Protein AF-0000000080285460 (afdb_homodimer)

InterPro domains:
  IPR001845 HTH ArsR-type DNA-binding domain [SM00418] (14-90)
  IPR011991 ArsR-like helix-turn-helix domain [cd00090] (17-81)
  IPR036388 Winged helix-like DNA-binding domain superfamily [G3DSA:1.10.10.10] (9-132)
  IPR036390 Winged helix DNA-binding domain superfamily [SSF46785] (9-85)
  IPR051081 HTH-type Metal-responsive Transcriptional Regulators [PTHR33154] (9-97)

Secondary structure (DSSP, 8-state):
-----PPEEE--HHHHHHHTSHHHHHHHHHHHHH-SB-HHHHHHHHTS-HHHHHHHHHHHHHTTSEEE---SSSSSPPEEE--S-EEE---GGGHHHHHHHHHHHHHHHHHHHHHHHHHGGGS-HHHHHH-EEEEEEEEE-HHHHHHHHHHHHHHHGGGBTTT-S---TT-EEEEEEEEEEE-B-TTSSB--/---PPPPEEE--HHHHHHHTSHHHHHHHHHHHHH-SB-HHHHHHHHTS-HHHHHHHHHHHHHTTSEEE---SSSSSPPEEE--S-EEE---GGGHHHHHHHHHHHHHHHHHHHHHHHHHGGGS-HHHHHH-EEEEEEEEE-HHHHHHHHHHHHHHHGGGBTTT-S---TT-EEEEEEEEEEE-B-TTSSB--

Organism: Amycolatopsis orientalis (NCBI:txid31958)

pLDDT: mean 88.79, std 9.24, range [33.75, 97.44]

Structure (mmCIF, N/CA/C/O backbone):
data_AF-0000000080285460-model_v1
#
loop_
_entity.id
_entity.type
_entity.pdbx_description
1 polymer 'Transcriptional regulator'
#
loop_
_atom_site.group_PDB
_atom_site.id
_atom_site.type_symbol
_atom_site.label_atom_id
_atom_site.label_alt_id
_atom_site.label_comp_id
_atom_site.label_asym_id
_atom_site.label_entity_id
_atom_site.label_seq_id
_atom_site.pdbx_PDB_ins_code
_atom_site.Cartn_x
_atom_site.Cartn_y
_atom_site.Cartn_z
_atom_site.occupancy
_atom_site.B_iso_or_equiv
_atom_site.auth_seq_id
_atom_site.auth_comp_id
_atom_site.auth_asym_id
_atom_site.auth_atom_id
_atom_site.pdbx_PDB_model_num
ATOM 1 N N . MET A 1 1 ? 11.75 -24.188 14.648 1 33.78 1 MET A N 1
ATOM 2 C CA . MET A 1 1 ? 10.641 -23.578 13.93 1 33.78 1 MET A CA 1
ATOM 3 C C . MET A 1 1 ? 10.953 -23.453 12.445 1 33.78 1 MET A C 1
ATOM 5 O O . MET A 1 1 ? 12.008 -22.953 12.062 1 33.78 1 MET A O 1
ATOM 9 N N . ALA A 1 2 ? 10.688 -24.359 11.633 1 45.25 2 ALA A N 1
ATOM 10 C CA . ALA A 1 2 ? 11.203 -24.516 10.273 1 45.25 2 ALA A CA 1
ATOM 11 C C . ALA A 1 2 ? 11.172 -23.203 9.516 1 45.25 2 ALA A C 1
ATOM 13 O O . ALA A 1 2 ? 10.164 -22.484 9.539 1 45.25 2 ALA A O 1
ATOM 14 N N . GLY A 1 3 ? 12.203 -22.359 9.359 1 58.66 3 GLY A N 1
ATOM 15 C CA . GLY A 1 3 ? 12.469 -21.047 8.797 1 58.66 3 GLY A CA 1
ATOM 16 C C . GLY A 1 3 ? 11.758 -20.812 7.48 1 58.66 3 GLY A C 1
ATOM 17 O O . GLY A 1 3 ? 11.391 -21.75 6.785 1 58.66 3 GLY A O 1
ATOM 18 N N . LEU A 1 4 ? 10.898 -19.734 7.367 1 67.06 4 LEU A N 1
ATOM 19 C CA . LEU A 1 4 ? 10.219 -19.453 6.113 1 67.06 4 LEU A CA 1
ATOM 20 C C . LEU A 1 4 ? 11.195 -19.469 4.941 1 67.06 4 LEU A C 1
ATOM 22 O O . LEU A 1 4 ? 12.352 -19.094 5.09 1 67.06 4 LEU A O 1
ATOM 26 N N . PRO A 1 5 ? 10.844 -20.25 3.891 1 72.75 5 PRO A N 1
ATOM 27 C CA . PRO A 1 5 ? 11.734 -20.25 2.732 1 72.75 5 PRO A CA 1
ATOM 28 C C . PRO A 1 5 ? 12.164 -18.844 2.32 1 72.75 5 PRO A C 1
ATOM 30 O O . PRO A 1 5 ? 11.391 -17.891 2.447 1 72.75 5 PRO A O 1
ATOM 33 N N . PRO A 1 6 ? 13.422 -18.734 2.045 1 73.25 6 PRO A N 1
ATOM 34 C CA . PRO A 1 6 ? 13.914 -17.406 1.633 1 73.25 6 PRO A CA 1
ATOM 35 C C . PRO A 1 6 ? 13.289 -16.938 0.323 1 73.25 6 PRO A C 1
ATOM 37 O O . PRO A 1 6 ? 12.828 -17.75 -0.478 1 73.25 6 PRO A O 1
ATOM 40 N N . ARG A 1 7 ? 13.211 -15.734 0.167 1 78.44 7 ARG A N 1
ATOM 41 C CA . ARG A 1 7 ? 12.797 -15.133 -1.095 1 78.44 7 ARG A CA 1
ATOM 42 C C . ARG A 1 7 ? 13.844 -15.344 -2.178 1 78.44 7 ARG A C 1
A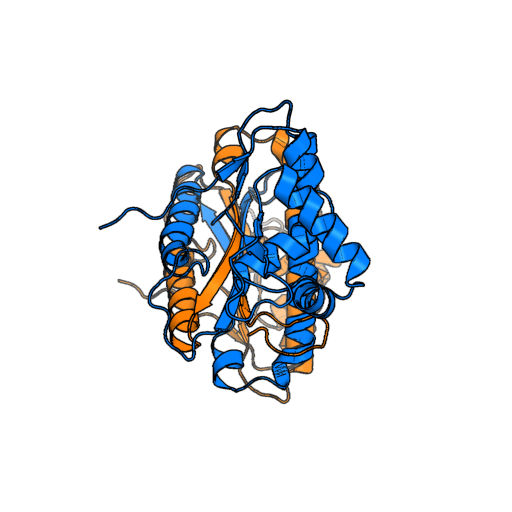TOM 44 O O . ARG A 1 7 ? 15.039 -15.438 -1.882 1 78.44 7 ARG A O 1
ATOM 51 N N . LYS A 1 8 ? 13.359 -15.453 -3.301 1 78.75 8 LYS A N 1
ATOM 52 C CA . LYS A 1 8 ? 14.297 -15.547 -4.414 1 78.75 8 LYS A CA 1
ATOM 53 C C . LYS A 1 8 ? 14.945 -14.195 -4.707 1 78.75 8 LYS A C 1
ATOM 55 O O . LYS A 1 8 ? 14.242 -13.211 -4.957 1 78.75 8 LYS A O 1
ATOM 60 N N . ARG A 1 9 ? 16.203 -14.188 -4.688 1 81.94 9 ARG A N 1
ATOM 61 C CA . ARG A 1 9 ? 16.953 -12.977 -5.023 1 81.94 9 ARG A CA 1
ATOM 62 C C . ARG A 1 9 ? 17.156 -12.859 -6.527 1 81.94 9 ARG A C 1
ATOM 64 O O . ARG A 1 9 ? 17.719 -13.773 -7.148 1 81.94 9 ARG A O 1
ATOM 71 N N . ILE A 1 10 ? 16.75 -11.828 -7.094 1 84.88 10 ILE A N 1
ATOM 72 C CA . ILE A 1 10 ? 16.859 -11.594 -8.531 1 84.88 10 ILE A CA 1
ATOM 73 C C . ILE A 1 10 ? 18.016 -10.625 -8.805 1 84.88 10 ILE A C 1
ATOM 75 O O . ILE A 1 10 ? 17.969 -9.469 -8.383 1 84.88 10 ILE A O 1
ATOM 79 N N . GLU A 1 11 ? 18.984 -11.141 -9.508 1 85.69 11 GLU A N 1
ATOM 80 C CA . GLU A 1 11 ? 20.156 -10.336 -9.805 1 85.69 11 GLU A CA 1
ATOM 81 C C . GLU A 1 11 ? 20.469 -10.336 -11.297 1 85.69 11 GLU A C 1
ATOM 83 O O . GLU A 1 11 ? 21.516 -9.852 -11.719 1 85.69 11 GLU A O 1
ATOM 88 N N . ASP A 1 12 ? 19.625 -10.852 -12.023 1 87.94 12 ASP A N 1
ATOM 89 C CA . ASP A 1 12 ? 19.828 -10.961 -13.461 1 87.94 12 ASP A CA 1
ATOM 90 C C . ASP A 1 12 ? 18.875 -10.031 -14.219 1 87.94 12 ASP A C 1
ATOM 92 O O . ASP A 1 12 ? 17.656 -10.102 -14.039 1 87.94 12 ASP A O 1
ATOM 96 N N . ALA A 1 13 ? 19.453 -9.289 -15.078 1 89 13 ALA A N 1
ATOM 97 C CA . ALA A 1 13 ? 18.688 -8.32 -15.852 1 89 13 ALA A CA 1
ATOM 98 C C . ALA A 1 13 ? 17.656 -9.008 -16.734 1 89 13 ALA A C 1
ATOM 100 O O . ALA A 1 13 ? 16.547 -8.492 -16.938 1 89 13 ALA A O 1
ATOM 101 N N . GLU A 1 14 ? 18.047 -10.109 -17.219 1 89.31 14 GLU A N 1
ATOM 102 C CA . GLU A 1 14 ? 17.125 -10.836 -18.109 1 89.31 14 GLU A CA 1
ATOM 103 C C . GLU A 1 14 ? 15.875 -11.273 -17.359 1 89.31 14 GLU A C 1
ATOM 105 O O . GLU A 1 14 ? 14.766 -11.156 -17.875 1 89.31 14 GLU A O 1
ATOM 110 N N . LEU A 1 15 ? 16.094 -11.781 -16.219 1 90.31 15 LEU A N 1
ATOM 111 C CA . LEU A 1 15 ? 14.953 -12.18 -15.391 1 90.31 15 LEU A CA 1
ATOM 112 C C . LEU A 1 15 ? 14.102 -10.977 -15.023 1 90.31 15 LEU A C 1
ATOM 114 O O . LEU A 1 15 ? 12.867 -11.055 -15.039 1 90.31 15 LEU A O 1
ATOM 118 N N . MET A 1 16 ? 14.719 -9.883 -14.711 1 91.25 16 MET A N 1
ATOM 119 C CA . MET A 1 16 ? 13.984 -8.656 -14.398 1 91.25 16 MET A CA 1
ATOM 120 C C . MET A 1 16 ? 13.164 -8.195 -15.594 1 91.25 16 MET A C 1
ATOM 122 O O . MET A 1 16 ? 12.023 -7.746 -15.438 1 91.25 16 MET A O 1
ATOM 126 N N . ARG A 1 17 ? 13.734 -8.352 -16.719 1 89.56 17 ARG A N 1
ATOM 127 C CA . ARG A 1 17 ? 13.008 -7.984 -17.938 1 89.56 17 ARG A CA 1
ATOM 128 C C . ARG A 1 17 ? 11.797 -8.891 -18.141 1 89.56 17 ARG A C 1
ATOM 130 O O . ARG A 1 17 ? 10.727 -8.414 -18.531 1 89.56 17 ARG A O 1
ATOM 137 N N . ALA A 1 18 ? 12.008 -10.125 -17.891 1 90.25 18 ALA A N 1
ATOM 138 C CA . ALA A 1 18 ? 10.891 -11.062 -18 1 90.25 18 ALA A CA 1
ATOM 139 C C . ALA A 1 18 ? 9.766 -10.695 -17.047 1 90.25 18 ALA A C 1
ATOM 141 O O . ALA A 1 18 ? 8.586 -10.742 -17.422 1 90.25 18 ALA A O 1
ATOM 142 N N . LEU A 1 19 ? 10.141 -10.227 -15.891 1 91.56 19 LEU A N 1
ATOM 143 C CA . LEU A 1 19 ? 9.164 -9.891 -14.852 1 91.56 19 LEU A CA 1
ATOM 144 C C . LEU A 1 19 ? 8.547 -8.523 -15.109 1 91.56 19 LEU A C 1
ATOM 146 O O . LEU A 1 19 ? 7.504 -8.195 -14.539 1 91.56 19 LEU A O 1
ATOM 150 N N . ALA A 1 20 ? 9.195 -7.715 -15.938 1 93.38 20 ALA A N 1
ATOM 151 C CA . ALA A 1 20 ? 8.688 -6.387 -16.266 1 93.38 20 ALA A CA 1
ATOM 152 C C . ALA A 1 20 ? 7.562 -6.469 -17.297 1 93.38 20 ALA A C 1
ATOM 154 O O . ALA A 1 20 ? 6.914 -5.465 -17.594 1 93.38 20 ALA A O 1
ATOM 155 N N . HIS A 1 21 ? 7.359 -7.656 -17.766 1 93.56 21 HIS A N 1
ATOM 156 C CA . HIS A 1 21 ? 6.207 -7.848 -18.641 1 93.56 21 HIS A CA 1
ATOM 157 C C . HIS A 1 21 ? 4.918 -7.953 -17.828 1 93.56 21 HIS A C 1
ATOM 159 O O . HIS A 1 21 ? 4.754 -8.875 -17.031 1 93.56 21 HIS A O 1
ATOM 165 N N . PRO A 1 22 ? 3.973 -7.125 -18.094 1 94.06 22 PRO A N 1
ATOM 166 C CA . PRO A 1 22 ? 2.791 -7.035 -17.234 1 94.06 22 PRO A CA 1
ATOM 167 C C . PRO A 1 22 ? 2.037 -8.359 -17.125 1 94.06 22 PRO A C 1
ATOM 169 O O . PRO A 1 22 ? 1.656 -8.773 -16.031 1 94.06 22 PRO A O 1
ATOM 172 N N . LEU A 1 23 ? 1.854 -8.992 -18.188 1 93.62 23 LEU A N 1
ATOM 173 C CA . LEU A 1 23 ? 1.081 -10.227 -18.172 1 93.62 23 LEU A CA 1
ATOM 174 C C . LEU A 1 23 ? 1.833 -11.328 -17.422 1 93.62 23 LEU A C 1
ATOM 176 O O . LEU A 1 23 ? 1.232 -12.094 -16.672 1 93.62 23 LEU A O 1
ATOM 180 N N . ARG A 1 24 ? 3.1 -11.438 -17.609 1 93.38 24 ARG A N 1
ATOM 181 C CA . ARG A 1 24 ? 3.9 -12.445 -16.922 1 93.38 24 ARG A CA 1
ATOM 182 C C . ARG A 1 24 ? 3.91 -12.211 -15.422 1 93.38 24 ARG A C 1
ATOM 184 O O . ARG A 1 24 ? 3.795 -13.156 -14.641 1 93.38 24 ARG A O 1
ATOM 191 N N . SER A 1 25 ? 4.039 -10.984 -15.094 1 91.69 25 SER A N 1
ATOM 192 C CA . SER A 1 25 ? 4 -10.633 -13.672 1 91.69 25 SER A CA 1
ATOM 193 C C . SER A 1 25 ? 2.645 -10.969 -13.062 1 91.69 25 SER A C 1
ATOM 195 O O . SER A 1 25 ? 2.574 -11.5 -11.953 1 91.69 25 SER A O 1
ATOM 197 N N . ALA A 1 26 ? 1.649 -10.641 -13.797 1 91.88 26 ALA A N 1
ATOM 198 C CA . ALA A 1 26 ? 0.297 -10.93 -13.328 1 91.88 26 ALA A CA 1
ATOM 199 C C . ALA A 1 26 ? 0.079 -12.43 -13.164 1 91.88 26 ALA A C 1
ATOM 201 O O . ALA A 1 26 ? -0.548 -12.875 -12.203 1 91.88 26 ALA A O 1
ATOM 202 N N . LEU A 1 27 ? 0.556 -13.148 -14.102 1 93.25 27 LEU A N 1
ATOM 203 C CA . LEU A 1 27 ? 0.423 -14.602 -14.062 1 93.25 27 LEU A CA 1
ATOM 204 C C . LEU A 1 27 ? 1.149 -15.18 -12.852 1 93.25 27 LEU A C 1
ATOM 206 O O . LEU A 1 27 ? 0.598 -16.016 -12.133 1 93.25 27 LEU A O 1
ATOM 210 N N . LEU A 1 28 ? 2.357 -14.766 -12.68 1 91.19 28 LEU A N 1
ATOM 211 C CA . LEU A 1 28 ? 3.137 -15.234 -11.539 1 91.19 28 LEU A CA 1
ATOM 212 C C . LEU A 1 28 ? 2.445 -14.883 -10.227 1 91.19 28 LEU A C 1
ATOM 214 O O . LEU A 1 28 ? 2.311 -15.734 -9.344 1 91.19 28 LEU A O 1
ATOM 218 N N . ASP A 1 29 ? 2.02 -13.688 -10.141 1 89.75 29 ASP A N 1
ATOM 219 C CA . ASP A 1 29 ? 1.292 -13.227 -8.961 1 89.75 29 ASP A CA 1
ATOM 220 C C . ASP A 1 29 ? 0.056 -14.086 -8.703 1 89.75 29 ASP A C 1
ATOM 222 O O . ASP A 1 29 ? -0.205 -14.484 -7.57 1 89.75 29 ASP A O 1
ATOM 226 N N . HIS A 1 30 ? -0.704 -14.344 -9.711 1 91 30 HIS A N 1
ATOM 227 C CA . HIS A 1 30 ? -1.919 -15.148 -9.602 1 91 30 HIS A CA 1
ATOM 228 C C . HIS A 1 30 ? -1.609 -16.547 -9.109 1 91 30 HIS A C 1
ATOM 230 O O . HIS A 1 30 ? -2.24 -17.031 -8.164 1 91 30 HIS A O 1
ATOM 236 N N . LEU A 1 31 ? -0.668 -17.188 -9.695 1 91.25 31 LEU A N 1
ATOM 237 C CA . LEU A 1 31 ? -0.316 -18.547 -9.32 1 91.25 31 LEU A CA 1
ATOM 238 C C . LEU A 1 31 ? 0.192 -18.594 -7.879 1 91.25 31 LEU A C 1
ATOM 240 O O . LEU A 1 31 ? -0.061 -19.562 -7.16 1 91.25 31 LEU A O 1
ATOM 244 N N . MET A 1 32 ? 0.881 -17.625 -7.48 1 88 32 MET A N 1
ATOM 245 C CA . MET A 1 32 ? 1.343 -17.547 -6.098 1 88 32 MET A CA 1
ATOM 246 C C . MET A 1 32 ? 0.165 -17.406 -5.137 1 88 32 MET A C 1
ATOM 248 O O . MET A 1 32 ? 0.218 -17.891 -4.008 1 88 32 MET A O 1
ATOM 252 N N . ALA A 1 33 ? -0.829 -16.828 -5.594 1 87.94 33 ALA A N 1
ATOM 253 C CA . ALA A 1 33 ? -1.979 -16.516 -4.75 1 87.94 33 ALA A CA 1
ATOM 254 C C . ALA A 1 33 ? -2.916 -17.719 -4.641 1 87.94 33 ALA A C 1
ATOM 256 O O . ALA A 1 33 ? -3.414 -18.031 -3.557 1 87.94 33 ALA A O 1
ATOM 257 N N . VAL A 1 34 ? -3.105 -18.406 -5.766 1 89.56 34 VAL A N 1
ATOM 258 C CA . VAL A 1 34 ? -4.207 -19.359 -5.797 1 89.56 34 VAL A CA 1
ATOM 259 C C . VAL A 1 34 ? -3.654 -20.781 -5.828 1 89.56 34 VAL A C 1
ATOM 261 O O . VAL A 1 34 ? -4.387 -21.75 -5.594 1 89.56 34 VAL A O 1
ATOM 264 N N . GLY A 1 35 ? -2.387 -20.906 -6.113 1 88.44 35 GLY A N 1
ATOM 265 C CA . GLY A 1 35 ? -1.804 -22.234 -6.25 1 88.44 35 GLY A CA 1
ATOM 266 C C . GLY A 1 35 ? -1.875 -22.781 -7.664 1 88.44 35 GLY A C 1
ATOM 267 O O . GLY A 1 35 ? -2.055 -22.016 -8.617 1 88.44 35 GLY A O 1
ATOM 268 N N . PRO A 1 36 ? -1.687 -24.047 -7.789 1 90.19 36 PRO A N 1
ATOM 269 C CA . PRO A 1 36 ? -1.6 -24.656 -9.125 1 90.19 36 PRO A CA 1
ATOM 270 C C . PRO A 1 36 ? -2.877 -24.469 -9.938 1 90.19 36 PRO A C 1
ATOM 272 O O . PRO A 1 36 ? -3.979 -24.672 -9.422 1 90.19 36 PRO A O 1
ATOM 275 N N . ARG A 1 37 ? -2.693 -24.062 -11.148 1 92.06 37 ARG A N 1
ATOM 276 C CA . ARG A 1 37 ? -3.797 -23.859 -12.078 1 92.06 37 ARG A CA 1
ATOM 277 C C . ARG A 1 37 ? -3.383 -24.203 -13.508 1 92.06 37 ARG A C 1
ATOM 279 O O . ARG A 1 37 ? -2.203 -24.109 -13.852 1 92.06 37 ARG A O 1
ATOM 286 N N . THR A 1 38 ? -4.422 -24.578 -14.25 1 93.5 38 THR A N 1
ATOM 287 C CA . THR A 1 38 ? -4.16 -24.812 -15.664 1 93.5 38 THR A CA 1
ATOM 288 C C . THR A 1 38 ? -4.02 -23.484 -16.406 1 93.5 38 THR A C 1
ATOM 290 O O . THR A 1 38 ? -4.383 -22.438 -15.883 1 93.5 38 THR A O 1
ATOM 293 N N . ALA A 1 39 ? -3.465 -23.562 -17.625 1 93.69 39 ALA A N 1
ATOM 294 C CA . ALA A 1 39 ? -3.352 -22.375 -18.469 1 93.69 39 ALA A CA 1
ATOM 295 C C . ALA A 1 39 ? -4.719 -21.75 -18.719 1 93.69 39 ALA A C 1
ATOM 297 O O . ALA A 1 39 ? -4.855 -20.531 -18.703 1 93.69 39 ALA A O 1
ATOM 298 N N . SER A 1 40 ? -5.68 -22.547 -18.906 1 93.25 40 SER A N 1
ATOM 299 C CA . SER A 1 40 ? -7.031 -22.062 -19.172 1 93.25 40 SER A CA 1
ATOM 300 C C . SER A 1 40 ? -7.598 -21.328 -17.953 1 93.25 40 SER A C 1
ATOM 302 O O . SER A 1 40 ? -8.219 -20.281 -18.078 1 93.25 40 SER A O 1
ATOM 304 N N . ASP A 1 41 ? -7.359 -21.875 -16.828 1 92.69 41 ASP A N 1
ATOM 305 C CA . ASP A 1 41 ? -7.785 -21.234 -15.594 1 92.69 41 ASP A CA 1
ATOM 306 C C . ASP A 1 41 ? -7.117 -19.875 -15.43 1 92.69 41 ASP A C 1
ATOM 308 O O . ASP A 1 41 ? -7.773 -18.891 -15.078 1 92.69 41 ASP A O 1
ATOM 312 N N . CYS A 1 42 ? -5.859 -19.844 -15.648 1 94.25 42 CYS A N 1
ATOM 313 C CA . CYS A 1 42 ? -5.102 -18.609 -15.523 1 94.25 42 CYS A CA 1
ATOM 314 C C . CYS A 1 42 ? -5.598 -17.562 -16.516 1 94.25 42 CYS A C 1
ATOM 316 O O . CYS A 1 42 ? -5.703 -16.391 -16.188 1 94.25 42 CYS A O 1
ATOM 318 N N . ALA A 1 43 ? -5.898 -18.016 -17.719 1 94.19 43 ALA A N 1
ATOM 319 C CA . ALA A 1 43 ? -6.383 -17.125 -18.766 1 94.19 43 ALA A CA 1
ATOM 320 C C . ALA A 1 43 ? -7.664 -16.406 -18.328 1 94.19 43 ALA A C 1
ATOM 322 O O . ALA A 1 43 ? -7.801 -15.203 -18.516 1 94.19 43 ALA A O 1
ATOM 323 N N . THR A 1 44 ? -8.539 -17.141 -17.75 1 91.19 44 THR A N 1
ATOM 324 C CA . THR A 1 44 ? -9.805 -16.594 -17.25 1 91.19 44 THR A CA 1
ATOM 325 C C . THR A 1 44 ? -9.555 -15.578 -16.141 1 91.19 44 THR A C 1
ATOM 327 O O . THR A 1 44 ? -10.156 -14.5 -16.125 1 91.19 44 THR A O 1
ATOM 330 N N . ALA A 1 45 ? -8.688 -15.914 -15.305 1 90 45 ALA A N 1
ATOM 331 C CA . ALA A 1 45 ? -8.43 -15.094 -14.125 1 90 45 ALA A CA 1
ATOM 332 C C . ALA A 1 45 ? -7.77 -13.773 -14.508 1 90 45 ALA A C 1
ATOM 334 O O . ALA A 1 45 ? -8.047 -12.734 -13.898 1 90 45 ALA A O 1
ATOM 335 N N . VAL A 1 46 ? -6.875 -13.742 -15.516 1 90.25 46 VAL A N 1
ATOM 336 C CA . VAL A 1 46 ? -6.094 -12.547 -15.82 1 90.25 46 VAL A CA 1
ATOM 337 C C . VAL A 1 46 ? -6.684 -11.844 -17.031 1 90.25 46 VAL A C 1
ATOM 339 O O . VAL A 1 46 ? -6.277 -10.727 -17.375 1 90.25 46 VAL A O 1
ATOM 342 N N . GLY A 1 47 ? -7.656 -12.43 -17.688 1 89.38 47 GLY A N 1
ATOM 343 C CA . GLY A 1 47 ? -8.328 -11.812 -18.812 1 89.38 47 GLY A CA 1
ATOM 344 C C . GLY A 1 47 ? -7.523 -11.883 -20.094 1 89.38 47 GLY A C 1
ATOM 345 O O . GLY A 1 47 ? -7.254 -10.852 -20.719 1 89.38 47 GLY A O 1
ATOM 346 N N . SER A 1 48 ? -7.109 -13 -20.484 1 92.94 48 SER A N 1
ATOM 347 C CA . SER A 1 48 ? -6.348 -13.242 -21.703 1 92.94 48 SER A CA 1
ATOM 348 C C . SER A 1 48 ? -6.73 -14.578 -22.344 1 92.94 48 SER A C 1
ATOM 350 O O . SER A 1 48 ? -7.629 -15.266 -21.859 1 92.94 48 SER A O 1
ATOM 352 N N . SER A 1 49 ? -6.172 -14.938 -23.469 1 93.81 49 SER A N 1
ATOM 353 C CA . SER A 1 49 ? -6.438 -16.219 -24.125 1 93.81 49 SER A CA 1
ATOM 354 C C . SER A 1 49 ? -5.539 -17.312 -23.578 1 93.81 49 SER A C 1
ATOM 356 O O . SER A 1 49 ? -4.414 -17.047 -23.156 1 93.81 49 SER A O 1
ATOM 358 N N . ALA A 1 50 ? -6.035 -18.594 -23.609 1 92.88 50 ALA A N 1
ATOM 359 C CA . ALA A 1 50 ? -5.285 -19.734 -23.109 1 92.88 50 ALA A CA 1
ATOM 360 C C . ALA A 1 50 ? -3.982 -19.922 -23.891 1 92.88 50 ALA A C 1
ATOM 362 O O . ALA A 1 50 ? -2.959 -20.297 -23.312 1 92.88 50 ALA A O 1
ATOM 363 N N . SER A 1 51 ? -4.035 -19.719 -25.141 1 93.69 51 SER A N 1
ATOM 364 C CA . SER A 1 51 ? -2.838 -19.859 -25.953 1 93.69 51 SER A CA 1
ATOM 365 C C . SER A 1 51 ? -1.756 -18.859 -25.531 1 93.69 51 SER A C 1
ATOM 367 O O . SER A 1 51 ? -0.594 -19.25 -25.375 1 93.69 51 SER A O 1
ATOM 369 N N . ASN A 1 52 ? -2.145 -17.609 -25.438 1 95.31 52 ASN A N 1
ATOM 370 C CA . ASN A 1 52 ? -1.222 -16.578 -24.984 1 95.31 52 ASN A CA 1
ATOM 371 C C . ASN A 1 52 ? -0.655 -16.875 -23.609 1 95.31 52 ASN A C 1
ATOM 373 O O . ASN A 1 52 ? 0.546 -16.734 -23.375 1 95.31 52 ASN A O 1
ATOM 377 N N . ILE A 1 53 ? -1.441 -17.328 -22.734 1 95.69 53 ILE A N 1
ATOM 378 C CA . ILE A 1 53 ? -1.053 -17.641 -21.359 1 95.69 53 ILE A CA 1
ATOM 379 C C . ILE A 1 53 ? -0.102 -18.844 -21.359 1 95.69 53 ILE A C 1
ATOM 381 O O . ILE A 1 53 ? 0.898 -18.844 -20.641 1 95.69 53 ILE A O 1
ATOM 385 N N . SER A 1 54 ? -0.446 -19.828 -22.156 1 94.94 54 SER A N 1
ATOM 386 C CA . SER A 1 54 ? 0.426 -21 -22.25 1 94.94 54 SER A CA 1
ATOM 387 C C . SER A 1 54 ? 1.833 -20.594 -22.688 1 94.94 54 SER A C 1
ATOM 389 O O . SER A 1 54 ? 2.82 -21.078 -22.125 1 94.94 54 SER A O 1
ATOM 391 N N . TRP A 1 55 ? 1.88 -19.75 -23.625 1 95.56 55 TRP A N 1
ATOM 392 C CA . TRP A 1 55 ? 3.176 -19.281 -24.094 1 95.56 55 TRP A CA 1
ATOM 393 C C . TRP A 1 55 ? 3.936 -18.562 -22.984 1 95.56 55 TRP A C 1
ATOM 395 O O . TRP A 1 55 ? 5.113 -18.844 -22.75 1 95.56 55 TRP A O 1
ATOM 405 N N . HIS A 1 56 ? 3.307 -17.672 -22.297 1 95.81 56 HIS A N 1
ATOM 406 C CA . HIS A 1 56 ? 3.957 -16.922 -21.234 1 95.81 56 HIS A CA 1
ATOM 407 C C . HIS A 1 56 ? 4.355 -17.828 -20.078 1 95.81 56 HIS A C 1
ATOM 409 O O . HIS A 1 56 ? 5.391 -17.609 -19.438 1 95.81 56 HIS A O 1
ATOM 415 N N . LEU A 1 57 ? 3.541 -18.812 -19.781 1 95.94 57 LEU A N 1
ATOM 416 C CA . LEU A 1 57 ? 3.887 -19.75 -18.734 1 95.94 57 LEU A CA 1
ATOM 417 C C . LEU A 1 57 ? 5.152 -20.531 -19.094 1 95.94 57 LEU A C 1
ATOM 419 O O . LEU A 1 57 ? 6 -20.766 -18.219 1 95.94 57 LEU A O 1
ATOM 423 N N . ARG A 1 58 ? 5.277 -20.906 -20.328 1 95.25 58 ARG A N 1
ATOM 424 C CA . ARG A 1 58 ? 6.5 -21.562 -20.766 1 95.25 58 ARG A CA 1
ATOM 425 C C . ARG A 1 58 ? 7.707 -20.641 -20.625 1 95.25 58 ARG A C 1
ATOM 427 O O . ARG A 1 58 ? 8.781 -21.094 -20.219 1 95.25 58 ARG A O 1
ATOM 434 N N . GLN A 1 59 ? 7.551 -19.406 -21 1 94.81 59 GLN A N 1
ATOM 435 C CA . GLN A 1 59 ? 8.625 -18.422 -20.828 1 94.81 59 GLN A CA 1
ATOM 436 C C . GLN A 1 59 ? 9.039 -18.312 -19.359 1 94.81 59 GLN A C 1
ATOM 438 O O . GLN A 1 59 ? 10.227 -18.312 -19.031 1 94.81 59 GLN A O 1
ATOM 443 N N . LEU A 1 60 ? 8.07 -18.172 -18.453 1 93.62 60 LEU A N 1
ATOM 444 C CA . LEU A 1 60 ? 8.336 -18.078 -17.031 1 93.62 60 LEU A CA 1
ATOM 445 C C . LEU A 1 60 ? 9.039 -19.328 -16.531 1 93.62 60 LEU A C 1
ATOM 447 O O . LEU A 1 60 ? 9.93 -19.25 -15.672 1 93.62 60 LEU A O 1
ATOM 451 N N . ALA A 1 61 ? 8.641 -20.469 -17.078 1 93.75 61 ALA A N 1
ATOM 452 C CA . ALA A 1 61 ? 9.234 -21.734 -16.688 1 93.75 61 ALA A CA 1
ATOM 453 C C . ALA A 1 61 ? 10.703 -21.797 -17.078 1 93.75 61 ALA A C 1
ATOM 455 O O . ALA A 1 61 ? 11.523 -22.375 -16.359 1 93.75 61 ALA A O 1
ATOM 456 N N . GLN A 1 62 ? 11 -21.219 -18.203 1 93.31 62 GLN A N 1
ATOM 457 C CA . GLN A 1 62 ? 12.383 -21.172 -18.672 1 93.31 62 GLN A CA 1
ATOM 458 C C . GLN A 1 62 ? 13.281 -20.453 -17.656 1 93.31 62 GLN A C 1
ATOM 460 O O . GLN A 1 62 ? 14.469 -20.766 -17.547 1 93.31 62 GLN A O 1
ATOM 465 N N . HIS A 1 63 ? 12.695 -19.594 -16.906 1 89.44 63 HIS A N 1
ATOM 466 C CA . HIS A 1 63 ? 13.445 -18.828 -15.906 1 89.44 63 HIS A CA 1
ATOM 467 C C . HIS A 1 63 ? 13.273 -19.438 -14.516 1 89.44 63 HIS A C 1
ATOM 469 O O . HIS A 1 63 ? 13.711 -18.859 -13.523 1 89.44 63 HIS A O 1
ATOM 475 N N . GLY A 1 64 ? 12.539 -20.547 -14.414 1 88.81 64 GLY A N 1
ATOM 476 C CA . GLY A 1 64 ? 12.383 -21.266 -13.156 1 88.81 64 GLY A CA 1
ATOM 477 C C . GLY A 1 64 ? 11.375 -20.625 -12.227 1 88.81 64 GLY A C 1
ATOM 478 O O . GLY A 1 64 ? 11.398 -20.875 -11.016 1 88.81 64 GLY A O 1
ATOM 479 N N . LEU A 1 65 ? 10.5 -19.797 -12.688 1 90 65 LEU A N 1
ATOM 480 C CA . LEU A 1 65 ? 9.547 -19.062 -11.852 1 90 65 LEU A CA 1
ATOM 481 C C . LEU A 1 65 ? 8.273 -19.875 -11.656 1 90 65 LEU A C 1
ATOM 483 O O . LEU A 1 65 ? 7.574 -19.703 -10.648 1 90 65 LEU A O 1
ATOM 487 N N . VAL A 1 66 ? 7.973 -20.734 -12.617 1 93.19 66 VAL A N 1
ATOM 488 C CA . VAL A 1 66 ? 6.836 -21.641 -12.516 1 93.19 66 VAL A CA 1
ATOM 489 C C . VAL A 1 66 ? 7.238 -23.016 -13.031 1 93.19 66 VAL A C 1
ATOM 491 O O . VAL A 1 66 ? 8.273 -23.172 -13.68 1 93.19 66 VAL A O 1
ATOM 494 N N . GLU A 1 67 ? 6.461 -23.984 -12.68 1 93.38 67 GLU A N 1
ATOM 495 C CA . GLU A 1 67 ? 6.68 -25.344 -13.164 1 93.38 67 GLU A CA 1
ATOM 496 C C . GLU A 1 67 ? 5.363 -26.094 -13.281 1 93.38 67 GLU A C 1
ATOM 498 O O . GLU A 1 67 ? 4.371 -25.734 -12.648 1 93.38 67 GLU A O 1
ATOM 503 N N . ARG A 1 68 ? 5.422 -27.125 -14.094 1 92.44 68 ARG A N 1
ATOM 504 C CA . ARG A 1 68 ? 4.262 -28 -14.227 1 92.44 68 ARG A CA 1
ATOM 505 C C . ARG A 1 68 ? 4.152 -28.953 -13.039 1 92.44 68 ARG A C 1
ATOM 507 O O . ARG A 1 68 ? 5.168 -29.438 -12.531 1 92.44 68 ARG A O 1
ATOM 514 N N . VAL A 1 69 ? 2.943 -29.094 -12.602 1 88.25 69 VAL A N 1
ATOM 515 C CA . VAL A 1 69 ? 2.715 -30.078 -11.539 1 88.25 69 VAL A CA 1
ATOM 516 C C . VAL A 1 69 ? 1.994 -31.297 -12.102 1 88.25 69 VAL A C 1
ATOM 518 O O . VAL A 1 69 ? 1.347 -31.219 -13.148 1 88.25 69 VAL A O 1
ATOM 521 N N . GLU A 1 70 ? 2.293 -32.531 -11.555 1 79.38 70 GLU A N 1
ATOM 522 C CA . GLU A 1 70 ? 1.666 -33.75 -12 1 79.38 70 GLU A CA 1
ATOM 523 C C . GLU A 1 70 ? 0.148 -33.688 -11.859 1 79.38 70 GLU A C 1
ATOM 525 O O . GLU A 1 70 ? -0.367 -33.156 -10.891 1 79.38 70 GLU A O 1
ATOM 530 N N . ALA A 1 71 ? -0.465 -33.812 -13.062 1 69.12 71 ALA A N 1
ATOM 531 C CA . ALA A 1 71 ? -1.925 -33.812 -13.07 1 69.12 71 ALA A CA 1
ATOM 532 C C . ALA A 1 71 ? -2.494 -35.031 -12.352 1 69.12 71 ALA A C 1
ATOM 534 O O . ALA A 1 71 ? -1.88 -36.094 -12.359 1 69.12 71 ALA A O 1
ATOM 535 N N . GLU A 1 72 ? -3.385 -34.906 -11.461 1 60.72 72 GLU A N 1
ATOM 536 C CA . GLU A 1 72 ? -4.07 -36.094 -10.938 1 60.72 72 GLU A CA 1
ATOM 537 C C . GLU A 1 72 ? -4.734 -36.875 -12.062 1 60.72 72 GLU A C 1
ATOM 539 O O . GLU A 1 72 ? -4.766 -38.125 -12.023 1 60.72 72 GLU A O 1
ATOM 544 N N . ASP A 1 73 ? -5.5 -36.25 -12.961 1 56.28 73 ASP A N 1
ATOM 545 C CA . ASP A 1 73 ? -6.363 -37.062 -13.836 1 56.28 73 ASP A CA 1
ATOM 546 C C . ASP A 1 73 ? -5.883 -37 -15.281 1 56.28 73 ASP A C 1
ATOM 548 O O . ASP A 1 73 ? -6.625 -37.344 -16.203 1 56.28 73 ASP A O 1
ATOM 552 N N . GLY A 1 74 ? -4.648 -37.062 -15.641 1 59 74 GLY A N 1
ATOM 553 C CA . GLY A 1 74 ? -4.172 -37.219 -17 1 59 74 GLY A CA 1
ATOM 554 C C . GLY A 1 74 ? -4.43 -36 -17.875 1 59 74 GLY A C 1
ATOM 555 O O . GLY A 1 74 ? -3.982 -35.938 -19.031 1 59 74 GLY A O 1
ATOM 556 N N . ARG A 1 75 ? -5.305 -35.125 -17.609 1 63.09 75 ARG A N 1
ATOM 557 C CA . ARG A 1 75 ? -5.652 -34 -18.453 1 63.09 75 ARG A CA 1
ATOM 558 C C . ARG A 1 75 ? -4.602 -32.875 -18.344 1 63.09 75 ARG A C 1
ATOM 560 O O . ARG A 1 75 ? -3.479 -33.125 -17.906 1 63.09 75 ARG A O 1
ATOM 567 N N . GLU A 1 76 ? -4.906 -31.641 -18.656 1 74.12 76 GLU A N 1
ATOM 568 C CA . GLU A 1 76 ? -4.016 -30.484 -18.672 1 74.12 76 GLU A CA 1
ATOM 569 C C . GLU A 1 76 ? -3.301 -30.312 -17.344 1 74.12 76 GLU A C 1
ATOM 571 O O . GLU A 1 76 ? -3.945 -30.25 -16.281 1 74.12 76 GLU A O 1
ATOM 576 N N . ARG A 1 77 ? -1.988 -30.344 -17.438 1 86.62 77 ARG A N 1
ATOM 577 C CA . ARG A 1 77 ? -1.175 -30.266 -16.234 1 86.62 77 ARG A CA 1
ATOM 578 C C . ARG A 1 77 ? -1.141 -28.844 -15.688 1 86.62 77 ARG A C 1
ATOM 580 O O . ARG A 1 77 ? -0.89 -27.891 -16.438 1 86.62 77 ARG A O 1
ATOM 587 N N . PRO A 1 78 ? -1.48 -28.703 -14.5 1 93.81 78 PRO A N 1
ATOM 588 C CA . PRO A 1 78 ? -1.457 -27.359 -13.906 1 93.81 78 PRO A CA 1
ATOM 589 C C . PRO A 1 78 ? -0.041 -26.812 -13.742 1 93.81 78 PRO A C 1
ATOM 591 O O . PRO A 1 78 ? 0.931 -27.562 -13.836 1 93.81 78 PRO A O 1
ATOM 594 N N . TRP A 1 79 ? 0.003 -25.562 -13.688 1 94 79 TRP A N 1
ATOM 595 C CA . TRP A 1 79 ? 1.228 -24.844 -13.383 1 94 79 TRP A CA 1
ATOM 596 C C . TRP A 1 79 ? 1.228 -24.359 -11.93 1 94 79 TRP A C 1
ATOM 598 O O . TRP A 1 79 ? 0.174 -24.047 -11.375 1 94 79 TRP A O 1
ATOM 608 N N . ARG A 1 80 ? 2.398 -24.328 -11.312 1 91.62 80 ARG A N 1
ATOM 609 C CA . ARG A 1 80 ? 2.537 -23.75 -9.977 1 91.62 80 ARG A CA 1
ATOM 610 C C . ARG A 1 80 ? 3.732 -22.812 -9.906 1 91.62 80 ARG A C 1
ATOM 612 O O . ARG A 1 80 ? 4.734 -23.016 -10.602 1 91.62 80 ARG A O 1
ATOM 619 N N . ALA A 1 81 ? 3.582 -21.781 -9.086 1 90.06 81 ALA A N 1
ATOM 620 C CA . ALA A 1 81 ? 4.711 -20.906 -8.82 1 90.06 81 ALA A CA 1
ATOM 621 C C . ALA A 1 81 ? 5.793 -21.609 -8.016 1 90.06 81 ALA A C 1
ATOM 623 O O . ALA A 1 81 ? 5.484 -22.391 -7.105 1 90.06 81 ALA A O 1
ATOM 624 N N . CYS A 1 82 ? 7.004 -21.297 -8.312 1 83.62 82 CYS A N 1
ATOM 625 C CA . CYS A 1 82 ? 8.125 -21.938 -7.633 1 83.62 82 CYS A CA 1
ATOM 626 C C . CYS A 1 82 ? 8.672 -21.047 -6.52 1 83.62 82 CYS A C 1
ATOM 628 O O . CYS A 1 82 ? 9.547 -21.453 -5.762 1 83.62 82 CYS A O 1
ATOM 630 N N . GLN A 1 83 ? 8.219 -19.844 -6.48 1 74.75 83 GLN A N 1
ATOM 631 C CA . GLN A 1 83 ? 8.789 -18.891 -5.543 1 74.75 83 GLN A CA 1
ATOM 632 C C . GLN A 1 83 ? 7.727 -18.375 -4.57 1 74.75 83 GLN A C 1
ATOM 634 O O . GLN A 1 83 ? 6.535 -18.391 -4.883 1 74.75 83 GLN A O 1
ATOM 639 N N . VAL A 1 84 ? 8.258 -18.016 -3.412 1 68.94 84 VAL A N 1
ATOM 640 C CA . VAL A 1 84 ? 7.387 -17.516 -2.359 1 68.94 84 VAL A CA 1
ATOM 641 C C . VAL A 1 84 ? 7.43 -15.992 -2.346 1 68.94 84 VAL A C 1
ATOM 643 O O . VAL A 1 84 ? 6.586 -15.344 -1.718 1 68.94 84 VAL A O 1
ATOM 646 N N . GLY A 1 85 ? 8.367 -15.445 -2.947 1 76.75 85 GLY A N 1
ATOM 647 C CA . GLY A 1 85 ? 8.578 -14.008 -3.004 1 76.75 85 GLY A CA 1
ATOM 648 C C . GLY A 1 85 ? 9.844 -13.617 -3.742 1 76.75 85 GLY A C 1
ATOM 649 O O . GLY A 1 85 ? 10.719 -14.445 -3.969 1 76.75 85 GLY A O 1
ATOM 650 N N . LEU A 1 86 ? 9.812 -12.398 -4.246 1 78.31 86 LEU A N 1
ATOM 651 C CA . LEU A 1 86 ? 10.945 -11.883 -5 1 78.31 86 LEU A CA 1
ATOM 652 C C . LEU A 1 86 ? 11.641 -10.758 -4.238 1 78.31 86 LEU A C 1
ATOM 654 O O . LEU A 1 86 ? 10.992 -9.984 -3.539 1 78.31 86 LEU A O 1
ATOM 658 N N . GLU A 1 87 ? 12.906 -10.789 -4.242 1 80.94 87 GLU A N 1
ATOM 659 C CA . GLU A 1 87 ? 13.75 -9.711 -3.744 1 80.94 87 GLU A CA 1
ATOM 660 C C . GLU A 1 87 ? 14.789 -9.289 -4.781 1 80.94 87 GLU A C 1
ATOM 662 O O . GLU A 1 87 ? 15.359 -10.141 -5.473 1 80.94 87 GLU A O 1
ATOM 667 N N . PHE A 1 88 ? 14.938 -8.016 -4.875 1 80.31 88 PHE A N 1
ATOM 668 C CA . PHE A 1 88 ? 15.875 -7.527 -5.875 1 80.31 88 PHE A CA 1
ATOM 669 C C . PHE A 1 88 ? 17.203 -7.137 -5.227 1 80.31 88 PHE A C 1
ATOM 671 O O . PHE A 1 88 ? 17.219 -6.602 -4.117 1 80.31 88 PHE A O 1
ATOM 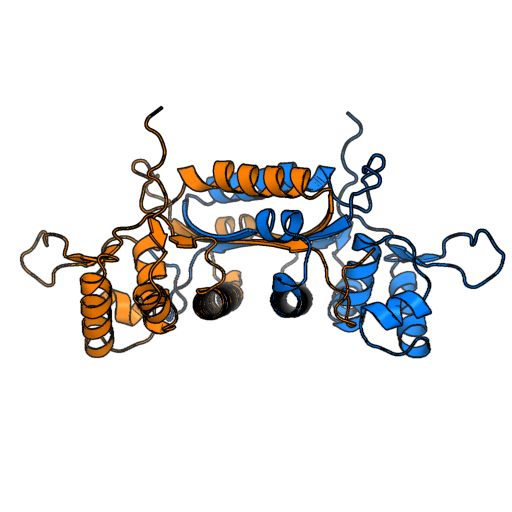678 N N . GLY A 1 89 ? 18.266 -7.453 -5.891 1 74.56 89 GLY A N 1
ATOM 679 C CA . GLY A 1 89 ? 19.578 -7.102 -5.41 1 74.56 89 GLY A CA 1
ATOM 680 C C . GLY A 1 89 ? 19.859 -5.613 -5.461 1 74.56 89 GLY A C 1
ATOM 681 O O . GLY A 1 89 ? 19.016 -4.828 -5.875 1 74.56 89 GLY A O 1
ATOM 682 N N . ASP A 1 90 ? 21.031 -5.176 -4.961 1 75.25 90 ASP A N 1
ATOM 683 C CA . ASP A 1 90 ? 21.375 -3.766 -4.785 1 75.25 90 ASP A CA 1
ATOM 684 C C . ASP A 1 90 ? 22.344 -3.295 -5.863 1 75.25 90 ASP A C 1
ATOM 686 O O . ASP A 1 90 ? 22.938 -2.221 -5.746 1 75.25 90 ASP A O 1
ATOM 690 N N . ASP A 1 91 ? 22.516 -4.074 -6.914 1 80.88 91 ASP A N 1
ATOM 691 C CA . ASP A 1 91 ? 23.406 -3.674 -8 1 80.88 91 ASP A CA 1
ATOM 692 C C . ASP A 1 91 ? 22.859 -2.441 -8.727 1 80.88 91 ASP A C 1
ATOM 694 O O . ASP A 1 91 ? 21.828 -2.51 -9.391 1 80.88 91 ASP A O 1
ATOM 698 N N . PRO A 1 92 ? 23.609 -1.346 -8.633 1 78.75 92 PRO A N 1
ATOM 699 C CA . PRO A 1 92 ? 23.125 -0.11 -9.258 1 78.75 92 PRO A CA 1
ATOM 700 C C . PRO A 1 92 ? 22.953 -0.247 -10.766 1 78.75 92 PRO A C 1
ATOM 702 O O . PRO A 1 92 ? 22.125 0.45 -11.359 1 78.75 92 PRO A O 1
ATOM 705 N N . SER A 1 93 ? 23.75 -1.138 -11.352 1 84.88 93 SER A N 1
ATOM 706 C CA . SER A 1 93 ? 23.672 -1.294 -12.805 1 84.88 93 SER A CA 1
ATOM 707 C C . SER A 1 93 ? 22.344 -1.908 -13.227 1 84.88 93 SER A C 1
ATOM 709 O O . SER A 1 93 ? 21.984 -1.871 -14.406 1 84.88 93 SER A O 1
ATOM 711 N N . LEU A 1 94 ? 21.672 -2.404 -12.258 1 87.94 94 LEU A N 1
ATOM 712 C CA . LEU A 1 94 ? 20.406 -3.061 -12.555 1 87.94 94 LEU A CA 1
ATOM 713 C C . LEU A 1 94 ? 19.234 -2.184 -12.141 1 87.94 94 LEU A C 1
ATOM 715 O O . LEU A 1 94 ? 18.078 -2.627 -12.172 1 87.94 94 LEU A O 1
ATOM 719 N N . ARG A 1 95 ? 19.5 -1.004 -11.883 1 82.62 95 ARG A N 1
ATOM 720 C CA . ARG A 1 95 ? 18.484 -0.123 -11.336 1 82.62 95 ARG A CA 1
ATOM 721 C C . ARG A 1 95 ? 17.344 0.084 -12.336 1 82.62 95 ARG A C 1
ATOM 723 O O . ARG A 1 95 ? 16.172 0.078 -11.969 1 82.62 95 ARG A O 1
ATOM 730 N N . GLY A 1 96 ? 17.781 0.333 -13.602 1 83.88 96 GLY A N 1
ATOM 731 C CA . GLY A 1 96 ? 16.75 0.506 -14.625 1 83.88 96 GLY A CA 1
ATOM 732 C C . GLY A 1 96 ? 15.812 -0.678 -14.734 1 83.88 96 GLY A C 1
ATOM 733 O O . GLY A 1 96 ? 14.594 -0.503 -14.797 1 83.88 96 GLY A O 1
ATOM 734 N N . ALA A 1 97 ? 16.359 -1.815 -14.711 1 88.75 97 ALA A N 1
ATOM 735 C CA . ALA A 1 97 ? 15.57 -3.039 -14.797 1 88.75 97 ALA A CA 1
ATOM 736 C C . ALA A 1 97 ? 14.703 -3.213 -13.555 1 88.75 97 ALA A C 1
ATOM 738 O O . ALA A 1 97 ? 13.555 -3.645 -13.648 1 88.75 97 ALA A O 1
ATOM 739 N N . GLN A 1 98 ? 15.211 -2.885 -12.438 1 87.81 98 GLN A N 1
ATOM 740 C CA . GLN A 1 98 ? 14.469 -2.973 -11.18 1 87.81 98 GLN A CA 1
ATOM 741 C C . GLN A 1 98 ? 13.258 -2.051 -11.195 1 87.81 98 GLN A C 1
ATOM 743 O O . GLN A 1 98 ? 12.164 -2.443 -10.766 1 87.81 98 GLN A O 1
ATOM 748 N N . LEU A 1 99 ? 13.469 -0.86 -11.719 1 85.69 99 LEU A N 1
ATOM 749 C CA . LEU A 1 99 ? 12.375 0.11 -11.781 1 85.69 99 LEU A CA 1
ATOM 750 C C . LEU A 1 99 ? 11.281 -0.364 -12.727 1 85.69 99 LEU A C 1
ATOM 752 O O . LEU A 1 99 ? 10.094 -0.098 -12.492 1 85.69 99 LEU A O 1
ATOM 756 N N . ALA A 1 100 ? 11.734 -1.026 -13.742 1 90 100 ALA A N 1
ATOM 757 C CA . ALA A 1 100 ? 10.742 -1.555 -14.68 1 90 100 ALA A CA 1
ATOM 758 C C . ALA A 1 100 ? 9.867 -2.615 -14.008 1 90 100 ALA A C 1
ATOM 760 O O . ALA A 1 100 ? 8.656 -2.633 -14.203 1 90 100 ALA A O 1
ATOM 761 N N . VAL A 1 101 ? 10.461 -3.461 -13.211 1 90.81 101 VAL A N 1
ATOM 762 C CA . VAL A 1 101 ? 9.703 -4.477 -12.484 1 90.81 101 VAL A CA 1
ATOM 763 C C . VAL A 1 101 ? 8.773 -3.807 -11.477 1 90.81 101 VAL A C 1
ATOM 765 O O . VAL A 1 101 ? 7.598 -4.172 -11.375 1 90.81 101 VAL A O 1
ATOM 768 N N . LEU A 1 102 ? 9.273 -2.873 -10.805 1 90.06 102 LEU A N 1
ATOM 769 C CA . LEU A 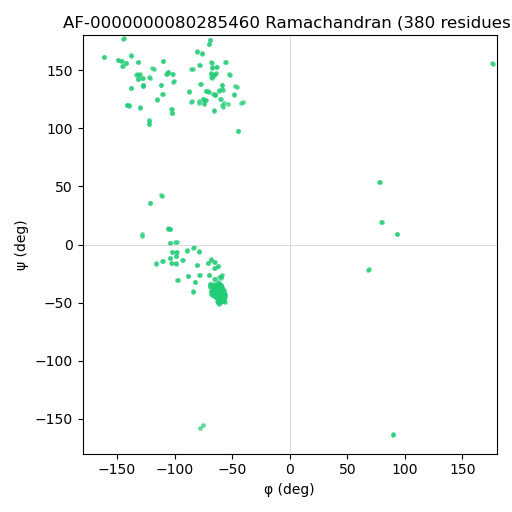1 102 ? 8.484 -2.141 -9.82 1 90.06 102 LEU A CA 1
ATOM 770 C C . LEU A 1 102 ? 7.273 -1.482 -10.469 1 90.06 102 LEU A C 1
ATOM 772 O O . LEU A 1 102 ? 6.176 -1.503 -9.914 1 90.06 102 LEU A O 1
ATOM 776 N N . GLY A 1 103 ? 7.527 -0.88 -11.625 1 90.62 103 GLY A N 1
ATOM 777 C CA . GLY A 1 103 ? 6.434 -0.277 -12.359 1 90.62 103 GLY A CA 1
ATOM 778 C C . GLY A 1 103 ? 5.312 -1.252 -12.672 1 90.62 103 GLY A C 1
ATOM 779 O O . GLY A 1 103 ? 4.133 -0.926 -12.5 1 90.62 103 GLY A O 1
ATOM 780 N N . THR A 1 104 ? 5.688 -2.422 -13.07 1 92 104 THR A N 1
ATOM 781 C CA . THR A 1 104 ? 4.703 -3.455 -13.383 1 92 104 THR A CA 1
ATOM 782 C C . THR A 1 104 ? 3.98 -3.916 -12.117 1 92 104 THR A C 1
ATOM 784 O O . THR A 1 104 ? 2.77 -4.145 -12.141 1 92 104 THR A O 1
ATOM 787 N N . THR A 1 105 ? 4.723 -4.031 -11.094 1 90.38 105 THR A N 1
ATOM 788 C CA . THR A 1 105 ? 4.156 -4.449 -9.82 1 90.38 105 THR A CA 1
ATOM 789 C C . THR A 1 105 ? 3.129 -3.432 -9.328 1 90.38 105 THR A C 1
ATOM 791 O O . THR A 1 105 ? 2.033 -3.805 -8.906 1 90.38 105 THR A O 1
ATOM 794 N N . LEU A 1 106 ? 3.443 -2.195 -9.398 1 92.31 106 LEU A N 1
ATOM 795 C CA . LEU A 1 106 ? 2.551 -1.131 -8.953 1 92.31 106 LEU A CA 1
ATOM 796 C C . LEU A 1 106 ? 1.311 -1.057 -9.836 1 92.31 106 LEU A C 1
ATOM 798 O O . LEU A 1 106 ? 0.206 -0.82 -9.344 1 92.31 106 LEU A O 1
ATOM 802 N N . ALA A 1 107 ? 1.491 -1.272 -11.117 1 92.56 107 ALA A N 1
ATOM 803 C CA . ALA A 1 107 ? 0.356 -1.288 -12.031 1 92.56 107 ALA A CA 1
ATOM 804 C C . ALA A 1 107 ? -0.59 -2.443 -11.719 1 92.56 107 ALA A C 1
ATOM 806 O O . ALA A 1 107 ? -1.812 -2.277 -11.734 1 92.56 107 ALA A O 1
ATOM 807 N N . ARG A 1 108 ? -0.013 -3.568 -11.453 1 91.94 108 ARG A N 1
ATOM 808 C CA . ARG A 1 108 ? -0.82 -4.73 -11.102 1 91.94 108 ARG A CA 1
ATOM 809 C C . ARG A 1 108 ? -1.602 -4.492 -9.812 1 91.94 108 ARG A C 1
ATOM 811 O O . ARG A 1 108 ? -2.785 -4.828 -9.727 1 91.94 108 ARG A O 1
ATOM 818 N N . GLU A 1 109 ? -0.969 -3.932 -8.867 1 93.25 109 GLU A N 1
ATOM 819 C CA . GLU A 1 109 ? -1.643 -3.625 -7.605 1 93.25 109 GLU A CA 1
ATOM 820 C C . GLU A 1 109 ? -2.811 -2.67 -7.824 1 93.25 109 GLU A C 1
ATOM 822 O O . GLU A 1 109 ? -3.854 -2.799 -7.176 1 93.25 109 GLU A O 1
ATOM 827 N N . ARG A 1 110 ? -2.596 -1.686 -8.633 1 93.31 110 ARG A N 1
ATOM 828 C CA . ARG A 1 110 ? -3.684 -0.77 -8.961 1 93.31 110 ARG A CA 1
ATOM 829 C C . ARG A 1 110 ? -4.867 -1.52 -9.57 1 93.31 110 ARG A C 1
ATOM 831 O O . ARG A 1 110 ? -6.016 -1.287 -9.188 1 93.31 110 ARG A O 1
ATOM 838 N N . GLU A 1 111 ? -4.59 -2.387 -10.469 1 93.44 111 GLU A N 1
ATOM 839 C CA . GLU A 1 111 ? -5.637 -3.176 -11.109 1 93.44 111 GLU A CA 1
ATOM 840 C C . GLU A 1 111 ? -6.391 -4.023 -10.086 1 93.44 111 GLU A C 1
ATOM 842 O O . GLU A 1 111 ? -7.621 -4.051 -10.086 1 93.44 111 GLU A O 1
ATOM 847 N N . LEU A 1 112 ? -5.66 -4.707 -9.234 1 94.62 112 LEU A N 1
ATOM 848 C CA . LEU A 1 112 ? -6.277 -5.551 -8.211 1 94.62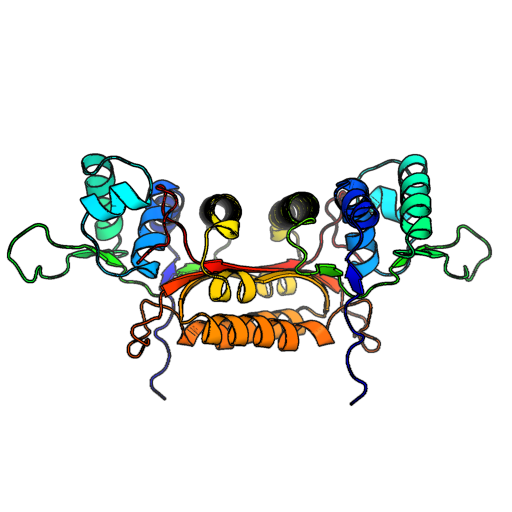 112 LEU A CA 1
ATOM 849 C C . LEU A 1 112 ? -7.152 -4.727 -7.277 1 94.62 112 LEU A C 1
ATOM 851 O O . LEU A 1 112 ? -8.242 -5.156 -6.898 1 94.62 112 LEU A O 1
ATOM 855 N N . THR A 1 113 ? -6.672 -3.545 -6.949 1 95.31 113 THR A N 1
ATOM 856 C CA . THR A 1 113 ? -7.43 -2.662 -6.07 1 95.31 113 THR A CA 1
ATOM 857 C C . THR A 1 113 ? -8.734 -2.23 -6.73 1 95.31 113 THR A C 1
ATOM 859 O O . THR A 1 113 ? -9.797 -2.248 -6.098 1 95.31 113 THR A O 1
ATOM 862 N N . GLU A 1 114 ? -8.688 -1.863 -7.98 1 93.38 114 GLU A N 1
ATOM 863 C CA . GLU A 1 114 ? -9.875 -1.444 -8.719 1 93.38 114 GLU A CA 1
ATOM 864 C C . GLU A 1 114 ? -10.906 -2.572 -8.797 1 93.38 114 GLU A C 1
ATOM 866 O O . GLU A 1 114 ? -12.102 -2.346 -8.602 1 93.38 114 GLU A O 1
ATOM 871 N N . ARG A 1 115 ? -10.453 -3.758 -9.055 1 93.25 115 ARG A N 1
ATOM 872 C CA . ARG A 1 115 ? -11.352 -4.902 -9.109 1 93.25 115 ARG A CA 1
ATOM 873 C C . ARG A 1 115 ? -12.039 -5.125 -7.77 1 93.25 115 ARG A C 1
ATOM 875 O O . ARG A 1 115 ? -13.25 -5.383 -7.723 1 93.25 115 ARG A O 1
ATOM 882 N N . TYR A 1 116 ? -11.273 -5.016 -6.75 1 94.88 116 TYR A N 1
ATOM 883 C CA . TYR A 1 116 ? -11.852 -5.184 -5.422 1 94.88 116 TYR A CA 1
ATOM 884 C C . TYR A 1 116 ? -12.906 -4.117 -5.148 1 94.88 116 TYR A C 1
ATOM 886 O O . TYR A 1 116 ? -14.008 -4.43 -4.703 1 94.88 116 TYR A O 1
ATOM 894 N N . LEU A 1 117 ? -12.578 -2.873 -5.391 1 91.25 117 LEU A N 1
ATOM 895 C CA . LEU A 1 117 ? -13.5 -1.778 -5.109 1 91.25 117 LEU A CA 1
ATOM 896 C C . LEU A 1 117 ? -14.797 -1.945 -5.895 1 91.25 117 LEU A C 1
ATOM 898 O O . LEU A 1 117 ? -15.875 -1.639 -5.387 1 91.25 117 LEU A O 1
ATOM 902 N N . ASP A 1 118 ? -14.703 -2.467 -7.082 1 91.19 118 ASP A N 1
ATOM 903 C CA . ASP A 1 118 ? -15.867 -2.682 -7.934 1 91.19 118 ASP A CA 1
ATOM 904 C C . ASP A 1 118 ? -16.75 -3.799 -7.387 1 91.19 118 ASP A C 1
ATOM 906 O O . ASP A 1 118 ? -17.969 -3.799 -7.598 1 91.19 118 ASP A O 1
ATOM 910 N N . ALA A 1 119 ? -16.125 -4.707 -6.641 1 92.56 119 ALA A N 1
ATOM 911 C CA . ALA A 1 119 ? -16.828 -5.906 -6.195 1 92.56 119 ALA A CA 1
ATOM 912 C C . ALA A 1 119 ? -17.203 -5.801 -4.719 1 92.56 119 ALA A C 1
ATOM 914 O O . ALA A 1 119 ? -18 -6.605 -4.215 1 92.56 119 ALA A O 1
ATOM 915 N N . ALA A 1 120 ? -16.719 -4.887 -3.988 1 87.06 120 ALA A N 1
ATOM 916 C CA . ALA A 1 120 ? -16.719 -4.836 -2.529 1 87.06 120 ALA A CA 1
ATOM 917 C C . ALA A 1 120 ? -18.125 -4.93 -1.965 1 87.06 120 ALA A C 1
ATOM 919 O O . ALA A 1 120 ? -18.359 -5.633 -0.979 1 87.06 120 ALA A O 1
ATOM 920 N N . ASP A 1 121 ? -19.047 -4.258 -2.58 1 83.81 121 ASP A N 1
ATOM 921 C CA . ASP A 1 121 ? -20.406 -4.184 -2.047 1 83.81 121 ASP A CA 1
ATOM 922 C C . ASP A 1 121 ? -21.125 -5.527 -2.184 1 83.81 121 ASP A C 1
ATOM 924 O O . ASP A 1 121 ? -22.141 -5.758 -1.532 1 83.81 121 ASP A O 1
ATOM 928 N N . ARG A 1 122 ? -20.609 -6.41 -3.008 1 89.5 122 ARG A N 1
ATOM 929 C CA . ARG A 1 122 ? -21.266 -7.688 -3.26 1 89.5 122 ARG A CA 1
ATOM 930 C C . ARG A 1 122 ? -20.641 -8.797 -2.422 1 89.5 122 ARG A C 1
ATOM 932 O O . ARG A 1 122 ? -21.141 -9.922 -2.398 1 89.5 122 ARG A O 1
ATOM 939 N N . LEU A 1 123 ? -19.609 -8.492 -1.755 1 91.38 123 LEU A N 1
ATOM 940 C CA . LEU A 1 123 ? -18.906 -9.5 -0.965 1 91.38 123 LEU A CA 1
ATOM 941 C C . LEU A 1 123 ? -19.641 -9.766 0.347 1 91.38 123 LEU A C 1
ATOM 943 O O . LEU A 1 123 ? -20.422 -8.93 0.808 1 91.38 123 LEU A O 1
ATOM 947 N N . GLU A 1 124 ? -19.422 -11 0.866 1 92.81 124 GLU A N 1
ATOM 948 C CA . GLU A 1 124 ? -19.891 -11.297 2.217 1 92.81 124 GLU A CA 1
ATOM 949 C C . GLU A 1 124 ? -19.406 -10.25 3.211 1 92.81 124 GLU A C 1
ATOM 951 O O . GLU A 1 124 ? -18.297 -9.727 3.08 1 92.81 124 GLU A O 1
ATOM 956 N N . GLN A 1 125 ? -20.219 -9.961 4.219 1 88.75 125 GLN A N 1
ATOM 957 C CA . GLN A 1 125 ? -19.969 -8.883 5.172 1 88.75 125 GLN A CA 1
ATOM 958 C C . GLN A 1 125 ? -18.625 -9.086 5.887 1 88.75 125 GLN A C 1
ATOM 960 O O . GLN A 1 125 ? -17.906 -8.125 6.156 1 88.75 125 GLN A O 1
ATOM 965 N N . GLU A 1 126 ? -18.312 -10.289 6.184 1 92.06 126 GLU A N 1
ATOM 966 C CA . GLU A 1 126 ? -17.078 -10.555 6.914 1 92.06 126 GLU A CA 1
ATOM 967 C C . GLU A 1 126 ? -15.859 -10.102 6.121 1 92.06 126 GLU A C 1
ATOM 969 O O . GLU A 1 126 ? -14.875 -9.633 6.695 1 92.06 126 GLU A O 1
ATOM 974 N N . TRP A 1 127 ? -15.906 -10.195 4.836 1 92.75 127 TRP A N 1
ATOM 975 C CA . TRP A 1 127 ? -14.773 -9.805 3.998 1 92.75 127 TRP A CA 1
ATOM 976 C C . TRP A 1 127 ? -14.758 -8.297 3.771 1 92.75 127 TRP A C 1
ATOM 978 O O . TRP A 1 127 ? -13.695 -7.699 3.623 1 92.75 127 TRP A O 1
ATOM 988 N N . GLN A 1 128 ? -15.914 -7.688 3.721 1 87.88 128 GLN A N 1
ATOM 989 C CA . GLN A 1 128 ? -15.961 -6.23 3.67 1 87.88 128 GLN A CA 1
ATOM 990 C C . GLN A 1 128 ? -15.336 -5.617 4.922 1 87.88 128 GLN A C 1
ATOM 992 O O . GLN A 1 128 ? -14.562 -4.668 4.828 1 87.88 128 GLN A O 1
ATOM 997 N N . ASP A 1 129 ? -15.562 -6.254 6.023 1 86.38 129 ASP A N 1
ATOM 998 C CA . ASP A 1 129 ? -15.148 -5.719 7.316 1 86.38 129 ASP A CA 1
ATOM 999 C C . ASP A 1 129 ? -13.656 -5.957 7.555 1 86.38 129 ASP A C 1
ATOM 1001 O O . ASP A 1 129 ? -13.008 -5.188 8.266 1 86.38 129 ASP A O 1
ATOM 1005 N N . SER A 1 130 ? -13.141 -6.941 6.961 1 90.56 130 SER A N 1
ATOM 1006 C CA . SER A 1 130 ? -11.773 -7.348 7.289 1 90.56 130 SER A CA 1
ATOM 1007 C C . SER A 1 130 ? -10.766 -6.688 6.359 1 90.56 130 SER A C 1
ATOM 1009 O O . SER A 1 130 ? -9.562 -6.695 6.637 1 90.56 130 SER A O 1
ATOM 1011 N N . SER A 1 131 ? -11.227 -6.086 5.262 1 90.5 131 SER A N 1
ATOM 1012 C CA . SER A 1 131 ? -10.305 -5.414 4.352 1 90.5 131 SER A CA 1
ATOM 1013 C C . SER A 1 131 ? -9.695 -4.18 5 1 90.5 131 SER A C 1
ATOM 1015 O O . SER A 1 131 ? -10.242 -3.643 5.969 1 90.5 131 SER A O 1
ATOM 1017 N N . GLY A 1 132 ? -8.57 -3.834 4.605 1 90 132 GLY A N 1
ATOM 1018 C CA . GLY A 1 132 ? -7.902 -2.639 5.09 1 90 132 GLY A CA 1
ATOM 1019 C C . GLY A 1 132 ? -7.172 -1.878 4 1 90 132 GLY A C 1
ATOM 1020 O O . GLY A 1 132 ? -6.344 -2.447 3.289 1 90 132 GLY A O 1
ATOM 1021 N N . ILE A 1 133 ? -7.547 -0.709 3.805 1 91.38 133 ILE A N 1
ATOM 1022 C CA . ILE A 1 133 ? -6.805 0.241 2.984 1 91.38 133 ILE A CA 1
ATOM 1023 C C . ILE A 1 133 ? -6.453 1.474 3.814 1 91.38 133 ILE A C 1
ATOM 1025 O O . ILE A 1 133 ? -7.309 2.326 4.066 1 91.38 133 ILE A O 1
ATOM 1029 N N . ASN A 1 134 ? -5.207 1.575 4.242 1 91.19 134 ASN A N 1
ATOM 1030 C CA . ASN A 1 134 ? -4.793 2.588 5.211 1 91.19 134 ASN A CA 1
ATOM 1031 C C . ASN A 1 134 ? -3.549 3.336 4.738 1 91.19 134 ASN A C 1
ATOM 1033 O O . ASN A 1 134 ? -2.709 2.771 4.035 1 91.19 134 ASN A O 1
ATOM 1037 N N . THR A 1 135 ? -3.496 4.512 5.078 1 91.38 135 THR A N 1
ATOM 1038 C CA . THR A 1 135 ? -2.312 5.34 4.875 1 91.38 135 THR A CA 1
ATOM 1039 C C . THR A 1 135 ? -1.9 6.023 6.176 1 91.38 135 THR A C 1
ATOM 1041 O O . THR A 1 135 ? -2.754 6.438 6.961 1 91.38 135 THR A O 1
ATOM 1044 N N . TYR A 1 136 ? -0.583 6.156 6.398 1 92 136 TYR A N 1
ATOM 1045 C CA . TYR A 1 136 ? -0.016 6.777 7.59 1 92 136 TYR A CA 1
ATOM 1046 C C . TYR A 1 136 ? 1.054 7.797 7.215 1 92 136 TYR A C 1
ATOM 1048 O O . TYR A 1 136 ? 1.821 7.582 6.273 1 92 136 TYR A O 1
ATOM 1056 N N . SER A 1 137 ? 1.049 8.875 7.988 1 92.75 137 SER A N 1
ATOM 1057 C CA . SER A 1 137 ? 2.162 9.82 8.008 1 92.75 137 SER A CA 1
ATOM 1058 C C . SER A 1 137 ? 3.035 9.625 9.242 1 92.75 137 SER A C 1
ATOM 1060 O O . SER A 1 137 ? 2.619 9.945 10.359 1 92.75 137 SER A O 1
ATOM 1062 N N . LEU A 1 138 ? 4.25 9.18 8.945 1 94.25 138 LEU A N 1
ATOM 1063 C CA . LEU A 1 138 ? 5.117 8.805 10.062 1 94.25 138 LEU A CA 1
ATOM 1064 C C . LEU A 1 138 ? 6.266 9.797 10.211 1 94.25 138 LEU A C 1
ATOM 1066 O O . LEU A 1 138 ? 6.539 10.578 9.297 1 94.25 138 LEU A O 1
ATOM 1070 N N . ARG A 1 139 ? 6.801 9.828 11.359 1 94.62 139 ARG A N 1
ATOM 1071 C CA . ARG A 1 139 ? 8.086 10.453 11.648 1 94.62 139 ARG A CA 1
ATOM 1072 C C . ARG A 1 139 ? 9.062 9.453 12.25 1 94.62 139 ARG A C 1
ATOM 1074 O O . ARG A 1 139 ? 8.953 9.086 13.422 1 94.62 139 ARG A O 1
ATOM 1081 N N . VAL A 1 140 ? 10.039 9.07 11.406 1 96.5 140 VAL A N 1
ATOM 1082 C CA . VAL A 1 140 ? 10.898 7.973 11.836 1 96.5 140 VAL A CA 1
ATOM 1083 C C . VAL A 1 140 ? 12.312 8.18 11.289 1 96.5 140 VAL A C 1
ATOM 1085 O O . VAL A 1 140 ? 12.508 8.953 10.344 1 96.5 140 VAL A O 1
ATOM 1088 N N . THR A 1 141 ? 13.266 7.543 11.961 1 97.06 141 THR A N 1
ATOM 1089 C CA . THR A 1 141 ? 14.617 7.418 11.414 1 97.06 141 THR A CA 1
ATOM 1090 C C . THR A 1 141 ? 14.68 6.285 10.391 1 97.06 141 THR A C 1
ATOM 1092 O O . THR A 1 141 ? 13.758 5.477 10.289 1 97.06 141 THR A O 1
ATOM 1095 N N . ALA A 1 142 ? 15.773 6.266 9.617 1 96.62 142 ALA A N 1
ATOM 1096 C CA . ALA A 1 142 ? 15.961 5.176 8.664 1 96.62 142 ALA A CA 1
ATOM 1097 C C . ALA A 1 142 ? 15.977 3.824 9.375 1 96.62 142 ALA A C 1
ATOM 1099 O O . ALA A 1 142 ? 15.414 2.846 8.875 1 96.62 142 ALA A O 1
ATOM 1100 N N . ALA A 1 143 ? 16.609 3.777 10.484 1 96.94 143 ALA A N 1
ATOM 1101 C CA . ALA A 1 143 ? 16.688 2.539 11.258 1 96.94 143 ALA A CA 1
ATOM 1102 C C . ALA A 1 143 ? 15.312 2.092 11.727 1 96.94 143 ALA A C 1
ATOM 1104 O O . ALA A 1 143 ? 14.992 0.9 11.695 1 96.94 143 ALA A O 1
ATOM 1105 N N . GLU A 1 144 ? 14.539 3.027 12.203 1 97.38 144 GLU A N 1
ATOM 1106 C CA . GLU A 1 144 ? 13.172 2.719 12.625 1 97.38 144 GLU A CA 1
ATOM 1107 C C . GLU A 1 144 ? 12.328 2.232 11.445 1 97.38 144 GLU A C 1
ATOM 1109 O O . GLU A 1 144 ? 11.508 1.328 11.602 1 97.38 144 GLU A O 1
ATOM 1114 N N . LEU A 1 145 ? 12.492 2.887 10.305 1 97.44 145 LEU A N 1
ATOM 1115 C CA . LEU A 1 145 ? 11.773 2.457 9.109 1 97.44 145 LEU A CA 1
ATOM 1116 C C . LEU A 1 145 ? 12.141 1.02 8.75 1 97.44 145 LEU A C 1
ATOM 1118 O O . LEU A 1 145 ? 11.258 0.215 8.43 1 97.44 145 LEU A O 1
ATOM 1122 N N . ASP A 1 146 ? 13.406 0.73 8.812 1 96.38 146 ASP A N 1
ATOM 1123 C CA . ASP A 1 146 ? 13.867 -0.633 8.562 1 96.38 146 ASP A CA 1
ATOM 1124 C C . ASP A 1 146 ? 13.18 -1.624 9.5 1 96.38 146 ASP A C 1
ATOM 1126 O O . ASP A 1 146 ? 12.703 -2.676 9.062 1 96.38 146 ASP A O 1
ATOM 1130 N N . LYS A 1 147 ? 13.125 -1.275 10.711 1 97 147 LYS A N 1
ATOM 1131 C CA . LYS A 1 147 ? 12.484 -2.119 11.719 1 97 147 LYS A CA 1
ATOM 1132 C C . LYS A 1 147 ? 11 -2.312 11.406 1 97 147 LYS A C 1
ATOM 1134 O O . LYS A 1 147 ? 10.469 -3.41 11.578 1 97 147 LYS A O 1
ATOM 1139 N N . LEU A 1 148 ? 10.336 -1.269 11.031 1 97.38 148 LEU A N 1
ATOM 1140 C CA . LEU A 1 148 ? 8.922 -1.353 10.688 1 97.38 148 LEU A CA 1
ATOM 1141 C C . LEU A 1 148 ? 8.703 -2.262 9.484 1 97.38 148 LEU A C 1
ATOM 1143 O O . LEU A 1 148 ? 7.809 -3.111 9.492 1 97.38 148 LEU A O 1
ATOM 1147 N N . VAL A 1 149 ? 9.516 -2.096 8.43 1 95.75 149 VAL A N 1
ATOM 1148 C CA . VAL A 1 149 ? 9.406 -2.896 7.211 1 95.75 149 VAL A CA 1
ATOM 1149 C C . VAL A 1 149 ? 9.633 -4.371 7.543 1 95.75 149 VAL A C 1
ATOM 1151 O O . VAL A 1 149 ? 8.844 -5.23 7.141 1 95.75 149 VAL A O 1
ATOM 1154 N N . GLU A 1 150 ? 10.648 -4.645 8.352 1 94.75 150 GLU A N 1
ATOM 1155 C CA . GLU A 1 150 ? 10.945 -6.012 8.766 1 94.75 150 GLU A CA 1
ATOM 1156 C C . GLU A 1 150 ? 9.828 -6.578 9.641 1 94.75 150 GLU A C 1
ATOM 1158 O O . GLU A 1 150 ? 9.484 -7.758 9.531 1 94.75 150 GLU A O 1
ATOM 1163 N N . GLY A 1 151 ? 9.336 -5.75 10.508 1 96.5 151 GLY A N 1
ATOM 1164 C CA . GLY A 1 151 ? 8.258 -6.176 11.383 1 96.5 151 GLY A CA 1
ATOM 1165 C C . GLY A 1 151 ? 6.988 -6.531 10.633 1 96.5 151 GLY A C 1
ATOM 1166 O O . GLY A 1 151 ? 6.344 -7.539 10.938 1 96.5 151 GLY A O 1
ATOM 1167 N N . ILE A 1 152 ? 6.621 -5.715 9.68 1 96.5 152 ILE A N 1
ATOM 1168 C CA . ILE A 1 152 ? 5.441 -5.996 8.867 1 96.5 152 ILE A CA 1
ATOM 1169 C C . ILE A 1 152 ? 5.656 -7.277 8.07 1 96.5 152 ILE A C 1
ATOM 1171 O O . ILE A 1 152 ? 4.773 -8.141 8.016 1 96.5 152 ILE A O 1
ATOM 1175 N N . ASP A 1 153 ? 6.816 -7.418 7.473 1 93.19 153 ASP A N 1
ATOM 1176 C CA . ASP A 1 153 ? 7.152 -8.625 6.73 1 93.19 153 ASP A CA 1
ATOM 1177 C C . ASP A 1 153 ? 7.031 -9.867 7.613 1 93.19 153 ASP A C 1
ATOM 1179 O O . ASP A 1 153 ? 6.434 -10.867 7.211 1 93.19 153 ASP A O 1
ATOM 1183 N N . ALA A 1 154 ? 7.551 -9.805 8.812 1 93.75 154 ALA A N 1
ATOM 1184 C CA . ALA A 1 154 ? 7.531 -10.938 9.734 1 93.75 154 ALA A CA 1
ATOM 1185 C C . ALA A 1 154 ? 6.105 -11.305 10.117 1 93.75 154 ALA A C 1
ATOM 1187 O O . ALA A 1 154 ? 5.793 -12.484 10.32 1 93.75 154 ALA A O 1
ATOM 1188 N N . LEU A 1 155 ? 5.254 -10.352 10.219 1 95.5 155 LEU A N 1
ATOM 1189 C CA . LEU A 1 155 ? 3.855 -10.562 10.57 1 95.5 155 LEU A CA 1
ATOM 1190 C C . LEU A 1 155 ? 3.113 -11.273 9.445 1 95.5 155 LEU A C 1
ATOM 1192 O O . LEU A 1 155 ? 2.219 -12.086 9.695 1 95.5 155 LEU A O 1
ATOM 1196 N N . VAL A 1 156 ? 3.455 -11.016 8.203 1 94.5 156 VAL A N 1
ATOM 1197 C CA . VAL A 1 156 ? 2.648 -11.375 7.043 1 94.5 156 VAL A CA 1
ATOM 1198 C C . VAL A 1 156 ? 3.156 -12.688 6.445 1 94.5 156 VAL A C 1
ATOM 1200 O O . VAL A 1 156 ? 2.369 -13.508 5.965 1 94.5 156 VAL A O 1
ATOM 1203 N N . ARG A 1 157 ? 4.43 -13.008 6.527 1 91.31 157 ARG A N 1
ATOM 1204 C CA . ARG A 1 157 ? 5.109 -14.078 5.801 1 91.31 157 ARG A CA 1
ATOM 1205 C C . ARG A 1 157 ? 4.523 -15.445 6.156 1 91.31 157 ARG A C 1
ATOM 1207 O O . ARG A 1 157 ? 4.387 -16.312 5.289 1 91.31 157 ARG A O 1
ATOM 1214 N N . PRO A 1 158 ? 4.094 -15.633 7.387 1 91.19 158 PRO A N 1
ATOM 1215 C CA . PRO A 1 158 ? 3.545 -16.953 7.715 1 91.19 158 PRO A CA 1
ATOM 1216 C C . PRO A 1 158 ? 2.258 -17.266 6.953 1 91.19 158 PRO A C 1
ATOM 1218 O O . PRO A 1 158 ? 1.835 -18.422 6.898 1 91.19 158 PRO A O 1
ATOM 1221 N N . TYR A 1 159 ? 1.667 -16.297 6.383 1 93.5 159 TYR A N 1
ATOM 1222 C CA . TYR A 1 159 ? 0.37 -16.484 5.738 1 93.5 159 TYR A CA 1
ATOM 1223 C C . TYR A 1 159 ? 0.513 -16.531 4.223 1 93.5 159 TYR A C 1
ATOM 1225 O O . TYR A 1 159 ? -0.484 -16.609 3.502 1 93.5 159 TYR A O 1
ATOM 1233 N N . VAL A 1 160 ? 1.724 -16.422 3.76 1 91.12 160 VAL A N 1
ATOM 1234 C CA . VAL A 1 160 ? 1.962 -16.484 2.32 1 91.12 160 VAL A CA 1
ATOM 1235 C C . VAL A 1 160 ? 1.478 -17.828 1.776 1 91.12 160 VAL A C 1
ATOM 1237 O O . VAL A 1 160 ? 1.882 -18.891 2.264 1 91.12 160 VAL A O 1
ATOM 1240 N N . GLY A 1 161 ? 0.653 -17.781 0.822 1 86.62 161 GLY A N 1
ATOM 1241 C CA . GLY A 1 161 ? -0.054 -18.953 0.308 1 86.62 161 GLY A CA 1
ATOM 1242 C C . GLY A 1 161 ? 0.874 -20.047 -0.16 1 86.62 161 GLY A C 1
ATOM 1243 O O . GLY A 1 161 ? 0.624 -21.234 0.098 1 86.62 161 GLY A O 1
ATOM 1244 N N . ALA A 1 162 ? 1.893 -19.703 -0.811 1 79.5 162 ALA A N 1
ATOM 1245 C CA . ALA A 1 162 ? 2.809 -20.672 -1.416 1 79.5 162 ALA A CA 1
ATOM 1246 C C . ALA A 1 162 ? 3.521 -21.5 -0.349 1 79.5 162 ALA A C 1
ATOM 1248 O O . ALA A 1 162 ? 4.016 -22.594 -0.63 1 79.5 162 ALA A O 1
ATOM 1249 N N . ILE A 1 163 ? 3.537 -20.984 0.832 1 79.19 163 ILE A N 1
ATOM 1250 C CA . ILE A 1 163 ? 4.32 -21.688 1.842 1 79.19 163 ILE A CA 1
ATOM 1251 C C . ILE A 1 163 ? 3.396 -22.203 2.941 1 79.19 163 ILE A C 1
ATOM 1253 O O . ILE A 1 163 ? 3.785 -23.062 3.732 1 79.19 163 ILE A O 1
ATOM 1257 N N . ARG A 1 164 ? 2.236 -21.641 2.936 1 83.81 164 ARG A N 1
ATOM 1258 C CA . ARG A 1 164 ? 1.318 -22 4.016 1 83.81 164 ARG A CA 1
ATOM 1259 C C . ARG A 1 164 ? 0.741 -23.406 3.805 1 83.81 164 ARG A C 1
ATOM 1261 O O . ARG A 1 164 ? 0.157 -23.688 2.758 1 83.81 164 ARG A O 1
ATOM 1268 N N . LYS A 1 165 ? 0.934 -24.328 4.719 1 79 165 LYS A N 1
ATOM 1269 C CA . LYS A 1 165 ? 0.499 -25.719 4.59 1 79 165 LYS A CA 1
ATOM 1270 C C . LYS A 1 165 ? -0.765 -25.969 5.406 1 79 165 LYS A C 1
ATOM 1272 O O . LYS A 1 165 ? -1.503 -26.922 5.133 1 79 165 LYS A O 1
ATOM 1277 N N . ASP A 1 166 ? -1.098 -25.141 6.289 1 87.12 166 ASP A N 1
ATOM 1278 C CA . ASP A 1 166 ? -2.178 -25.422 7.234 1 87.12 166 ASP A CA 1
ATOM 1279 C C . ASP A 1 166 ? -3.279 -24.359 7.129 1 87.12 166 ASP A C 1
ATOM 1281 O O . ASP A 1 166 ? -3.869 -23.969 8.141 1 87.12 166 ASP A O 1
ATOM 1285 N N . ALA A 1 167 ? -3.479 -23.938 5.938 1 89.25 167 ALA A N 1
ATOM 1286 C CA . ALA A 1 167 ? -4.543 -22.953 5.801 1 89.25 167 ALA A CA 1
ATOM 1287 C C . ALA A 1 167 ? -5.914 -23.578 6.016 1 89.25 167 ALA A C 1
ATOM 1289 O O . ALA A 1 167 ? -6.203 -24.656 5.477 1 89.25 167 ALA A O 1
ATOM 1290 N N . PRO A 1 168 ? -6.754 -22.984 6.836 1 93.56 168 PRO A N 1
ATOM 1291 C CA . PRO A 1 168 ? -8.117 -23.484 7.004 1 93.56 168 PRO A CA 1
ATOM 1292 C C . PRO A 1 168 ? -8.875 -23.578 5.68 1 93.56 168 PRO A C 1
ATOM 1294 O O . PRO A 1 168 ? -8.539 -22.891 4.719 1 93.56 168 PRO A O 1
ATOM 1297 N N . GLU A 1 169 ? -9.859 -24.391 5.645 1 90.69 169 GLU A N 1
ATOM 1298 C CA . GLU A 1 169 ? -10.625 -24.656 4.43 1 90.69 169 GLU A CA 1
ATOM 1299 C C . GLU A 1 169 ? -11.297 -23.375 3.918 1 90.69 169 GLU A C 1
ATOM 1301 O O . GLU A 1 169 ? -11.43 -23.188 2.709 1 90.69 169 GLU A O 1
ATOM 1306 N N . GLU A 1 170 ? -11.711 -22.5 4.809 1 93.19 170 GLU A N 1
ATOM 1307 C CA . GLU A 1 170 ? -12.453 -21.297 4.438 1 93.19 170 GLU A CA 1
ATOM 1308 C C . GLU A 1 170 ? -11.508 -20.172 4.012 1 93.19 170 GLU A C 1
ATOM 1310 O O . GLU A 1 170 ? -11.953 -19.094 3.621 1 93.19 170 GLU A O 1
ATOM 1315 N N . ALA A 1 171 ? -10.195 -20.453 4.082 1 95.62 171 ALA A N 1
ATOM 1316 C CA . ALA A 1 171 ? -9.227 -19.438 3.68 1 95.62 171 ALA A CA 1
ATOM 1317 C C . ALA A 1 171 ? -9.344 -19.125 2.191 1 95.62 171 ALA A C 1
ATOM 1319 O O . ALA A 1 171 ? -9.68 -20.016 1.392 1 95.62 171 ALA A O 1
ATOM 1320 N N . ARG A 1 172 ? -9.086 -17.906 1.865 1 95.62 172 ARG A N 1
ATOM 1321 C CA . ARG A 1 172 ? -9.164 -17.422 0.49 1 95.62 172 ARG A CA 1
ATOM 1322 C C . ARG A 1 172 ? -7.926 -16.625 0.115 1 95.62 172 ARG A C 1
ATOM 1324 O O . ARG A 1 172 ? -7.215 -16.125 0.99 1 95.62 172 ARG A O 1
ATOM 1331 N N . PRO A 1 173 ? -7.633 -16.531 -1.172 1 95.5 173 PRO A N 1
ATOM 1332 C CA . PRO A 1 173 ? -6.52 -15.68 -1.616 1 95.5 173 PRO A CA 1
ATOM 1333 C C . PRO A 1 173 ? -6.754 -14.203 -1.342 1 95.5 173 PRO A C 1
ATOM 1335 O O . PRO A 1 173 ? -7.809 -13.664 -1.693 1 95.5 173 PRO A O 1
ATOM 1338 N N . VAL A 1 174 ? -5.832 -13.594 -0.737 1 96.5 174 VAL A N 1
ATOM 1339 C CA . VAL A 1 174 ? -5.871 -12.18 -0.379 1 96.5 174 VAL A CA 1
ATOM 1340 C C . VAL A 1 174 ? -4.609 -11.484 -0.885 1 96.5 174 VAL A C 1
ATOM 1342 O O . VAL A 1 174 ? -3.51 -12.031 -0.795 1 96.5 174 VAL A O 1
ATOM 1345 N N . HIS A 1 175 ? -4.801 -10.328 -1.444 1 96.25 175 HIS A N 1
ATOM 1346 C CA . HIS A 1 175 ? -3.678 -9.461 -1.782 1 96.25 175 HIS A CA 1
ATOM 1347 C C . HIS A 1 175 ? -3.301 -8.57 -0.607 1 96.25 175 HIS A C 1
ATOM 1349 O O . HIS A 1 175 ? -4.172 -7.977 0.032 1 96.25 175 HIS A O 1
ATOM 1355 N N . LEU A 1 176 ? -2.066 -8.508 -0.29 1 96.44 176 LEU A N 1
ATOM 1356 C CA . LEU A 1 176 ? -1.551 -7.512 0.647 1 96.44 176 LEU A CA 1
ATOM 1357 C C . LEU A 1 176 ? -0.336 -6.797 0.066 1 96.44 176 LEU A C 1
ATOM 1359 O O . LEU A 1 176 ? 0.653 -7.438 -0.296 1 96.44 176 LEU A O 1
ATOM 1363 N N . GLY A 1 177 ? -0.437 -5.543 -0.13 1 95 177 GLY A N 1
ATOM 1364 C CA . GLY A 1 177 ? 0.675 -4.695 -0.528 1 95 177 GLY A CA 1
ATOM 1365 C C . GLY A 1 177 ? 0.953 -3.574 0.456 1 95 177 GLY A C 1
ATOM 1366 O O . GLY A 1 177 ? 0.031 -3.049 1.081 1 95 177 GLY A O 1
ATOM 1367 N N . PHE A 1 178 ? 2.211 -3.256 0.642 1 94.69 178 PHE A N 1
ATOM 1368 C CA . PHE A 1 178 ? 2.518 -2.051 1.403 1 94.69 178 PHE A CA 1
ATOM 1369 C C . PHE A 1 178 ? 3.721 -1.326 0.81 1 94.69 178 PHE A C 1
ATOM 1371 O O . PHE A 1 178 ? 4.527 -1.931 0.098 1 94.69 178 PHE A O 1
ATOM 1378 N N . ARG A 1 179 ? 3.807 -0.116 1.042 1 95.81 179 ARG A N 1
ATOM 1379 C CA . ARG A 1 179 ? 4.895 0.767 0.633 1 95.81 179 ARG A CA 1
ATOM 1380 C C . ARG A 1 179 ? 5.27 1.729 1.755 1 95.81 179 ARG A C 1
ATOM 1382 O O . ARG A 1 179 ? 4.398 2.234 2.465 1 95.81 179 ARG A O 1
ATOM 1389 N N . ALA A 1 180 ? 6.496 1.854 1.955 1 97 180 ALA A N 1
ATOM 1390 C CA . ALA A 1 180 ? 7.059 2.729 2.98 1 97 180 ALA A CA 1
ATOM 1391 C C . ALA A 1 180 ? 8.328 3.414 2.48 1 97 180 ALA A C 1
ATOM 1393 O O . ALA A 1 180 ? 9.305 2.748 2.131 1 97 180 ALA A O 1
ATOM 1394 N N . PHE A 1 181 ? 8.32 4.727 2.439 1 96.44 181 PHE A N 1
ATOM 1395 C CA . PHE A 1 181 ? 9.453 5.449 1.883 1 96.44 181 PHE A CA 1
ATOM 1396 C C . PHE A 1 181 ? 9.453 6.902 2.348 1 96.44 181 PHE A C 1
ATOM 1398 O O . PHE A 1 181 ? 8.43 7.41 2.809 1 96.44 181 PHE A O 1
ATOM 1405 N N . LEU A 1 182 ? 10.578 7.492 2.221 1 95.94 182 LEU A N 1
ATOM 1406 C CA . LEU A 1 182 ? 10.734 8.906 2.533 1 95.94 182 LEU A CA 1
ATOM 1407 C C . LEU A 1 182 ? 9.789 9.758 1.689 1 95.94 182 LEU A C 1
ATOM 1409 O O . LEU A 1 182 ? 9.641 9.523 0.487 1 95.94 182 LEU A O 1
ATOM 1413 N N . ARG A 1 183 ? 9.094 10.695 2.324 1 95.06 183 ARG A N 1
ATOM 1414 C CA . ARG A 1 183 ? 8.227 11.609 1.592 1 95.06 183 ARG A CA 1
ATOM 1415 C C . ARG A 1 183 ? 9.047 12.641 0.813 1 95.06 183 ARG A C 1
ATOM 1417 O O . ARG A 1 183 ? 9.969 13.242 1.358 1 95.06 183 ARG A O 1
ATOM 1424 N N . ILE A 1 184 ? 8.703 12.828 -0.47 1 94.25 184 ILE A N 1
ATOM 1425 C CA . ILE A 1 184 ? 9.367 13.781 -1.353 1 94.25 184 ILE A CA 1
ATOM 1426 C C . ILE A 1 184 ? 8.391 14.875 -1.764 1 94.25 184 ILE A C 1
ATOM 1428 O O . ILE A 1 184 ? 7.289 14.586 -2.244 1 94.25 184 ILE A O 1
ATOM 1432 N N . ASP A 1 185 ? 8.742 16.109 -1.523 1 91.75 185 ASP A N 1
ATOM 1433 C CA . ASP A 1 185 ? 7.887 17.25 -1.877 1 91.75 185 ASP A CA 1
ATOM 1434 C C . ASP A 1 185 ? 7.824 17.438 -3.391 1 91.75 185 ASP A C 1
ATOM 1436 O O . ASP A 1 185 ? 8.516 16.734 -4.137 1 91.75 185 ASP A O 1
ATOM 1440 N N . ALA A 1 186 ? 6.934 18.359 -3.816 1 88.94 186 ALA A N 1
ATOM 1441 C CA . ALA A 1 186 ? 6.703 18.594 -5.238 1 88.94 186 ALA A CA 1
ATOM 1442 C C . ALA A 1 186 ? 7.973 19.094 -5.922 1 88.94 186 ALA A C 1
ATOM 1444 O O . ALA A 1 186 ? 8.148 18.922 -7.133 1 88.94 186 ALA A O 1
ATOM 1445 N N . GLU A 1 187 ? 8.914 19.594 -5.164 1 89.12 187 GLU A N 1
ATOM 1446 C CA . GLU A 1 187 ? 10.156 20.125 -5.715 1 89.12 187 GLU A CA 1
ATOM 1447 C C . GLU A 1 187 ? 11.219 19.031 -5.84 1 89.12 187 GLU A C 1
ATOM 1449 O O . GLU A 1 187 ? 12.312 19.266 -6.355 1 89.12 187 GLU A O 1
ATOM 1454 N N . GLY A 1 188 ? 10.898 17.875 -5.352 1 89.88 188 GLY A N 1
ATOM 1455 C CA . GLY A 1 188 ? 11.797 16.734 -5.512 1 89.88 188 GLY A CA 1
ATOM 1456 C C . GLY A 1 188 ? 12.742 16.562 -4.34 1 89.88 188 GLY A C 1
ATOM 1457 O O . GLY A 1 188 ? 13.688 15.766 -4.41 1 89.88 188 GLY A O 1
ATOM 1458 N N . LYS A 1 189 ? 12.492 17.312 -3.303 1 90.88 189 LYS A N 1
ATOM 1459 C CA . LYS A 1 189 ? 13.328 17.219 -2.109 1 90.88 189 LYS A CA 1
ATOM 1460 C C . LYS A 1 189 ? 12.602 16.484 -0.985 1 90.88 189 LYS A C 1
ATOM 1462 O O . LYS A 1 189 ? 11.375 16.562 -0.887 1 90.88 189 LYS A O 1
ATOM 1467 N N . PRO A 1 190 ? 13.414 15.789 -0.167 1 92.44 190 PRO A N 1
ATOM 1468 C CA . PRO A 1 190 ? 12.773 15.148 0.982 1 92.44 190 PRO A CA 1
ATOM 1469 C C . PRO A 1 190 ? 12.055 16.141 1.886 1 92.44 190 PRO A C 1
ATOM 1471 O O . PRO A 1 190 ? 12.547 17.25 2.117 1 92.44 190 PRO A O 1
ATOM 1474 N N . SER A 1 191 ? 10.93 15.758 2.291 1 88.62 191 SER A N 1
ATOM 1475 C CA . SER A 1 191 ? 10.172 16.594 3.221 1 88.62 191 SER A CA 1
ATOM 1476 C C . SER A 1 191 ? 10.883 16.688 4.57 1 88.62 191 SER A C 1
ATOM 1478 O O . SER A 1 191 ? 11.609 15.781 4.965 1 88.62 191 SER A O 1
ATOM 1480 N N . ARG A 1 192 ? 10.766 17.875 5.199 1 84.44 192 ARG A N 1
ATOM 1481 C CA . ARG A 1 192 ? 11.398 18.078 6.5 1 84.44 192 ARG A CA 1
ATOM 1482 C C . ARG A 1 192 ? 10.367 18.453 7.559 1 84.44 192 ARG A C 1
ATOM 1484 O O . ARG A 1 192 ? 9.375 19.125 7.25 1 84.44 192 ARG A O 1
ATOM 1491 N N . MET B 1 1 ? -0.087 2.973 29.984 1 33.75 1 MET B N 1
ATOM 1492 C CA . MET B 1 1 ? 0.521 3.291 28.688 1 33.75 1 MET B CA 1
ATOM 1493 C C . MET B 1 1 ? -0.367 4.238 27.891 1 33.75 1 MET B C 1
ATOM 1495 O O . MET B 1 1 ? -1.56 3.98 27.719 1 33.75 1 MET B O 1
ATOM 1499 N N . ALA B 1 2 ? -0.285 5.484 27.984 1 45.47 2 ALA B N 1
ATOM 1500 C CA . ALA B 1 2 ? -1.242 6.496 27.547 1 45.47 2 ALA B CA 1
ATOM 1501 C C . ALA B 1 2 ? -1.758 6.188 26.141 1 45.47 2 ALA B C 1
ATOM 1503 O O . ALA B 1 2 ? -0.976 5.883 25.234 1 45.47 2 ALA B O 1
ATOM 1504 N N . GLY B 1 3 ? -2.914 5.57 25.844 1 58.72 3 GLY B N 1
ATOM 1505 C CA . GLY B 1 3 ? -3.619 5.051 24.688 1 58.72 3 GLY B CA 1
ATOM 1506 C C . GLY B 1 3 ? -3.541 5.969 23.484 1 58.72 3 GLY B C 1
ATOM 1507 O O . GLY B 1 3 ? -3.311 7.172 23.625 1 58.72 3 GLY B O 1
ATOM 1508 N N . LEU B 1 4 ? -2.994 5.492 22.297 1 67 4 LEU B N 1
ATOM 1509 C CA . LEU B 1 4 ? -2.916 6.332 21.109 1 67 4 LEU B CA 1
ATOM 1510 C C . LEU B 1 4 ? -4.254 7.016 20.844 1 67 4 LEU B C 1
ATOM 1512 O O . LEU B 1 4 ? -5.312 6.441 21.109 1 67 4 LEU B O 1
ATOM 1516 N N . PRO B 1 5 ? -4.207 8.352 20.641 1 72.5 5 PRO B N 1
ATOM 1517 C CA . PRO B 1 5 ? -5.469 9.023 20.328 1 72.5 5 PRO B CA 1
ATOM 1518 C C . PRO B 1 5 ? -6.27 8.297 19.25 1 72.5 5 PRO B C 1
ATOM 1520 O O . PRO B 1 5 ? -5.688 7.703 18.344 1 72.5 5 PRO B O 1
ATOM 1523 N N . PRO B 1 6 ? -7.535 8.203 19.5 1 72.88 6 PRO B N 1
ATOM 1524 C CA . PRO B 1 6 ? -8.375 7.52 18.516 1 72.88 6 PRO B CA 1
ATOM 1525 C C . PRO B 1 6 ? -8.414 8.242 17.172 1 72.88 6 PRO B C 1
ATOM 1527 O O . PRO B 1 6 ? -8.172 9.453 17.109 1 72.88 6 PRO B O 1
ATOM 1530 N N . ARG B 1 7 ? -8.617 7.566 16.188 1 78.25 7 ARG B N 1
ATOM 1531 C CA . ARG B 1 7 ? -8.844 8.133 14.859 1 78.25 7 ARG B CA 1
ATOM 1532 C C . ARG B 1 7 ? -10.18 8.859 14.797 1 78.25 7 ARG B C 1
ATOM 1534 O O . ARG B 1 7 ? -11.117 8.5 15.508 1 78.25 7 ARG B O 1
ATOM 1541 N N . LYS B 1 8 ? -10.148 9.828 14.039 1 78.56 8 LYS B N 1
ATOM 1542 C CA . LYS B 1 8 ? -11.422 10.516 13.828 1 78.56 8 LYS B CA 1
ATOM 1543 C C . LYS B 1 8 ? -12.352 9.688 12.945 1 78.56 8 LYS B C 1
ATOM 1545 O O . LYS B 1 8 ? -11.992 9.32 11.828 1 78.56 8 LYS B O 1
ATOM 1550 N N . ARG B 1 9 ? -13.484 9.445 13.445 1 81.81 9 ARG B N 1
ATOM 1551 C CA . ARG B 1 9 ? -14.5 8.734 12.68 1 81.81 9 ARG B CA 1
ATOM 1552 C C . ARG B 1 9 ? -15.305 9.695 11.805 1 81.81 9 ARG B C 1
ATOM 1554 O O . ARG B 1 9 ? -15.891 10.656 12.305 1 81.81 9 ARG B O 1
ATOM 1561 N N . ILE B 1 10 ? -15.32 9.461 10.578 1 84.69 10 ILE B N 1
ATOM 1562 C CA . ILE B 1 10 ? -16.031 10.305 9.625 1 84.69 10 ILE B CA 1
ATOM 1563 C C . ILE B 1 10 ? -17.344 9.648 9.227 1 84.69 10 ILE B C 1
ATOM 1565 O O . ILE B 1 10 ? -17.359 8.57 8.625 1 84.69 10 ILE B O 1
ATOM 1569 N N . GLU B 1 11 ? -18.406 10.344 9.578 1 85.56 11 GLU B N 1
ATOM 1570 C CA . GLU B 1 11 ? -19.734 9.797 9.305 1 85.56 11 GLU B CA 1
ATOM 1571 C C . GLU B 1 11 ? -20.594 10.812 8.562 1 85.56 11 GLU B C 1
ATOM 1573 O O . GLU B 1 11 ? -21.797 10.594 8.367 1 85.56 11 GLU B O 1
ATOM 1578 N N . ASP B 1 12 ? -20.031 11.828 8.188 1 87.94 12 ASP B N 1
ATOM 1579 C CA . ASP B 1 12 ? -20.766 12.898 7.508 1 87.94 12 ASP B CA 1
ATOM 1580 C C . ASP B 1 12 ? -20.375 12.984 6.035 1 87.94 12 ASP B C 1
ATOM 1582 O O . ASP B 1 12 ? -19.188 13.125 5.711 1 87.94 12 ASP B O 1
ATOM 1586 N N . ALA B 1 13 ? -21.375 13 5.23 1 89.06 13 ALA B N 1
ATOM 1587 C CA . ALA B 1 13 ? -21.156 13.039 3.785 1 89.06 13 ALA B CA 1
ATOM 1588 C C . ALA B 1 13 ? -20.453 14.32 3.365 1 89.06 13 ALA B C 1
ATOM 1590 O O . ALA B 1 13 ? -19.625 14.312 2.441 1 89.06 13 ALA B O 1
ATOM 1591 N N . GLU B 1 14 ? -20.781 15.344 4.031 1 89.19 14 GLU B N 1
ATOM 1592 C CA . GLU B 1 14 ? -20.172 16.625 3.688 1 89.19 14 GLU B CA 1
ATOM 1593 C C . GLU B 1 14 ? -18.672 16.609 3.936 1 89.19 14 GLU B C 1
ATOM 1595 O O . GLU B 1 14 ? -17.891 17.109 3.111 1 89.19 14 GLU B O 1
ATOM 1600 N N . LEU B 1 15 ? -18.328 16.094 5.043 1 90.19 15 LEU B N 1
ATOM 1601 C CA . LEU B 1 15 ? -16.906 15.961 5.359 1 90.19 15 LEU B CA 1
ATOM 1602 C C . LEU B 1 15 ? -16.219 15.039 4.367 1 90.19 15 LEU B C 1
ATOM 1604 O O . LEU B 1 15 ? -15.094 15.328 3.928 1 90.19 15 LEU B O 1
ATOM 1608 N N . MET B 1 16 ? -16.844 13.984 4.004 1 91.25 16 MET B N 1
ATOM 1609 C CA . MET B 1 16 ? -16.281 13.062 3.02 1 91.25 16 MET B CA 1
ATOM 1610 C C . MET B 1 16 ? -16.094 13.758 1.674 1 91.25 16 MET B C 1
ATOM 1612 O O . MET B 1 16 ? -15.086 13.539 0.995 1 91.25 16 MET B O 1
ATOM 1616 N N . ARG B 1 17 ? -17.031 14.57 1.367 1 89.5 17 ARG B N 1
ATOM 1617 C CA . ARG B 1 17 ? -16.906 15.32 0.124 1 89.5 17 ARG B CA 1
ATOM 1618 C C . ARG B 1 17 ? -15.734 16.297 0.175 1 89.5 17 ARG B C 1
ATOM 1620 O O . ARG B 1 17 ? -15 16.438 -0.806 1 89.5 17 ARG B O 1
ATOM 1627 N N . ALA B 1 18 ? -15.602 16.906 1.276 1 90.25 18 ALA B N 1
ATOM 1628 C CA . ALA B 1 18 ? -14.469 17.812 1.447 1 90.25 18 ALA B CA 1
ATOM 1629 C C . ALA B 1 18 ? -13.141 17.078 1.286 1 90.25 18 ALA B C 1
ATOM 1631 O O . ALA B 1 18 ? -12.219 17.594 0.649 1 90.25 18 ALA B O 1
ATOM 1632 N N . LEU B 1 19 ? -13.109 15.867 1.764 1 91.56 19 LEU B N 1
ATOM 1633 C CA . LEU B 1 19 ? -11.891 15.078 1.738 1 91.56 19 LEU B CA 1
ATOM 1634 C C . LEU B 1 19 ? -11.68 14.445 0.367 1 91.56 19 LEU B C 1
ATOM 1636 O O . LEU B 1 19 ? -10.578 14 0.044 1 91.56 19 LEU B O 1
ATOM 1640 N N . ALA B 1 20 ? -12.734 14.391 -0.429 1 93.38 20 ALA B N 1
ATOM 1641 C CA . ALA B 1 20 ? -12.648 13.82 -1.772 1 93.38 20 ALA B CA 1
ATOM 1642 C C . ALA B 1 20 ? -12.023 14.82 -2.748 1 93.38 20 ALA B C 1
ATOM 1644 O O . ALA B 1 20 ? -11.75 14.477 -3.898 1 93.38 20 ALA B O 1
ATOM 1645 N N . HIS B 1 21 ? -11.812 15.984 -2.248 1 93.56 21 HIS B N 1
ATOM 1646 C CA . HIS B 1 21 ? -11.078 16.953 -3.064 1 93.56 21 HIS B CA 1
ATOM 1647 C C . HIS B 1 21 ? -9.578 16.672 -3.029 1 93.56 21 HIS B C 1
ATOM 1649 O O . HIS B 1 21 ? -8.953 16.75 -1.969 1 93.56 21 HIS B O 1
ATOM 1655 N N . PRO B 1 22 ? -8.977 16.453 -4.148 1 94.06 22 PRO B N 1
ATOM 1656 C CA . PRO B 1 22 ? -7.59 15.992 -4.176 1 94.06 22 PRO B CA 1
ATOM 1657 C C . PRO B 1 22 ? -6.629 16.938 -3.465 1 94.06 22 PRO B C 1
ATOM 1659 O O . PRO B 1 22 ? -5.781 16.5 -2.684 1 94.06 22 PRO B O 1
ATOM 1662 N N . LEU B 1 23 ? -6.758 18.172 -3.693 1 93.62 23 LEU B N 1
ATOM 1663 C CA . LEU B 1 23 ? -5.832 19.141 -3.1 1 93.62 23 LEU B CA 1
ATOM 1664 C C . LEU B 1 23 ? -6.023 19.203 -1.588 1 93.62 23 LEU B C 1
ATOM 1666 O O . LEU B 1 23 ? -5.047 19.297 -0.839 1 93.62 23 LEU B O 1
ATOM 1670 N N . ARG B 1 24 ? -7.223 19.188 -1.119 1 93.44 24 ARG B N 1
ATOM 1671 C CA . ARG B 1 24 ? -7.492 19.234 0.314 1 93.44 24 ARG B CA 1
ATOM 1672 C C . ARG B 1 24 ? -6.953 17.984 1.018 1 93.44 24 ARG B C 1
ATOM 1674 O O . ARG B 1 24 ? -6.371 18.094 2.1 1 93.44 24 ARG B O 1
ATOM 1681 N N . SER B 1 25 ? -7.164 16.906 0.377 1 91.69 25 SER B N 1
ATOM 1682 C CA . SER B 1 25 ? -6.633 15.664 0.928 1 91.69 25 SER B CA 1
ATOM 1683 C C . SER B 1 25 ? -5.109 15.688 0.99 1 91.69 25 SER B C 1
ATOM 1685 O O . SER B 1 25 ? -4.516 15.273 1.986 1 91.69 25 SER B O 1
ATOM 1687 N N . ALA B 1 26 ? -4.559 16.172 -0.056 1 91.94 26 ALA B N 1
ATOM 1688 C CA . ALA B 1 26 ? -3.102 16.266 -0.109 1 91.94 26 ALA B CA 1
ATOM 1689 C C . ALA B 1 26 ? -2.574 17.203 0.973 1 91.94 26 ALA B C 1
ATOM 1691 O O . ALA B 1 26 ? -1.55 16.938 1.6 1 91.94 26 ALA B O 1
ATOM 1692 N N . LEU B 1 27 ? -3.244 18.281 1.146 1 93.31 27 LEU B N 1
ATOM 1693 C CA . LEU B 1 27 ? -2.85 19.25 2.156 1 93.31 27 LEU B CA 1
ATOM 1694 C C . LEU B 1 27 ? -2.928 18.641 3.555 1 93.31 27 LEU B C 1
ATOM 1696 O O . LEU B 1 27 ? -2.002 18.797 4.355 1 93.31 27 LEU B O 1
ATOM 1700 N N . LEU B 1 28 ? -4.027 18.031 3.818 1 91.19 28 LEU B N 1
ATOM 1701 C CA . LEU B 1 28 ? -4.199 17.391 5.117 1 91.19 28 LEU B CA 1
ATOM 1702 C C . LEU B 1 28 ? -3.121 16.328 5.352 1 91.19 28 LEU B C 1
ATOM 1704 O O . LEU B 1 28 ? -2.504 16.297 6.418 1 91.19 28 LEU B O 1
ATOM 1708 N N . ASP B 1 29 ? -2.906 15.539 4.379 1 89.81 29 ASP B N 1
ATOM 1709 C CA . ASP B 1 29 ? -1.869 14.516 4.441 1 89.81 29 ASP B CA 1
ATOM 1710 C C . ASP B 1 29 ? -0.501 15.133 4.719 1 89.81 29 ASP B C 1
ATOM 1712 O O . ASP B 1 29 ? 0.25 14.633 5.562 1 89.81 29 ASP B O 1
ATOM 1716 N N . HIS B 1 30 ? -0.167 16.156 4.027 1 91 30 HIS B N 1
ATOM 1717 C CA . HIS B 1 30 ? 1.114 16.844 4.188 1 91 30 HIS B CA 1
ATOM 1718 C C . HIS B 1 30 ? 1.277 17.375 5.605 1 91 30 HIS B C 1
ATOM 1720 O O . HIS B 1 30 ? 2.303 17.156 6.246 1 91 30 HIS B O 1
ATOM 1726 N N . LEU B 1 31 ? 0.307 18.047 6.094 1 91.25 31 LEU B N 1
ATOM 1727 C CA . LEU B 1 31 ? 0.379 18.641 7.43 1 91.25 31 LEU B CA 1
ATOM 1728 C C . LEU B 1 31 ? 0.492 17.547 8.492 1 91.25 31 LEU B C 1
ATOM 1730 O O . LEU B 1 31 ? 1.173 17.734 9.508 1 91.25 31 LEU B O 1
ATOM 1734 N N . MET B 1 32 ? -0.147 16.484 8.281 1 88 32 MET B N 1
ATOM 1735 C CA . MET B 1 32 ? -0.035 15.359 9.211 1 88 32 MET B CA 1
ATOM 1736 C C . MET B 1 32 ? 1.38 14.789 9.203 1 88 32 MET B C 1
ATOM 1738 O O . MET B 1 32 ? 1.86 14.305 10.227 1 88 32 MET B O 1
ATOM 1742 N N . ALA B 1 33 ? 1.996 14.906 8.133 1 88 33 ALA B N 1
ATOM 1743 C CA . ALA B 1 33 ? 3.312 14.297 7.953 1 88 33 ALA B CA 1
ATOM 1744 C C . ALA B 1 33 ? 4.41 15.195 8.508 1 88 33 ALA B C 1
ATOM 1746 O O . ALA B 1 33 ? 5.344 14.719 9.164 1 88 33 ALA B O 1
ATOM 1747 N N . VAL B 1 34 ? 4.262 16.5 8.281 1 89.56 34 VAL B N 1
ATOM 1748 C CA . VAL B 1 34 ? 5.414 17.359 8.516 1 89.56 34 VAL B CA 1
ATOM 1749 C C . VAL B 1 34 ? 5.156 18.25 9.734 1 89.56 34 VAL B C 1
ATOM 1751 O O . VAL B 1 34 ? 6.082 18.859 10.266 1 89.56 34 VAL B O 1
ATOM 1754 N N . GLY B 1 35 ? 3.924 18.312 10.164 1 88.38 35 GLY B N 1
ATOM 1755 C CA . GLY B 1 35 ? 3.578 19.203 11.266 1 88.38 35 GLY B CA 1
ATOM 1756 C C . GLY B 1 35 ? 3.184 20.594 10.805 1 88.38 35 GLY B C 1
ATOM 1757 O O . GLY B 1 35 ? 2.842 20.797 9.641 1 88.38 35 GLY B O 1
ATOM 1758 N N . PRO B 1 36 ? 3.195 21.516 11.719 1 90.19 36 PRO B N 1
ATOM 1759 C CA . PRO B 1 36 ? 2.701 22.859 11.414 1 90.19 36 PRO B CA 1
ATOM 1760 C C . PRO B 1 36 ? 3.502 23.547 10.305 1 90.19 36 PRO B C 1
ATOM 1762 O O . PRO B 1 36 ? 4.734 23.5 10.32 1 90.19 36 PRO B O 1
ATOM 1765 N N . ARG B 1 37 ? 2.785 24.094 9.383 1 92.06 37 ARG B N 1
ATOM 1766 C CA . ARG B 1 37 ? 3.379 24.828 8.266 1 92.06 37 ARG B CA 1
ATOM 1767 C C . ARG B 1 37 ? 2.508 26.016 7.863 1 92.06 37 ARG B C 1
ATOM 1769 O O . ARG B 1 37 ? 1.293 26 8.07 1 92.06 37 ARG B O 1
ATOM 1776 N N . THR B 1 38 ? 3.223 26.984 7.297 1 93.38 38 THR B N 1
ATOM 1777 C CA . THR B 1 38 ? 2.471 28.109 6.75 1 93.38 38 THR B CA 1
ATOM 1778 C C . THR B 1 38 ? 1.814 27.734 5.426 1 93.38 38 THR B C 1
ATOM 1780 O O . THR B 1 38 ? 2.16 26.703 4.828 1 93.38 38 THR B O 1
ATOM 1783 N N . ALA B 1 39 ? 0.853 28.547 5.004 1 93.62 39 ALA B N 1
ATOM 1784 C CA . ALA B 1 39 ? 0.208 28.328 3.711 1 93.62 39 ALA B CA 1
ATOM 1785 C C . ALA B 1 39 ? 1.233 28.328 2.582 1 93.62 39 ALA B C 1
ATOM 1787 O O . ALA B 1 39 ? 1.143 27.516 1.658 1 93.62 39 ALA B O 1
ATOM 1788 N N . SER B 1 40 ? 2.17 29.188 2.674 1 93.25 40 SER B N 1
ATOM 1789 C CA . SER B 1 40 ? 3.199 29.281 1.645 1 93.25 40 SER B CA 1
ATOM 1790 C C . SER B 1 40 ? 4.062 28.016 1.607 1 93.25 40 SER B C 1
ATOM 1792 O O . SER B 1 40 ? 4.387 27.516 0.53 1 93.25 40 SER B O 1
ATOM 1794 N N . ASP B 1 41 ? 4.379 27.531 2.729 1 92.69 41 ASP B N 1
ATOM 1795 C CA . ASP B 1 41 ? 5.137 26.297 2.811 1 92.69 41 ASP B CA 1
ATOM 1796 C C . ASP B 1 41 ? 4.355 25.141 2.195 1 92.69 41 ASP B C 1
ATOM 1798 O O . ASP B 1 41 ? 4.91 24.344 1.437 1 92.69 41 ASP B O 1
ATOM 1802 N N . CYS B 1 42 ? 3.139 25.047 2.537 1 94.19 42 CYS B N 1
ATOM 1803 C CA . CYS B 1 42 ? 2.281 23.984 2.014 1 94.19 42 CYS B CA 1
ATOM 1804 C C . CYS B 1 42 ? 2.156 24.094 0.497 1 94.19 42 CYS B C 1
ATOM 1806 O O . CYS B 1 42 ? 2.168 23.078 -0.201 1 94.19 42 CYS B O 1
ATOM 1808 N N . ALA B 1 43 ? 2.031 25.312 0.009 1 94.19 43 ALA B N 1
ATOM 1809 C CA . ALA B 1 43 ? 1.901 25.547 -1.427 1 94.19 43 ALA B CA 1
ATOM 1810 C C . ALA B 1 43 ? 3.102 24.984 -2.186 1 94.19 43 ALA B C 1
ATOM 1812 O O . ALA B 1 43 ? 2.941 24.312 -3.207 1 94.19 43 ALA B O 1
ATOM 1813 N N . THR B 1 44 ? 4.246 25.203 -1.667 1 91.06 44 THR B N 1
ATOM 1814 C CA . THR B 1 44 ? 5.477 24.703 -2.271 1 91.06 44 THR B CA 1
ATOM 1815 C C . THR B 1 44 ? 5.516 23.188 -2.254 1 91.06 44 THR B C 1
ATOM 1817 O O . THR B 1 44 ? 5.867 22.547 -3.254 1 91.06 44 THR B O 1
ATOM 1820 N N . ALA B 1 45 ? 5.121 22.656 -1.191 1 90 45 ALA B N 1
ATOM 1821 C CA . ALA B 1 45 ? 5.207 21.203 -0.997 1 90 45 ALA B CA 1
ATOM 1822 C C . ALA B 1 45 ? 4.227 20.469 -1.907 1 90 45 ALA B C 1
ATOM 1824 O O . ALA B 1 45 ? 4.527 19.391 -2.406 1 90 45 ALA B O 1
ATOM 1825 N N . VAL B 1 46 ? 3.016 21.016 -2.168 1 90.19 46 VAL B N 1
ATOM 1826 C CA . VAL B 1 46 ? 1.979 20.297 -2.896 1 90.19 46 VAL B CA 1
ATOM 1827 C C . VAL B 1 46 ? 1.914 20.797 -4.34 1 90.19 46 VAL B C 1
ATOM 1829 O O . VAL B 1 46 ? 1.219 20.219 -5.172 1 90.19 46 VAL B O 1
ATOM 1832 N N . GLY B 1 47 ? 2.637 21.812 -4.656 1 89.38 47 GLY B N 1
ATOM 1833 C CA . GLY B 1 47 ? 2.693 22.328 -6.016 1 89.38 47 GLY B CA 1
ATOM 1834 C C . GLY B 1 47 ? 1.479 23.156 -6.391 1 89.38 47 GLY B C 1
ATOM 1835 O O . GLY B 1 47 ? 0.81 22.875 -7.387 1 89.38 47 GLY B O 1
ATOM 1836 N N . SER B 1 48 ? 1.147 24.125 -5.648 1 93 48 SER B N 1
ATOM 1837 C CA . SER B 1 48 ? 0.023 25.031 -5.879 1 93 48 SER B CA 1
ATOM 1838 C C . SER B 1 48 ? 0.352 26.453 -5.43 1 93 48 SER B C 1
ATOM 1840 O O . SER B 1 48 ? 1.472 26.719 -4.992 1 93 48 SER B O 1
ATOM 1842 N N . SER B 1 49 ? -0.528 27.406 -5.625 1 93.81 49 SER B N 1
ATOM 1843 C CA . SER B 1 49 ? -0.323 28.781 -5.195 1 93.81 49 SER B CA 1
ATOM 1844 C C . SER B 1 49 ? -0.717 28.969 -3.732 1 93.81 49 SER B C 1
ATOM 1846 O O . SER B 1 49 ? -1.613 28.281 -3.234 1 93.81 49 SER B O 1
ATOM 1848 N N . ALA B 1 50 ? -0.062 29.938 -3.047 1 92.88 50 ALA B N 1
ATOM 1849 C CA . ALA B 1 50 ? -0.34 30.234 -1.643 1 92.88 50 ALA B CA 1
ATOM 1850 C C . ALA B 1 50 ? -1.789 30.672 -1.449 1 92.88 50 ALA B C 1
ATOM 1852 O O . ALA B 1 50 ? -2.42 30.328 -0.446 1 92.88 50 ALA B O 1
ATOM 1853 N N . SER B 1 51 ? -2.262 31.438 -2.334 1 93.62 51 SER B N 1
ATOM 1854 C CA . SER B 1 51 ? -3.639 31.906 -2.234 1 93.62 51 SER B CA 1
ATOM 1855 C C . SER B 1 51 ? -4.625 30.75 -2.273 1 93.62 51 SER B C 1
ATOM 1857 O O . SER B 1 51 ? -5.539 30.672 -1.45 1 93.62 51 SER B O 1
ATOM 1859 N N . ASN B 1 52 ? -4.473 29.891 -3.27 1 95.38 52 ASN B N 1
ATOM 1860 C CA . ASN B 1 52 ? -5.316 28.703 -3.398 1 95.38 52 ASN B CA 1
ATOM 1861 C C . ASN B 1 52 ? -5.227 27.812 -2.162 1 95.38 52 ASN B C 1
ATOM 1863 O O . ASN B 1 52 ? -6.246 27.328 -1.663 1 95.38 52 ASN B O 1
ATOM 1867 N N . ILE B 1 53 ? -4.09 27.641 -1.634 1 95.75 53 ILE B N 1
ATOM 1868 C CA . ILE B 1 53 ? -3.846 26.797 -0.466 1 95.75 53 ILE B CA 1
ATOM 1869 C C . ILE B 1 53 ? -4.488 27.422 0.767 1 95.75 53 ILE B C 1
ATOM 1871 O O . ILE B 1 53 ? -5.113 26.734 1.575 1 95.75 53 ILE B O 1
ATOM 1875 N N . SER B 1 54 ? -4.316 28.734 0.873 1 94.88 54 SER B N 1
ATOM 1876 C CA . SER B 1 54 ? -4.93 29.422 2 1 94.88 54 SER B CA 1
ATOM 1877 C C . SER B 1 54 ? -6.441 29.219 2.018 1 94.88 54 SER B C 1
ATOM 1879 O O . SER B 1 54 ? -7.027 28.969 3.072 1 94.88 54 SER B O 1
ATOM 1881 N N . TRP B 1 55 ? -7 29.312 0.893 1 95.62 55 TRP B N 1
ATOM 1882 C CA . TRP B 1 55 ? -8.438 29.094 0.785 1 95.62 55 TRP B CA 1
ATOM 1883 C C . TRP B 1 55 ? -8.812 27.688 1.215 1 95.62 55 TRP B C 1
ATOM 1885 O O . TRP B 1 55 ? -9.742 27.5 2.008 1 95.62 55 TRP B O 1
ATOM 1895 N N . HIS B 1 56 ? -8.141 26.703 0.74 1 95.81 56 HIS B N 1
ATOM 1896 C CA . HIS B 1 56 ? -8.445 25.312 1.064 1 95.81 56 HIS B CA 1
ATOM 1897 C C . HIS B 1 56 ? -8.188 25.031 2.539 1 95.81 56 HIS B C 1
ATOM 1899 O O . HIS B 1 56 ? -8.914 24.234 3.158 1 95.81 56 HIS B O 1
ATOM 1905 N N . LEU B 1 57 ? -7.16 25.625 3.082 1 95.94 57 LEU B N 1
ATOM 1906 C CA . LEU B 1 57 ? -6.891 25.453 4.504 1 95.94 57 LEU B CA 1
ATOM 1907 C C . LEU B 1 57 ? -8.039 26 5.348 1 95.94 57 LEU B C 1
ATOM 1909 O O . LEU B 1 57 ? -8.422 25.391 6.352 1 95.94 57 LEU B O 1
ATOM 1913 N N . ARG B 1 58 ? -8.57 27.125 4.965 1 95.31 58 ARG B N 1
ATOM 1914 C CA . ARG B 1 58 ? -9.734 27.672 5.664 1 95.31 58 ARG B CA 1
ATOM 1915 C C . ARG B 1 58 ? -10.93 26.734 5.559 1 95.31 58 ARG B C 1
ATOM 1917 O O . ARG B 1 58 ? -11.664 26.547 6.527 1 95.31 58 ARG B O 1
ATOM 1924 N N . GLN B 1 59 ? -11.148 26.172 4.391 1 94.75 59 GLN B N 1
ATOM 1925 C CA . GLN B 1 59 ? -12.227 25.203 4.211 1 94.75 59 GLN B CA 1
ATOM 1926 C C . GLN B 1 59 ? -12.047 24 5.133 1 94.75 59 GLN B C 1
ATOM 1928 O O . GLN B 1 59 ? -12.992 23.547 5.777 1 94.75 59 GLN B O 1
ATOM 1933 N N . LEU B 1 60 ? -10.844 23.438 5.18 1 93.56 60 LEU B N 1
ATOM 1934 C CA . LEU B 1 60 ? -10.539 22.297 6.043 1 93.56 60 LEU B CA 1
ATOM 1935 C C . LEU B 1 60 ? -10.758 22.656 7.512 1 93.56 60 LEU B C 1
ATOM 1937 O O . LEU B 1 60 ? -11.242 21.844 8.289 1 93.56 60 LEU B O 1
ATOM 1941 N N . ALA B 1 61 ? -10.398 23.891 7.836 1 93.75 61 ALA B N 1
ATOM 1942 C CA . ALA B 1 61 ? -10.555 24.359 9.211 1 93.75 61 ALA B CA 1
ATOM 1943 C C . ALA B 1 61 ? -12.023 24.422 9.609 1 93.75 61 ALA B C 1
ATOM 1945 O O . ALA B 1 61 ? -12.375 24.141 10.758 1 93.75 61 ALA B O 1
ATOM 1946 N N . GLN B 1 62 ? -12.836 24.781 8.656 1 93.31 62 GLN B N 1
ATOM 1947 C CA . GLN B 1 62 ? -14.273 24.844 8.906 1 93.31 62 GLN B CA 1
ATOM 1948 C C . GLN B 1 62 ? -14.812 23.469 9.328 1 93.31 62 GLN B C 1
ATOM 1950 O O . GLN B 1 62 ? -15.789 23.391 10.078 1 93.31 62 GLN B O 1
ATOM 1955 N N . HIS B 1 63 ? -14.148 22.453 8.891 1 89.44 63 HIS B N 1
ATOM 1956 C CA . HIS B 1 63 ? -14.57 21.109 9.227 1 89.44 63 HIS B CA 1
ATOM 1957 C C . HIS B 1 63 ? -13.766 20.547 10.398 1 89.44 63 HIS B C 1
ATOM 1959 O O . HIS B 1 63 ? -13.875 19.359 10.719 1 89.44 63 HIS B O 1
ATOM 1965 N N . GLY B 1 64 ? -12.859 21.328 10.961 1 88.81 64 GLY B N 1
ATOM 1966 C CA . GLY B 1 64 ? -12.102 20.953 12.133 1 88.81 64 GLY B CA 1
ATOM 1967 C C . GLY B 1 64 ? -10.938 20.031 11.82 1 88.81 64 GLY B C 1
ATOM 1968 O O . GLY B 1 64 ? -10.438 19.328 12.703 1 88.81 64 GLY B O 1
ATOM 1969 N N . LEU B 1 65 ? -10.484 19.969 10.609 1 89.94 65 LEU B N 1
ATOM 1970 C CA . LEU B 1 65 ? -9.43 19.047 10.203 1 89.94 65 LEU B CA 1
ATOM 1971 C C . LEU B 1 65 ? -8.055 19.672 10.398 1 89.94 65 LEU B C 1
ATOM 1973 O O . LEU B 1 65 ? -7.059 18.969 10.57 1 89.94 65 LEU B O 1
ATOM 1977 N N . VAL B 1 66 ? -8.008 20.984 10.336 1 93.19 66 VAL B N 1
ATOM 1978 C CA . VAL B 1 66 ? -6.781 21.734 10.602 1 93.19 66 VAL B CA 1
ATOM 1979 C C . VAL B 1 66 ? -7.098 22.969 11.461 1 93.19 66 VAL B C 1
ATOM 1981 O O . VAL B 1 66 ? -8.258 23.344 11.602 1 93.19 66 VAL B O 1
ATOM 1984 N N . GLU B 1 67 ? -6.086 23.5 12.039 1 93.38 67 GLU B N 1
ATOM 1985 C CA . GLU B 1 67 ? -6.234 24.719 12.82 1 93.38 67 GLU B CA 1
ATOM 1986 C C . GLU B 1 67 ? -4.957 25.562 12.781 1 93.38 67 GLU B C 1
ATOM 1988 O O . GLU B 1 67 ? -3.875 25.031 12.5 1 93.38 67 GLU B O 1
ATOM 1993 N N . ARG B 1 68 ? -5.148 26.828 13.07 1 92.44 68 ARG B N 1
ATOM 1994 C CA . ARG B 1 68 ? -4 27.719 13.172 1 92.44 68 ARG B CA 1
ATOM 1995 C C . ARG B 1 68 ? -3.268 27.531 14.492 1 92.44 68 ARG B C 1
ATOM 1997 O O . ARG B 1 68 ? -3.895 27.297 15.531 1 92.44 68 ARG B O 1
ATOM 2004 N N . VAL B 1 69 ? -1.979 27.531 14.375 1 88.19 69 VAL B N 1
ATOM 2005 C CA . VAL B 1 69 ? -1.175 27.469 15.594 1 88.19 69 VAL B CA 1
ATOM 2006 C C . VAL B 1 69 ? -0.535 28.828 15.859 1 88.19 69 VAL B C 1
ATOM 2008 O O . VAL B 1 69 ? -0.373 29.641 14.945 1 88.19 69 VAL 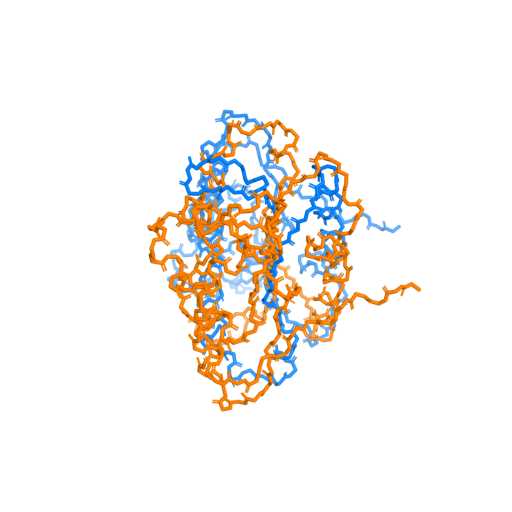B O 1
ATOM 2011 N N . GLU B 1 70 ? -0.367 29.188 17.172 1 79.44 70 GLU B N 1
ATOM 2012 C CA . GLU B 1 70 ? 0.241 30.469 17.547 1 79.44 70 GLU B CA 1
ATOM 2013 C C . GLU B 1 70 ? 1.654 30.594 16.984 1 79.44 70 GLU B C 1
ATOM 2015 O O . GLU B 1 70 ? 2.406 29.609 16.953 1 79.44 70 GLU B O 1
ATOM 2020 N N . ALA B 1 71 ? 1.766 31.656 16.156 1 69.25 71 ALA B N 1
ATOM 2021 C CA . ALA B 1 71 ? 3.078 31.906 15.562 1 69.25 71 ALA B CA 1
ATOM 2022 C C . ALA B 1 71 ? 4.09 32.312 16.641 1 69.25 71 ALA B C 1
ATOM 2024 O O . ALA B 1 71 ? 3.73 32.906 17.641 1 69.25 71 ALA B O 1
ATOM 2025 N N . GLU B 1 72 ? 5.215 31.719 16.703 1 60.75 72 GLU B N 1
ATOM 2026 C CA . GLU B 1 72 ? 6.25 32.25 17.594 1 60.75 72 GLU B CA 1
ATOM 2027 C C . GLU B 1 72 ? 6.551 33.719 17.266 1 60.75 72 GLU B C 1
ATOM 2029 O O . GLU B 1 72 ? 6.82 34.5 18.172 1 60.75 72 GLU B O 1
ATOM 2034 N N . ASP B 1 73 ? 6.781 34.062 16 1 56.16 73 ASP B N 1
ATOM 2035 C CA . ASP B 1 73 ? 7.355 35.406 15.742 1 56.16 73 ASP B CA 1
ATOM 2036 C C . ASP B 1 73 ? 6.336 36.312 15.07 1 56.16 73 ASP B C 1
ATOM 2038 O O . ASP B 1 73 ? 6.703 37.344 14.492 1 56.16 73 ASP B O 1
ATOM 2042 N N . GLY B 1 74 ? 5.09 36.375 15.406 1 58.75 74 GLY B N 1
ATOM 2043 C CA . GLY B 1 74 ? 4.145 37.375 14.938 1 58.75 74 GLY B CA 1
ATOM 2044 C C . GLY B 1 74 ? 3.816 37.25 13.469 1 58.75 74 GLY B C 1
ATOM 2045 O O . GLY B 1 74 ? 2.939 37.938 12.953 1 58.75 74 GLY B O 1
ATOM 2046 N N . ARG B 1 75 ? 4.562 36.656 12.625 1 62.84 75 ARG B N 1
ATOM 2047 C CA . ARG B 1 75 ? 4.332 36.562 11.188 1 62.84 75 ARG B CA 1
ATOM 2048 C C . ARG B 1 75 ? 3.24 35.562 10.852 1 62.84 75 ARG B C 1
ATOM 2050 O O . ARG B 1 75 ? 2.451 35.188 11.727 1 62.84 75 ARG B O 1
ATOM 2057 N N . GLU B 1 76 ? 3.199 34.969 9.664 1 73.56 76 GLU B N 1
ATOM 2058 C CA . GLU B 1 76 ? 2.188 34.062 9.164 1 73.56 76 GLU B CA 1
ATOM 2059 C C . GLU B 1 76 ? 2.033 32.844 10.102 1 73.56 76 GLU B C 1
ATOM 2061 O O . GLU B 1 76 ? 3.014 32.188 10.414 1 73.56 76 GLU B O 1
ATOM 2066 N N . ARG B 1 77 ? 0.808 32.719 10.57 1 86.62 77 ARG B N 1
ATOM 2067 C CA . ARG B 1 77 ? 0.527 31.656 11.531 1 86.62 77 ARG B CA 1
ATOM 2068 C C . ARG B 1 77 ? 0.458 30.297 10.836 1 86.62 77 ARG B C 1
ATOM 2070 O O . ARG B 1 77 ? -0.226 30.156 9.82 1 86.62 77 ARG B O 1
ATOM 2077 N N . PRO B 1 78 ? 1.196 29.422 11.273 1 93.75 78 PRO B N 1
ATOM 2078 C CA . PRO B 1 78 ? 1.169 28.078 10.664 1 93.75 78 PRO B CA 1
ATOM 2079 C C . PRO B 1 78 ? -0.14 27.344 10.922 1 93.75 78 PRO B C 1
ATOM 2081 O O . PRO B 1 78 ? -0.924 27.75 11.781 1 93.75 78 PRO B O 1
ATOM 2084 N N . TRP B 1 79 ? -0.375 26.469 10.07 1 94 79 TRP B N 1
ATOM 2085 C CA . TRP B 1 79 ? -1.488 25.531 10.203 1 94 79 TRP B CA 1
ATOM 2086 C C . TRP B 1 79 ? -1.003 24.172 10.695 1 94 79 TRP B C 1
ATOM 2088 O O . TRP B 1 79 ? 0.109 23.75 10.367 1 94 79 TRP B O 1
ATOM 2098 N N . ARG B 1 80 ? -1.824 23.484 11.484 1 91.62 80 ARG B N 1
ATOM 2099 C CA . ARG B 1 80 ? -1.526 22.125 11.898 1 91.62 80 ARG B CA 1
ATOM 2100 C C . ARG B 1 80 ? -2.746 21.219 11.727 1 91.62 80 ARG B C 1
ATOM 2102 O O . ARG B 1 80 ? -3.883 21.672 11.867 1 91.62 80 ARG B O 1
ATOM 2109 N N . ALA B 1 81 ? -2.463 19.969 11.391 1 90.06 81 ALA B N 1
A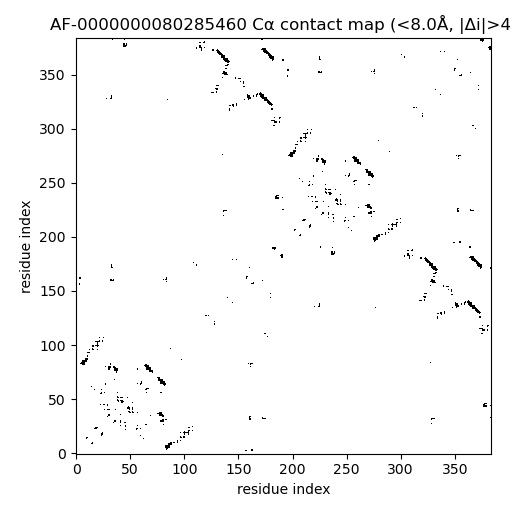TOM 2110 C CA . ALA B 1 81 ? -3.535 18.969 11.352 1 90.06 81 ALA B CA 1
ATOM 2111 C C . ALA B 1 81 ? -4.062 18.688 12.758 1 90.06 81 ALA B C 1
ATOM 2113 O O . ALA B 1 81 ? -3.291 18.609 13.711 1 90.06 81 ALA B O 1
ATOM 2114 N N . CYS B 1 82 ? -5.34 18.469 12.836 1 83.44 82 CYS B N 1
ATOM 2115 C CA . CYS B 1 82 ? -5.965 18.203 14.125 1 83.44 82 CYS B CA 1
ATOM 2116 C C . CYS B 1 82 ? -6.176 16.703 14.336 1 83.44 82 CYS B C 1
ATOM 2118 O O . CYS B 1 82 ? -6.594 16.281 15.414 1 83.44 82 CYS B O 1
ATOM 2120 N N . GLN B 1 83 ? -5.973 15.953 13.336 1 74 83 GLN B N 1
ATOM 2121 C CA . GLN B 1 83 ? -6.293 14.531 13.398 1 74 83 GLN B CA 1
ATOM 2122 C C . GLN B 1 83 ? -5.043 13.672 13.203 1 74 83 GLN B C 1
ATOM 2124 O O . GLN B 1 83 ? -4.082 14.109 12.562 1 74 83 GLN B O 1
ATOM 2129 N N . VAL B 1 84 ? -5.141 12.531 13.828 1 68.5 84 VAL B N 1
ATOM 2130 C CA . VAL B 1 84 ? -4.035 11.586 13.75 1 68.5 84 VAL B CA 1
ATOM 2131 C C . VAL B 1 84 ? -4.332 10.531 12.688 1 68.5 84 VAL B C 1
ATOM 2133 O O . VAL B 1 84 ? -3.439 9.789 12.273 1 68.5 84 VAL B O 1
ATOM 2136 N N . GLY B 1 85 ? -5.504 10.438 12.297 1 76.69 85 GLY B N 1
ATOM 2137 C CA . GLY B 1 85 ? -5.965 9.469 11.312 1 76.69 85 GLY B CA 1
ATOM 2138 C C . GLY B 1 85 ? -7.465 9.508 11.102 1 76.69 85 GLY B C 1
ATOM 2139 O O . GLY B 1 85 ? -8.203 10.078 11.906 1 76.69 85 GLY B O 1
ATOM 2140 N N . LEU B 1 86 ? -7.852 9.039 9.914 1 78.19 86 LEU B N 1
ATOM 2141 C CA . LEU B 1 86 ? -9.266 9.031 9.555 1 78.19 86 LEU B CA 1
ATOM 2142 C C . LEU B 1 86 ? -9.797 7.605 9.461 1 78.19 86 LEU B C 1
ATOM 2144 O O . LEU B 1 86 ? -9.07 6.695 9.055 1 78.19 86 LEU B O 1
ATOM 2148 N N . GLU B 1 87 ? -10.945 7.398 9.977 1 80.69 87 GLU B N 1
ATOM 2149 C CA . GLU B 1 87 ? -11.703 6.156 9.828 1 80.69 87 GLU B CA 1
ATOM 2150 C C . GLU B 1 87 ? -13.117 6.43 9.336 1 80.69 87 GLU B C 1
ATOM 2152 O O . GLU B 1 87 ? -13.758 7.395 9.758 1 80.69 87 GLU B O 1
ATOM 2157 N N . PHE B 1 88 ? -13.508 5.605 8.43 1 80.06 88 PHE B N 1
ATOM 2158 C CA . PHE B 1 88 ? -14.836 5.82 7.871 1 80.06 88 PHE B CA 1
ATOM 2159 C C . PHE B 1 88 ? -15.844 4.863 8.492 1 80.06 88 PHE B C 1
ATOM 2161 O O . PHE B 1 88 ? -15.523 3.707 8.773 1 80.06 88 PHE B O 1
ATOM 2168 N N . GLY B 1 89 ? -17 5.371 8.742 1 74.44 89 GLY B N 1
ATOM 2169 C CA . GLY B 1 89 ? -18.078 4.559 9.297 1 74.44 89 GLY B CA 1
ATOM 2170 C C . GLY B 1 89 ? -18.609 3.535 8.312 1 74.44 89 GLY B C 1
ATOM 2171 O O . GLY B 1 89 ? -18.141 3.453 7.176 1 74.44 89 GLY B O 1
ATOM 2172 N N . ASP B 1 90 ? -19.547 2.678 8.742 1 75.25 90 ASP B N 1
ATOM 2173 C CA . ASP B 1 90 ? -20.031 1.538 7.973 1 75.25 90 ASP B CA 1
ATOM 2174 C C . ASP B 1 90 ? -21.406 1.82 7.391 1 75.25 90 ASP B C 1
ATOM 2176 O O . ASP B 1 90 ? -22.094 0.905 6.93 1 75.25 90 ASP B O 1
ATOM 2180 N N . ASP B 1 91 ? -21.844 3.074 7.406 1 81 91 ASP B N 1
ATOM 2181 C CA . ASP B 1 91 ? -23.141 3.422 6.84 1 81 91 ASP B CA 1
ATOM 2182 C C . ASP B 1 91 ? -23.156 3.205 5.328 1 81 91 ASP B C 1
ATOM 2184 O O . ASP B 1 91 ? -22.469 3.914 4.586 1 81 91 ASP B O 1
ATOM 2188 N N . PRO B 1 92 ? -23.969 2.26 4.883 1 78.88 92 PRO B N 1
ATOM 2189 C CA . PRO B 1 92 ? -24.016 1.96 3.451 1 78.88 92 PRO B CA 1
ATOM 2190 C C . PRO B 1 92 ? -24.422 3.164 2.607 1 78.88 92 PRO B C 1
ATOM 2192 O O . PRO B 1 92 ? -24.031 3.268 1.441 1 78.88 92 PRO B O 1
ATOM 2195 N N . SER B 1 93 ? -25.219 4.043 3.223 1 85.06 93 SER B N 1
ATOM 2196 C CA . SER B 1 93 ? -25.703 5.199 2.471 1 85.06 93 SER B CA 1
ATOM 2197 C C . SER B 1 93 ? -24.562 6.156 2.143 1 85.06 93 SER B C 1
ATOM 2199 O O . SER B 1 93 ? -24.703 7.035 1.293 1 85.06 9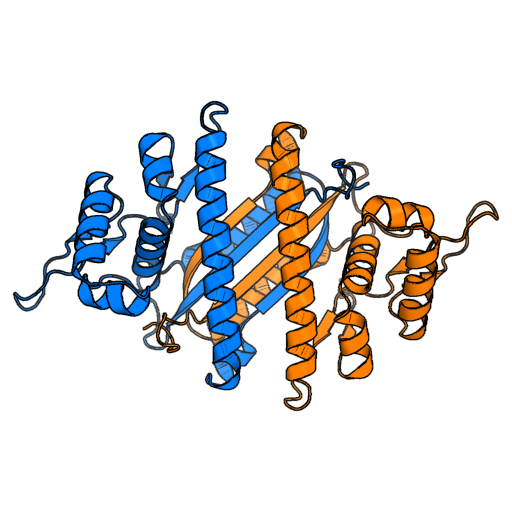3 SER B O 1
ATOM 2201 N N . LEU B 1 94 ? -23.484 5.918 2.795 1 87.94 94 LEU B N 1
ATOM 2202 C CA . LEU B 1 94 ? -22.344 6.805 2.596 1 87.94 94 LEU B CA 1
ATOM 2203 C C . LEU B 1 94 ? -21.266 6.129 1.744 1 87.94 94 LEU B C 1
ATOM 2205 O O . LEU B 1 94 ? -20.172 6.656 1.592 1 87.94 94 LEU B O 1
ATOM 2209 N N . ARG B 1 95 ? -21.625 5.086 1.146 1 82.62 95 ARG B N 1
ATOM 2210 C CA . ARG B 1 95 ? -20.641 4.289 0.426 1 82.62 95 ARG B CA 1
ATOM 2211 C C . ARG B 1 95 ? -20.047 5.07 -0.744 1 82.62 95 ARG B C 1
ATOM 2213 O O . ARG B 1 95 ? -18.844 5.02 -0.987 1 82.62 95 ARG B O 1
ATOM 2220 N N . GLY B 1 96 ? -20.969 5.727 -1.478 1 83.81 96 GLY B N 1
ATOM 2221 C CA . GLY B 1 96 ? -20.484 6.527 -2.592 1 83.81 96 GLY B CA 1
ATOM 2222 C C . GLY B 1 96 ? -19.484 7.574 -2.178 1 83.81 96 GLY B C 1
ATOM 2223 O O . GLY B 1 96 ? -18.438 7.727 -2.816 1 83.81 96 GLY B O 1
ATOM 2224 N N . ALA B 1 97 ? -19.766 8.227 -1.14 1 88.69 97 ALA B N 1
ATOM 2225 C CA . ALA B 1 97 ? -18.875 9.258 -0.62 1 88.69 97 ALA B CA 1
ATOM 2226 C C . ALA B 1 97 ? -17.562 8.641 -0.117 1 88.69 97 ALA B C 1
ATOM 2228 O O . ALA B 1 97 ? -16.484 9.211 -0.313 1 88.69 97 ALA B O 1
ATOM 2229 N N . GLN B 1 98 ? -17.641 7.531 0.488 1 87.94 98 GLN B N 1
ATOM 2230 C CA . GLN B 1 98 ? -16.453 6.828 0.987 1 87.94 98 GLN B CA 1
ATOM 2231 C C . GLN B 1 98 ? -15.531 6.43 -0.156 1 87.94 98 GLN B C 1
ATOM 2233 O O . GLN B 1 98 ? -14.312 6.59 -0.057 1 87.94 98 GLN B O 1
ATOM 2238 N N . LEU B 1 99 ? -16.141 5.965 -1.224 1 85.69 99 LEU B N 1
ATOM 2239 C CA . LEU B 1 99 ? -15.359 5.551 -2.379 1 85.69 99 LEU B CA 1
ATOM 2240 C C . LEU B 1 99 ? -14.656 6.742 -3.018 1 85.69 99 LEU B C 1
ATOM 2242 O O . LEU B 1 99 ? -13.547 6.609 -3.535 1 85.69 99 LEU B O 1
ATOM 2246 N N . ALA B 1 100 ? -15.344 7.836 -2.955 1 89.94 100 ALA B N 1
ATOM 2247 C CA . ALA B 1 100 ? -14.734 9.047 -3.504 1 89.94 100 ALA B CA 1
ATOM 2248 C C . ALA B 1 100 ? -13.492 9.438 -2.703 1 89.94 100 ALA B C 1
ATOM 2250 O O . ALA B 1 100 ? -12.469 9.805 -3.277 1 89.94 100 ALA B O 1
ATOM 2251 N N . VAL B 1 101 ? -13.555 9.328 -1.399 1 90.75 101 VAL B N 1
ATOM 2252 C CA . VAL B 1 101 ? -12.406 9.625 -0.551 1 90.75 101 VAL B CA 1
ATOM 2253 C C . VAL B 1 101 ? -11.289 8.625 -0.819 1 90.75 101 VAL B C 1
ATOM 2255 O O . VAL B 1 101 ? -10.125 9.008 -0.959 1 90.75 101 VAL B O 1
ATOM 2258 N N . LEU B 1 102 ? -11.641 7.418 -0.903 1 90.06 102 LEU B N 1
ATOM 2259 C CA . LEU B 1 102 ? -10.672 6.363 -1.172 1 90.06 102 LEU B CA 1
ATOM 2260 C C . LEU B 1 102 ? -9.953 6.605 -2.496 1 90.06 102 LEU B C 1
ATOM 2262 O O . LEU B 1 102 ? -8.742 6.422 -2.594 1 90.06 102 LEU B O 1
ATOM 2266 N N . GLY B 1 103 ? -10.734 6.98 -3.48 1 90.56 103 GLY B N 1
ATOM 2267 C CA . GLY B 1 103 ? -10.148 7.305 -4.773 1 90.56 103 GLY B CA 1
ATOM 2268 C C . GLY B 1 103 ? -9.086 8.383 -4.691 1 90.56 103 GLY B C 1
ATOM 2269 O O . GLY B 1 103 ? -8.016 8.258 -5.293 1 90.56 103 GLY B O 1
ATOM 2270 N N . THR B 1 104 ? -9.375 9.391 -3.934 1 91.88 104 THR B N 1
ATOM 2271 C CA . THR B 1 104 ? -8.43 10.492 -3.762 1 91.88 104 THR B CA 1
ATOM 2272 C C . THR B 1 104 ? -7.195 10.023 -2.988 1 91.88 104 THR B C 1
ATOM 2274 O O . THR B 1 104 ? -6.07 10.414 -3.311 1 91.88 104 THR B O 1
ATOM 2277 N N . THR B 1 105 ? -7.445 9.227 -2.031 1 90.31 105 THR B N 1
ATOM 2278 C CA . THR B 1 105 ? -6.355 8.695 -1.221 1 90.31 105 THR B CA 1
ATOM 2279 C C . THR B 1 105 ? -5.418 7.84 -2.07 1 90.31 105 THR B C 1
ATOM 2281 O O . THR B 1 105 ? -4.195 7.984 -1.989 1 90.31 105 THR B O 1
ATOM 2284 N N . LEU B 1 106 ? -5.949 7.004 -2.877 1 92.25 106 LEU B N 1
ATOM 2285 C CA . LEU B 1 106 ? -5.16 6.129 -3.736 1 92.25 106 LEU B CA 1
ATOM 2286 C C . LEU B 1 106 ? -4.402 6.934 -4.785 1 92.25 106 LEU B C 1
ATOM 2288 O O . LEU B 1 106 ? -3.254 6.617 -5.109 1 92.25 106 LEU B O 1
ATOM 2292 N N . ALA B 1 107 ? -5.023 7.965 -5.285 1 92.56 107 ALA B N 1
ATOM 2293 C CA . ALA B 1 107 ? -4.359 8.836 -6.25 1 92.56 107 ALA B CA 1
ATOM 2294 C C . ALA B 1 107 ? -3.176 9.555 -5.609 1 92.56 107 ALA B C 1
ATOM 2296 O O . ALA B 1 107 ? -2.111 9.68 -6.219 1 92.56 107 ALA B O 1
ATOM 2297 N N . ARG B 1 108 ? -3.396 10.023 -4.43 1 91.94 108 ARG B N 1
ATOM 2298 C CA . ARG B 1 108 ? -2.322 10.703 -3.707 1 91.94 108 ARG B CA 1
ATOM 2299 C C . ARG B 1 108 ? -1.155 9.758 -3.447 1 91.94 108 ARG B C 1
ATOM 2301 O O . ARG B 1 108 ? 0.005 10.133 -3.623 1 91.94 108 ARG B O 1
ATOM 2308 N N . GLU B 1 109 ? -1.454 8.578 -3.061 1 93.31 109 GLU B N 1
ATOM 2309 C CA . GLU B 1 109 ? -0.409 7.586 -2.818 1 93.31 109 GLU B CA 1
ATOM 2310 C C . GLU B 1 109 ? 0.392 7.309 -4.09 1 93.31 109 GLU B C 1
ATOM 2312 O O . GLU B 1 109 ? 1.609 7.121 -4.031 1 93.31 109 GLU B O 1
ATOM 2317 N N . ARG B 1 110 ? -0.291 7.199 -5.18 1 93.31 110 ARG B N 1
ATOM 2318 C CA . ARG B 1 110 ? 0.4 7.012 -6.453 1 93.31 110 ARG B CA 1
ATOM 2319 C C . ARG B 1 110 ? 1.364 8.164 -6.723 1 93.31 110 ARG B C 1
ATOM 2321 O O . ARG B 1 110 ? 2.508 7.941 -7.125 1 93.31 110 ARG B O 1
ATOM 2328 N N . GLU B 1 111 ? 0.912 9.344 -6.512 1 93.44 111 GLU B N 1
ATOM 2329 C CA . GLU B 1 111 ? 1.745 10.523 -6.723 1 93.44 111 GLU B CA 1
ATOM 2330 C C . GLU B 1 111 ? 2.977 10.492 -5.824 1 93.44 111 GLU B C 1
ATOM 2332 O O . GLU B 1 111 ? 4.094 10.734 -6.285 1 93.44 111 GLU B O 1
ATOM 2337 N N . LEU B 1 112 ? 2.779 10.203 -4.555 1 94.5 112 LEU B N 1
ATOM 2338 C CA . LEU B 1 112 ? 3.887 10.156 -3.604 1 94.5 112 LEU B CA 1
ATOM 2339 C C . LEU B 1 112 ? 4.895 9.078 -4.004 1 94.5 112 LEU B C 1
ATOM 2341 O O . LEU B 1 112 ? 6.105 9.297 -3.906 1 94.5 112 LEU B O 1
ATOM 2345 N N . THR B 1 113 ? 4.375 7.961 -4.465 1 95.25 113 THR B N 1
ATOM 2346 C CA . THR B 1 113 ? 5.242 6.871 -4.895 1 95.25 113 THR B CA 1
ATOM 2347 C C . THR B 1 113 ? 6.082 7.289 -6.098 1 95.25 113 THR B C 1
ATOM 2349 O O . THR B 1 113 ? 7.289 7.039 -6.137 1 95.25 113 THR B O 1
ATOM 2352 N N . GLU B 1 114 ? 5.488 7.934 -7.059 1 93.38 114 GLU B N 1
ATOM 2353 C CA . GLU B 1 114 ? 6.199 8.391 -8.25 1 93.38 114 GLU B CA 1
ATOM 2354 C C . GLU B 1 114 ? 7.293 9.391 -7.891 1 93.38 114 GLU B C 1
ATOM 2356 O O . GLU B 1 114 ? 8.406 9.312 -8.414 1 93.38 114 GLU B O 1
ATOM 2361 N N . ARG B 1 115 ? 6.992 10.297 -7.012 1 93.12 115 ARG B N 1
ATOM 2362 C CA . ARG B 1 115 ? 7.988 11.273 -6.574 1 93.12 115 ARG B CA 1
ATOM 2363 C C . ARG B 1 115 ? 9.18 10.586 -5.914 1 93.12 115 ARG B C 1
ATOM 2365 O O . ARG B 1 115 ? 10.328 10.938 -6.176 1 93.12 115 ARG B O 1
ATOM 2372 N N . TYR B 1 116 ? 8.859 9.633 -5.113 1 94.81 116 TYR B N 1
ATOM 2373 C CA . TYR B 1 116 ? 9.938 8.898 -4.461 1 94.81 116 TYR B CA 1
ATOM 2374 C C . TYR B 1 116 ? 10.805 8.172 -5.48 1 94.81 116 TYR B C 1
ATOM 2376 O O . TYR B 1 116 ? 12.031 8.266 -5.438 1 94.81 116 TYR B O 1
ATOM 2384 N N . LEU B 1 117 ? 10.195 7.461 -6.379 1 91.31 117 LEU B N 1
ATOM 2385 C CA . LEU B 1 117 ? 10.938 6.688 -7.367 1 91.31 117 LEU B CA 1
ATOM 2386 C C . LEU B 1 117 ? 11.828 7.598 -8.211 1 91.31 117 LEU B C 1
ATOM 2388 O O . LEU B 1 117 ? 12.953 7.219 -8.562 1 91.31 117 LEU B O 1
ATOM 2392 N N . ASP B 1 118 ? 11.375 8.781 -8.477 1 91.19 118 ASP B N 1
ATOM 2393 C CA . ASP B 1 118 ? 12.133 9.742 -9.266 1 91.19 118 ASP B CA 1
ATOM 2394 C C . ASP B 1 118 ? 13.344 10.258 -8.492 1 91.19 118 ASP B C 1
ATOM 2396 O O . ASP B 1 118 ? 14.359 10.633 -9.094 1 91.19 118 ASP B O 1
ATOM 2400 N N . ALA B 1 119 ? 13.227 10.227 -7.168 1 92.5 119 ALA B N 1
ATOM 2401 C CA . ALA B 1 119 ? 14.258 10.836 -6.328 1 92.5 119 ALA B CA 1
ATOM 2402 C C . ALA B 1 119 ? 15.156 9.773 -5.707 1 92.5 119 ALA B C 1
ATOM 2404 O O . ALA B 1 119 ? 16.219 10.094 -5.148 1 92.5 119 ALA B O 1
ATOM 2405 N N . ALA B 1 120 ? 14.852 8.547 -5.75 1 87.12 120 ALA B N 1
ATOM 2406 C CA . ALA B 1 120 ? 15.406 7.457 -4.945 1 87.12 120 ALA B CA 1
ATOM 2407 C C . ALA B 1 120 ? 16.922 7.371 -5.105 1 87.12 120 ALA B C 1
ATOM 2409 O O . ALA B 1 120 ? 17.641 7.176 -4.125 1 87.12 120 ALA B O 1
ATOM 2410 N N . ASP B 1 121 ? 17.391 7.531 -6.293 1 83.75 121 ASP B N 1
ATOM 2411 C CA . ASP B 1 121 ? 18.812 7.34 -6.57 1 83.75 121 ASP B CA 1
ATOM 2412 C C . ASP B 1 121 ? 19.641 8.469 -5.973 1 83.75 121 ASP B C 1
ATOM 2414 O O . ASP B 1 121 ? 20.859 8.344 -5.836 1 83.75 121 ASP B O 1
ATOM 2418 N N . ARG B 1 122 ? 19.016 9.562 -5.617 1 89.56 122 ARG B N 1
ATOM 2419 C CA . ARG B 1 122 ? 19.734 10.727 -5.102 1 89.56 122 ARG B CA 1
ATOM 2420 C C . ARG B 1 122 ? 19.703 10.766 -3.578 1 89.56 122 ARG B C 1
ATOM 2422 O O . ARG B 1 122 ? 20.359 11.594 -2.955 1 89.56 122 ARG B O 1
ATOM 2429 N N . LEU B 1 123 ? 18.969 9.891 -3.01 1 91.44 123 LEU B N 1
ATOM 2430 C CA . LEU B 1 123 ? 18.828 9.883 -1.558 1 91.44 123 LEU B CA 1
ATOM 2431 C C . LEU B 1 123 ? 20.047 9.25 -0.895 1 91.44 123 LEU B C 1
ATOM 2433 O O . LEU B 1 123 ? 20.781 8.5 -1.533 1 91.44 123 LEU B O 1
ATOM 2437 N N . GLU B 1 124 ? 20.266 9.672 0.373 1 92.75 124 GLU B N 1
ATOM 2438 C CA . GLU B 1 124 ? 21.281 8.984 1.178 1 92.75 124 GLU B CA 1
ATOM 2439 C C . GLU B 1 124 ? 21.031 7.48 1.191 1 92.75 124 GLU B C 1
ATOM 2441 O O . GLU B 1 124 ? 19.891 7.027 1.188 1 92.75 124 GLU B O 1
ATOM 2446 N N . GLN B 1 125 ? 22.109 6.711 1.242 1 88.81 125 GLN B N 1
ATOM 2447 C CA . GLN B 1 125 ? 22.062 5.258 1.119 1 88.81 125 GLN B CA 1
ATOM 2448 C C . GLN B 1 125 ? 21.188 4.641 2.203 1 88.81 125 GLN B C 1
ATOM 2450 O O . GLN B 1 125 ? 20.469 3.668 1.954 1 88.81 125 GLN B O 1
ATOM 2455 N N . GLU B 1 126 ? 21.234 5.195 3.363 1 92.06 126 GLU B N 1
ATOM 2456 C CA . GLU B 1 126 ? 20.469 4.625 4.461 1 92.06 126 GLU B CA 1
ATOM 2457 C C . GLU B 1 126 ? 18.969 4.668 4.164 1 92.06 126 GLU B C 1
ATOM 2459 O O . GLU B 1 126 ? 18.219 3.762 4.543 1 92.06 126 GLU B O 1
ATOM 2464 N N . TRP B 1 127 ? 18.516 5.656 3.457 1 92.69 127 TRP B N 1
ATOM 2465 C CA . TRP B 1 127 ? 17.109 5.793 3.141 1 92.69 127 TRP B CA 1
ATOM 2466 C C . TRP B 1 127 ? 16.734 4.938 1.936 1 92.69 127 TRP B C 1
ATOM 2468 O O . TRP B 1 127 ? 15.602 4.449 1.838 1 92.69 127 TRP B O 1
ATOM 2478 N N . GLN B 1 128 ? 17.641 4.77 1.019 1 87.94 128 GLN B N 1
ATOM 2479 C CA . GLN B 1 128 ? 17.406 3.832 -0.074 1 87.94 128 GLN B CA 1
ATOM 2480 C C . GLN B 1 128 ? 17.219 2.41 0.451 1 87.94 128 GLN B C 1
ATOM 2482 O O . GLN B 1 128 ? 16.312 1.698 0.031 1 87.94 128 GLN B O 1
ATOM 2487 N N . ASP B 1 129 ? 17.984 2.076 1.443 1 86.5 129 ASP B N 1
ATOM 2488 C CA . ASP B 1 129 ? 18.016 0.715 1.97 1 86.5 129 ASP B CA 1
ATOM 2489 C C . ASP B 1 129 ? 16.812 0.44 2.865 1 86.5 129 ASP B C 1
ATOM 2491 O O . ASP B 1 129 ? 16.375 -0.704 2.982 1 86.5 129 ASP B O 1
ATOM 2495 N N . SER B 1 130 ? 16.281 1.43 3.436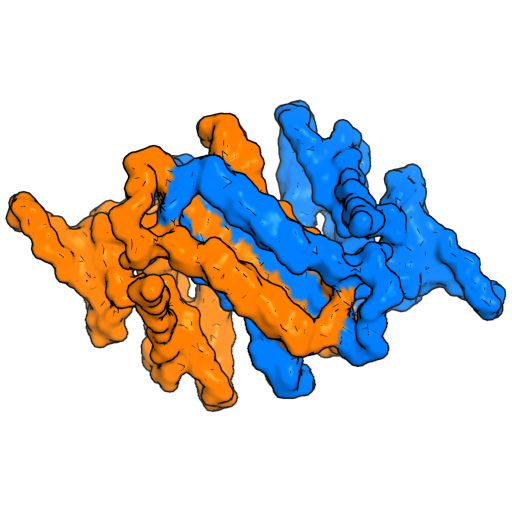 1 90.62 130 SER B N 1
ATOM 2496 C CA . SER B 1 130 ? 15.258 1.227 4.453 1 90.62 130 SER B CA 1
ATOM 2497 C C . SER B 1 130 ? 13.867 1.271 3.844 1 90.62 130 SER B C 1
ATOM 2499 O O . SER B 1 130 ? 12.891 0.874 4.484 1 90.62 130 SER B O 1
ATOM 2501 N N . SER B 1 131 ? 13.742 1.734 2.596 1 90.5 131 SER B N 1
ATOM 2502 C CA . SER B 1 131 ? 12.43 1.769 1.953 1 90.5 131 SER B CA 1
ATOM 2503 C C . SER B 1 131 ? 11.914 0.361 1.685 1 90.5 131 SER B C 1
ATOM 2505 O O . SER B 1 131 ? 12.688 -0.596 1.639 1 90.5 131 SER B O 1
ATOM 2507 N N . GLY B 1 132 ? 10.688 0.214 1.652 1 90 132 GLY B N 1
ATOM 2508 C CA . GLY B 1 132 ? 10.055 -1.061 1.347 1 90 132 GLY B CA 1
ATOM 2509 C C . GLY B 1 132 ? 8.836 -0.924 0.456 1 90 132 GLY B C 1
ATOM 2510 O O . GLY B 1 132 ? 7.906 -0.179 0.776 1 90 132 GLY B O 1
ATOM 2511 N N . ILE B 1 133 ? 8.875 -1.498 -0.644 1 91.38 133 ILE B N 1
ATOM 2512 C CA . ILE B 1 133 ? 7.719 -1.685 -1.509 1 91.38 133 ILE B CA 1
ATOM 2513 C C . ILE B 1 133 ? 7.512 -3.172 -1.779 1 91.38 133 ILE B C 1
ATOM 2515 O O . ILE B 1 133 ? 8.234 -3.771 -2.582 1 91.38 133 ILE B O 1
ATOM 2519 N N . ASN B 1 134 ? 6.531 -3.771 -1.119 1 91.12 134 ASN B N 1
ATOM 2520 C CA . ASN B 1 134 ? 6.355 -5.223 -1.131 1 91.12 134 ASN B CA 1
ATOM 2521 C C . ASN B 1 134 ? 4.914 -5.609 -1.447 1 91.12 134 ASN B C 1
ATOM 2523 O O . ASN B 1 134 ? 3.98 -4.875 -1.112 1 91.12 134 ASN B O 1
ATOM 2527 N N . THR B 1 135 ? 4.793 -6.648 -2.09 1 91.38 135 THR B N 1
ATOM 2528 C CA . THR B 1 135 ? 3.498 -7.273 -2.328 1 91.38 135 THR B CA 1
ATOM 2529 C C . THR B 1 135 ? 3.518 -8.742 -1.908 1 91.38 135 THR B C 1
ATOM 2531 O O . THR B 1 135 ? 4.523 -9.43 -2.094 1 91.38 135 THR B O 1
ATOM 2534 N N . TYR B 1 136 ? 2.391 -9.227 -1.35 1 91.94 136 TYR B N 1
ATOM 2535 C CA . TYR B 1 136 ? 2.238 -10.602 -0.89 1 91.94 136 TYR B CA 1
ATOM 2536 C C . TYR B 1 136 ? 0.942 -11.211 -1.413 1 91.94 136 TYR B C 1
ATOM 2538 O O . TYR B 1 136 ? -0.082 -10.531 -1.497 1 91.94 136 TYR B O 1
ATOM 2546 N N . SER B 1 137 ? 1.058 -12.5 -1.748 1 92.81 137 SER B N 1
ATOM 2547 C CA . SER B 1 137 ? -0.111 -13.344 -1.978 1 92.81 137 SER B CA 1
ATOM 2548 C C . SER B 1 137 ? -0.379 -14.25 -0.784 1 92.81 137 SER B C 1
ATOM 2550 O O . SER B 1 137 ? 0.375 -15.195 -0.533 1 92.81 137 SER B O 1
ATOM 2552 N N . LEU B 1 138 ? -1.509 -13.953 -0.154 1 94.25 138 LEU B N 1
ATOM 2553 C CA . LEU B 1 138 ? -1.789 -14.648 1.095 1 94.25 138 LEU B CA 1
ATOM 2554 C C . LEU B 1 138 ? -2.943 -15.633 0.92 1 94.25 138 LEU B C 1
ATOM 2556 O O . LEU B 1 138 ? -3.684 -15.555 -0.063 1 94.25 138 LEU B O 1
ATOM 2560 N N . ARG B 1 139 ? -2.982 -16.578 1.785 1 94.62 139 ARG B N 1
ATOM 2561 C CA . ARG B 1 139 ? -4.141 -17.438 2.002 1 94.62 139 ARG B CA 1
ATOM 2562 C C . ARG B 1 139 ? -4.613 -17.359 3.449 1 94.62 139 ARG B C 1
ATOM 2564 O O . ARG B 1 139 ? -3.986 -17.938 4.344 1 94.62 139 ARG B O 1
ATOM 2571 N N . VAL B 1 140 ? -5.742 -16.672 3.623 1 96.5 140 VAL B N 1
ATOM 2572 C CA . VAL B 1 140 ? -6.16 -16.391 4.992 1 96.5 140 VAL B CA 1
ATOM 2573 C C . VAL B 1 140 ? -7.684 -16.406 5.082 1 96.5 140 VAL B C 1
ATOM 2575 O O . VAL B 1 140 ? -8.375 -16.281 4.066 1 96.5 140 VAL B O 1
ATOM 2578 N N . THR B 1 141 ? -8.164 -16.625 6.301 1 97.06 141 THR B N 1
ATOM 2579 C CA . THR B 1 141 ? -9.57 -16.391 6.602 1 97.06 141 THR B CA 1
ATOM 2580 C C . THR B 1 141 ? -9.828 -14.906 6.852 1 97.06 141 THR B C 1
ATOM 2582 O O . THR B 1 141 ? -8.891 -14.125 7.012 1 97.06 141 THR B O 1
ATOM 2585 N N . ALA B 1 142 ? -11.117 -14.539 6.855 1 96.62 142 ALA B N 1
ATOM 2586 C CA . ALA B 1 142 ? -11.461 -13.148 7.164 1 96.62 142 ALA B CA 1
ATOM 2587 C C . ALA B 1 142 ? -10.961 -12.758 8.547 1 96.62 142 ALA B C 1
ATOM 2589 O O . ALA B 1 142 ? -10.469 -11.641 8.742 1 96.62 142 ALA B O 1
ATOM 2590 N N . ALA B 1 143 ? -11.086 -13.625 9.469 1 96.94 143 ALA B N 1
ATOM 2591 C CA . ALA B 1 143 ? -10.641 -13.367 10.828 1 96.94 143 ALA B CA 1
ATOM 2592 C C . ALA B 1 143 ? -9.125 -13.156 10.883 1 96.94 143 ALA B C 1
ATOM 2594 O O . ALA B 1 143 ? -8.641 -12.273 11.594 1 96.94 143 ALA B O 1
ATOM 2595 N N . GLU B 1 144 ? -8.414 -13.992 10.18 1 97.38 144 GLU B N 1
ATOM 2596 C CA . GLU B 1 144 ? -6.961 -13.844 10.102 1 97.38 144 GLU B CA 1
ATOM 2597 C C . GLU B 1 144 ? -6.574 -12.523 9.445 1 97.38 144 GLU B C 1
ATOM 2599 O O . GLU B 1 144 ? -5.609 -11.875 9.859 1 97.38 144 GLU B O 1
ATOM 2604 N N . LEU B 1 145 ? -7.281 -12.172 8.383 1 97.44 145 LEU B N 1
ATOM 2605 C CA . LEU B 1 145 ? -7.027 -10.898 7.723 1 97.44 145 LEU B CA 1
ATOM 2606 C C . LEU B 1 145 ? -7.242 -9.734 8.688 1 97.44 145 LEU B C 1
ATOM 2608 O O . LEU B 1 145 ? -6.43 -8.805 8.734 1 97.44 145 LEU B O 1
ATOM 2612 N N . ASP B 1 146 ? -8.305 -9.805 9.438 1 96.44 146 ASP B N 1
ATOM 2613 C CA . ASP B 1 146 ? -8.57 -8.789 10.445 1 96.44 146 ASP B CA 1
ATOM 2614 C C . ASP B 1 146 ? -7.402 -8.672 11.43 1 96.44 146 ASP B C 1
ATOM 2616 O O . ASP B 1 146 ? -6.961 -7.566 11.742 1 96.44 146 ASP B O 1
ATOM 2620 N N . LYS B 1 147 ? -6.941 -9.773 11.852 1 97.06 147 LYS B N 1
ATOM 2621 C CA . LYS B 1 147 ? -5.816 -9.812 12.781 1 97.06 147 LYS B CA 1
ATOM 2622 C C . LYS B 1 147 ? -4.566 -9.195 12.164 1 97.06 147 LYS B C 1
ATOM 2624 O O . LYS B 1 147 ? -3.822 -8.477 12.836 1 97.06 147 LYS B O 1
ATOM 2629 N N . LEU B 1 148 ? -4.305 -9.5 10.93 1 97.38 148 LEU B N 1
ATOM 2630 C CA . LEU B 1 148 ? -3.146 -8.945 10.234 1 97.38 148 LEU B CA 1
ATOM 2631 C C . LEU B 1 148 ? -3.264 -7.426 10.102 1 97.38 148 LEU B C 1
ATOM 2633 O O . LEU B 1 148 ? -2.303 -6.703 10.367 1 97.38 148 LEU B O 1
ATOM 2637 N N . VAL B 1 149 ? -4.445 -6.934 9.703 1 95.75 149 VAL B N 1
ATOM 2638 C CA . VAL B 1 149 ? -4.68 -5.504 9.539 1 95.75 149 VAL B CA 1
ATOM 2639 C C . VAL B 1 149 ? -4.492 -4.789 10.875 1 95.75 149 VAL B C 1
ATOM 2641 O O . VAL B 1 149 ? -3.785 -3.781 10.945 1 95.75 149 VAL B O 1
ATOM 2644 N N . GLU B 1 150 ? -5.031 -5.355 11.93 1 94.75 150 GLU B N 1
ATOM 2645 C CA . GLU B 1 150 ? -4.895 -4.785 13.273 1 94.75 150 GLU B CA 1
ATOM 2646 C C . GLU B 1 150 ? -3.441 -4.836 13.742 1 94.75 150 GLU B C 1
ATOM 2648 O O . GLU B 1 150 ? -2.965 -3.902 14.391 1 94.75 150 GLU B O 1
ATOM 2653 N N . GLY B 1 151 ? -2.803 -5.922 13.453 1 96.56 151 GLY B N 1
ATOM 2654 C CA . GLY B 1 151 ? -1.409 -6.07 13.836 1 96.56 151 GLY B CA 1
ATOM 2655 C C . GLY B 1 151 ? -0.494 -5.066 13.164 1 96.56 151 GLY B C 1
ATOM 2656 O O . GLY B 1 151 ? 0.388 -4.492 13.812 1 96.56 151 GLY B O 1
ATOM 2657 N N . ILE B 1 152 ? -0.688 -4.871 11.883 1 96.5 152 ILE B N 1
ATOM 2658 C CA . ILE B 1 152 ? 0.107 -3.889 11.156 1 96.5 152 ILE B CA 1
ATOM 2659 C C . ILE B 1 152 ? -0.172 -2.49 11.703 1 96.5 152 ILE B C 1
ATOM 2661 O O . ILE B 1 152 ? 0.757 -1.717 11.945 1 96.5 152 ILE B O 1
ATOM 2665 N N . ASP B 1 153 ? -1.424 -2.176 11.922 1 93.19 153 ASP B N 1
ATOM 2666 C CA . ASP B 1 153 ? -1.805 -0.889 12.492 1 93.19 153 ASP B CA 1
ATOM 2667 C C . ASP B 1 153 ? -1.126 -0.667 13.844 1 93.19 153 ASP B C 1
ATOM 2669 O O . ASP B 1 153 ? -0.567 0.402 14.094 1 93.19 153 ASP B O 1
ATOM 2673 N N . ALA B 1 154 ? -1.133 -1.661 14.688 1 93.81 154 ALA B N 1
ATOM 2674 C CA . ALA B 1 154 ? -0.55 -1.561 16.016 1 93.81 154 ALA B CA 1
ATOM 2675 C C . ALA B 1 154 ? 0.956 -1.328 15.945 1 93.81 154 ALA B C 1
ATOM 2677 O O . ALA B 1 154 ? 1.523 -0.624 16.781 1 93.81 154 ALA B O 1
ATOM 2678 N N . LEU B 1 155 ? 1.6 -1.886 14.992 1 95.5 155 LEU B N 1
ATOM 2679 C CA . LEU B 1 155 ? 3.039 -1.742 14.789 1 95.5 155 LEU B CA 1
ATOM 2680 C C . LEU B 1 155 ? 3.389 -0.322 14.359 1 95.5 155 LEU B C 1
ATOM 2682 O O . LEU B 1 155 ? 4.441 0.203 14.734 1 95.5 155 LEU B O 1
ATOM 2686 N N . VAL B 1 156 ? 2.529 0.327 13.602 1 94.5 156 VAL B N 1
ATOM 2687 C CA . VAL B 1 156 ? 2.867 1.548 12.875 1 94.5 156 VAL B CA 1
ATOM 2688 C C . VAL B 1 156 ? 2.406 2.766 13.672 1 94.5 156 VAL B C 1
ATOM 2690 O O . VAL B 1 156 ? 3.072 3.805 13.672 1 94.5 156 VAL B O 1
ATOM 2693 N N . ARG B 1 157 ? 1.351 2.699 14.445 1 91.31 157 ARG B N 1
ATOM 2694 C CA . ARG B 1 157 ? 0.64 3.816 15.055 1 91.31 157 ARG B CA 1
ATOM 2695 C C . ARG B 1 157 ? 1.55 4.59 16 1 91.31 157 ARG B C 1
ATOM 2697 O O . ARG B 1 157 ? 1.484 5.816 16.078 1 91.31 157 ARG B O 1
ATOM 2704 N N . PRO B 1 158 ? 2.457 3.922 16.688 1 91.25 158 PRO B N 1
ATOM 2705 C CA . PRO B 1 158 ? 3.312 4.676 17.609 1 91.25 158 PRO B CA 1
ATOM 2706 C C . PRO B 1 158 ? 4.23 5.66 16.891 1 91.25 158 PRO B C 1
ATOM 2708 O O . PRO B 1 158 ? 4.793 6.559 17.516 1 91.25 158 PRO B O 1
ATOM 2711 N N . TYR B 1 159 ? 4.363 5.512 15.625 1 93.56 159 TYR B N 1
ATOM 2712 C CA . TYR B 1 159 ? 5.316 6.328 14.875 1 93.56 159 TYR B CA 1
ATOM 2713 C C . TYR B 1 159 ? 4.598 7.418 14.094 1 93.56 159 TYR B C 1
ATOM 2715 O O . TYR B 1 159 ? 5.23 8.172 13.344 1 93.56 159 TYR B O 1
ATOM 2723 N N . VAL B 1 160 ? 3.309 7.469 14.234 1 91.19 160 VAL B N 1
ATOM 2724 C CA . VAL B 1 160 ? 2.541 8.5 13.547 1 91.19 160 VAL B CA 1
ATOM 2725 C C . VAL B 1 160 ? 3.002 9.883 14.008 1 91.19 160 VAL B C 1
ATOM 2727 O O . VAL B 1 160 ? 3.014 10.172 15.203 1 91.19 160 VAL B O 1
ATOM 2730 N N . GLY B 1 161 ? 3.355 10.68 13.102 1 86.69 161 GLY B N 1
ATOM 2731 C CA . GLY B 1 161 ? 3.996 11.961 13.359 1 86.69 161 GLY B CA 1
ATOM 2732 C C . GLY B 1 161 ? 3.172 12.875 14.25 1 86.69 161 GLY B C 1
ATOM 2733 O O . GLY B 1 161 ? 3.709 13.523 15.148 1 86.69 161 GLY B O 1
ATOM 2734 N N . ALA B 1 162 ? 1.935 12.922 14.039 1 79.69 162 ALA B N 1
ATOM 2735 C CA . ALA B 1 162 ? 1.04 13.836 14.742 1 79.69 162 ALA B CA 1
ATOM 2736 C C . ALA B 1 162 ? 0.963 13.492 16.219 1 79.69 162 ALA B C 1
ATOM 2738 O O . ALA B 1 162 ? 0.6 14.344 17.047 1 79.69 162 ALA B O 1
ATOM 2739 N N . ILE B 1 163 ? 1.321 12.297 16.531 1 79.38 163 ILE B N 1
ATOM 2740 C CA . ILE B 1 163 ? 1.134 11.906 17.922 1 79.38 163 ILE B CA 1
ATOM 2741 C C . ILE B 1 163 ? 2.488 11.625 18.562 1 79.38 163 ILE B C 1
ATOM 2743 O O . ILE B 1 163 ? 2.602 11.57 19.797 1 79.38 163 ILE B O 1
ATOM 2747 N N . ARG B 1 164 ? 3.441 11.461 17.719 1 83.94 164 ARG B N 1
ATOM 2748 C CA . ARG B 1 164 ? 4.754 11.086 18.234 1 83.94 164 ARG B CA 1
ATOM 2749 C C . ARG B 1 164 ? 5.438 12.281 18.891 1 83.94 164 ARG B C 1
ATOM 2751 O O . ARG B 1 164 ? 5.602 13.336 18.281 1 83.94 164 ARG B O 1
ATOM 2758 N N . LYS B 1 165 ? 5.801 12.203 20.156 1 79.06 165 LYS B N 1
ATOM 2759 C CA . LYS B 1 165 ? 6.391 13.305 20.922 1 79.06 165 LYS B CA 1
ATOM 2760 C C . LYS B 1 165 ? 7.898 13.117 21.078 1 79.06 165 LYS B C 1
ATOM 2762 O O . LYS B 1 165 ? 8.625 14.086 21.312 1 79.06 165 LYS B O 1
ATOM 2767 N N . ASP B 1 166 ? 8.391 11.992 20.844 1 87.38 166 ASP B N 1
ATOM 2768 C CA . ASP B 1 166 ? 9.789 11.695 21.156 1 87.38 166 ASP B CA 1
ATOM 2769 C C . ASP B 1 166 ? 10.555 11.266 19.906 1 87.38 166 ASP B C 1
ATOM 2771 O O . ASP B 1 166 ? 11.414 10.383 19.969 1 87.38 166 ASP B O 1
ATOM 2775 N N . ALA B 1 167 ? 10.195 11.875 18.844 1 89.25 167 ALA B N 1
ATOM 2776 C CA . ALA B 1 167 ? 10.922 11.5 17.625 1 89.25 167 ALA B CA 1
ATOM 2777 C C . ALA B 1 167 ? 12.359 12.023 17.672 1 89.25 167 ALA B C 1
ATOM 2779 O O . ALA B 1 167 ? 12.594 13.18 18.016 1 89.25 167 ALA B O 1
ATOM 2780 N N . PRO B 1 168 ? 13.32 11.188 17.375 1 93.62 168 PRO B N 1
ATOM 2781 C CA . PRO B 1 168 ? 14.711 11.648 17.297 1 93.62 168 PRO B CA 1
ATOM 2782 C C . PRO B 1 168 ? 14.891 12.797 16.312 1 93.62 168 PRO B C 1
ATOM 2784 O O . PRO B 1 168 ? 14.086 12.969 15.391 1 93.62 168 PRO B O 1
ATOM 2787 N N . GLU B 1 169 ? 15.906 13.547 16.484 1 90.75 169 GLU B N 1
ATOM 2788 C CA . GLU B 1 169 ? 16.172 14.727 15.672 1 90.75 169 GLU B CA 1
ATOM 2789 C C . GLU B 1 169 ? 16.359 14.359 14.203 1 90.75 169 GLU B C 1
ATOM 2791 O O . GLU B 1 169 ? 15.969 15.117 13.312 1 90.75 169 GLU B O 1
ATOM 2796 N N . GLU B 1 170 ? 16.906 13.203 13.922 1 93.25 170 GLU B N 1
ATOM 2797 C CA . GLU B 1 170 ? 17.219 12.789 12.562 1 93.25 170 GLU B CA 1
ATOM 2798 C C . GLU B 1 170 ? 16 12.172 11.875 1 93.25 170 GLU B C 1
ATOM 2800 O O . GLU B 1 170 ? 16.062 11.805 10.703 1 93.25 170 GLU B O 1
ATOM 2805 N N . ALA B 1 171 ? 14.906 12.07 12.641 1 95.69 171 ALA B N 1
ATOM 2806 C CA . ALA B 1 171 ? 13.695 11.5 12.055 1 95.69 171 ALA B CA 1
ATOM 2807 C C . ALA B 1 171 ? 13.164 12.383 10.922 1 95.69 171 ALA B C 1
ATOM 2809 O O . ALA B 1 171 ? 13.305 13.609 10.969 1 95.69 171 ALA B O 1
ATOM 2810 N N . ARG B 1 172 ? 12.586 11.75 9.969 1 95.56 172 ARG B N 1
ATOM 2811 C CA . ARG B 1 172 ? 12.031 12.422 8.797 1 95.56 172 ARG B CA 1
ATOM 2812 C C . ARG B 1 172 ? 10.617 11.938 8.492 1 95.56 172 ARG B C 1
ATOM 2814 O O . ARG B 1 172 ? 10.234 10.844 8.914 1 95.56 172 ARG B O 1
ATOM 2821 N N . PRO B 1 173 ? 9.836 12.742 7.801 1 95.56 173 PRO B N 1
ATOM 2822 C CA . PRO B 1 173 ? 8.508 12.297 7.375 1 95.56 173 PRO B CA 1
ATOM 2823 C C . PRO B 1 173 ? 8.562 11.141 6.379 1 95.56 173 PRO B C 1
ATOM 2825 O O . PRO B 1 173 ? 9.281 11.219 5.379 1 95.56 173 PRO B O 1
ATOM 2828 N N . VAL B 1 174 ? 7.859 10.133 6.656 1 96.5 174 VAL B N 1
ATOM 2829 C CA . VAL B 1 174 ? 7.781 8.93 5.832 1 96.5 174 VAL B CA 1
ATOM 2830 C C . VAL B 1 174 ? 6.316 8.602 5.539 1 96.5 174 VAL B C 1
ATOM 2832 O O . VAL B 1 174 ? 5.461 8.711 6.418 1 96.5 174 VAL B O 1
ATOM 2835 N N . HIS B 1 175 ? 6.07 8.258 4.305 1 96.19 175 HIS B N 1
ATOM 2836 C CA . HIS B 1 175 ? 4.77 7.719 3.932 1 96.19 175 HIS B CA 1
ATOM 2837 C C . HIS B 1 175 ? 4.73 6.207 4.113 1 96.19 175 HIS B C 1
ATOM 2839 O O . HIS B 1 175 ? 5.664 5.504 3.717 1 96.19 175 HIS B O 1
ATOM 2845 N N . LEU B 1 176 ? 3.732 5.711 4.734 1 96.38 176 LEU B N 1
ATOM 2846 C CA . LEU B 1 176 ? 3.457 4.277 4.762 1 96.38 176 LEU B CA 1
ATOM 2847 C C . LEU B 1 176 ? 2.004 3.998 4.391 1 96.38 176 LEU B C 1
ATOM 2849 O O . LEU B 1 176 ? 1.084 4.52 5.023 1 96.38 176 LEU B O 1
ATOM 2853 N N . GLY B 1 177 ? 1.79 3.303 3.346 1 95.06 177 GLY B N 1
ATOM 2854 C CA . GLY B 1 177 ? 0.478 2.818 2.947 1 95.06 177 GLY B CA 1
ATOM 2855 C C . GLY B 1 177 ? 0.415 1.309 2.814 1 95.06 177 GLY B C 1
ATOM 2856 O O . GLY B 1 177 ? 1.398 0.672 2.43 1 95.06 177 GLY B O 1
ATOM 2857 N N . PHE B 1 178 ? -0.706 0.748 3.184 1 94.75 178 PHE B N 1
ATOM 2858 C CA . PHE B 1 178 ? -0.897 -0.664 2.873 1 94.75 178 PHE B CA 1
ATOM 2859 C C . PHE B 1 178 ? -2.346 -0.942 2.488 1 94.75 178 PHE B C 1
ATOM 2861 O O . PHE B 1 178 ? -3.244 -0.172 2.834 1 94.75 178 PHE B O 1
ATOM 2868 N N . ARG B 1 179 ? -2.541 -1.945 1.785 1 95.81 179 ARG B N 1
ATOM 2869 C CA . ARG B 1 179 ? -3.842 -2.443 1.347 1 95.81 179 ARG B CA 1
ATOM 2870 C C . ARG B 1 179 ? -3.91 -3.963 1.451 1 95.81 179 ARG B C 1
ATOM 2872 O O . ARG B 1 179 ? -2.941 -4.656 1.139 1 95.81 179 ARG B O 1
ATOM 2879 N N . ALA B 1 180 ? -4.965 -4.406 1.966 1 97 180 ALA B N 1
ATOM 2880 C CA . ALA B 1 180 ? -5.227 -5.828 2.152 1 97 180 ALA B CA 1
ATOM 2881 C C . ALA B 1 180 ? -6.688 -6.16 1.868 1 97 180 ALA B C 1
ATOM 2883 O O . ALA B 1 180 ? -7.59 -5.633 2.527 1 97 180 ALA B O 1
ATOM 2884 N N . PHE B 1 181 ? -6.93 -7.016 0.904 1 96.38 181 PHE B N 1
ATOM 2885 C CA . PHE B 1 181 ? -8.305 -7.305 0.508 1 96.38 181 PHE B CA 1
ATOM 2886 C C . PHE B 1 181 ? -8.383 -8.617 -0.265 1 96.38 181 PHE B C 1
ATOM 2888 O O . PHE B 1 181 ? -7.367 -9.109 -0.763 1 96.38 181 PHE B O 1
ATOM 2895 N N . LEU B 1 182 ? -9.562 -9.117 -0.318 1 96 182 LEU B N 1
ATOM 2896 C CA . LEU B 1 182 ? -9.828 -10.328 -1.093 1 96 182 LEU B CA 1
ATOM 2897 C C . LEU B 1 182 ? -9.461 -10.125 -2.559 1 96 182 LEU B C 1
ATOM 2899 O O . LEU B 1 182 ? -9.773 -9.086 -3.143 1 96 182 LEU B O 1
ATOM 2903 N N . ARG B 1 183 ? -8.75 -11.094 -3.139 1 95.12 183 ARG B N 1
ATOM 2904 C CA . ARG B 1 183 ? -8.414 -11.031 -4.559 1 95.12 183 ARG B CA 1
ATOM 2905 C C . ARG B 1 183 ? -9.641 -11.312 -5.418 1 95.12 183 ARG B C 1
ATOM 2907 O O . ARG B 1 183 ? -10.367 -12.281 -5.18 1 95.12 183 ARG B O 1
ATOM 2914 N N . ILE B 1 184 ? -9.875 -10.453 -6.434 1 94.38 184 ILE B N 1
ATOM 2915 C CA . ILE B 1 184 ? -10.992 -10.586 -7.363 1 94.38 184 ILE B CA 1
ATOM 2916 C C . ILE B 1 184 ? -10.461 -10.859 -8.766 1 94.38 184 ILE B C 1
ATOM 2918 O O . ILE B 1 184 ? -9.609 -10.117 -9.273 1 94.38 184 ILE B O 1
ATOM 2922 N N . ASP B 1 185 ? -10.906 -11.922 -9.391 1 91.88 185 ASP B N 1
ATOM 2923 C CA . ASP B 1 185 ? -10.484 -12.281 -10.734 1 91.88 185 ASP B CA 1
ATOM 2924 C C . ASP B 1 185 ? -11.047 -11.305 -11.766 1 91.88 185 ASP B C 1
ATOM 2926 O O . ASP B 1 185 ? -11.852 -10.438 -11.43 1 91.88 185 ASP B O 1
ATOM 2930 N N . ALA B 1 186 ? -10.578 -11.469 -13.031 1 89.12 186 ALA B N 1
ATOM 2931 C CA . ALA B 1 186 ? -10.969 -10.57 -14.109 1 89.12 186 ALA B CA 1
ATOM 2932 C C . ALA B 1 186 ? -12.469 -10.641 -14.359 1 89.12 186 ALA B C 1
ATOM 2934 O O . ALA B 1 186 ? -13.07 -9.68 -14.852 1 89.12 186 ALA B O 1
ATOM 2935 N N . GLU B 1 187 ? -13.117 -11.688 -13.906 1 89.19 187 GLU B N 1
ATOM 2936 C CA . GLU B 1 187 ? -14.547 -11.867 -14.117 1 89.19 187 GLU B CA 1
ATOM 2937 C C . GLU B 1 187 ? -15.352 -11.234 -12.992 1 89.19 187 GLU B C 1
ATOM 2939 O O . GLU B 1 187 ? -16.594 -11.227 -13.031 1 89.19 187 GLU B O 1
ATOM 2944 N N . GLY B 1 188 ? -14.68 -10.742 -12.008 1 90.06 188 GLY B N 1
ATOM 2945 C CA . GLY B 1 188 ? -15.352 -10.023 -10.938 1 90.06 188 GLY B CA 1
ATOM 2946 C C . GLY B 1 188 ? -15.711 -10.914 -9.766 1 90.06 188 GLY B C 1
ATOM 2947 O O . GLY B 1 188 ? -16.453 -10.492 -8.875 1 90.06 188 GLY B O 1
ATOM 2948 N N . LYS B 1 189 ? -15.219 -12.117 -9.805 1 91.06 189 LYS B N 1
ATOM 2949 C CA . LYS B 1 189 ? -15.492 -13.055 -8.727 1 91.06 189 LYS B CA 1
ATOM 2950 C C . LYS B 1 189 ? -14.266 -13.242 -7.836 1 91.06 189 LYS B C 1
ATOM 2952 O O . LYS B 1 189 ? -13.125 -13.148 -8.312 1 91.06 189 LYS B O 1
ATOM 2957 N N . PRO B 1 190 ? -14.555 -13.5 -6.543 1 92.5 190 PRO B N 1
ATOM 2958 C CA . PRO B 1 190 ? -13.406 -13.781 -5.672 1 92.5 190 PRO B CA 1
ATOM 2959 C C . PRO B 1 190 ? -12.586 -14.977 -6.145 1 92.5 190 PRO B C 1
ATOM 2961 O O . PRO B 1 190 ? -13.141 -15.977 -6.605 1 92.5 190 PRO B O 1
ATOM 2964 N N . SER B 1 191 ? -11.336 -14.805 -6.078 1 88.88 191 SER B N 1
ATOM 2965 C CA . SER B 1 191 ? -10.445 -15.906 -6.434 1 88.88 191 SER B CA 1
ATOM 2966 C C . SER B 1 191 ? -10.578 -17.062 -5.449 1 88.88 191 SER B C 1
ATOM 2968 O O . SER B 1 191 ? -10.906 -16.859 -4.281 1 88.88 191 SER B O 1
ATOM 2970 N N . ARG B 1 192 ? -10.43 -18.281 -5.973 1 84.44 192 ARG B N 1
ATOM 2971 C CA . ARG B 1 192 ? -10.531 -19.469 -5.117 1 84.44 192 ARG B CA 1
ATOM 2972 C C . ARG B 1 192 ? -9.25 -20.297 -5.172 1 84.44 192 ARG B C 1
ATOM 2974 O O . ARG B 1 192 ? -8.578 -20.344 -6.207 1 84.44 192 ARG B O 1
#

Nearest PDB structures (foldseek):
  7krh-assembly1_A-2  TM=5.049E-01  e=2.037E-04  Variovorax paradoxus
  2nyx-assembly2_D  TM=4.623E-01  e=3.535E-04  Mycobacterium tuberculosis H37Rv
  5hli-assembly1_A  TM=4.988E-01  e=2.221E-03  Staphylococcus epidermidis
  4rgr-assembly1_A  TM=4.702E-01  e=2.511E-03  Acinetobacter baylyi ADP1
  4zzl-assembly1_A  TM=5.053E-01  e=1.313E-02  Pseudomonas aeruginosa

Solvent-accessible surface area (backbone atoms only — not comparable to full-atom values): 20318 Å² total; per-residue (Å²): 126,88,70,77,80,72,57,46,73,48,81,47,63,66,59,32,51,54,42,34,34,57,66,49,37,49,49,49,51,47,24,26,25,55,37,68,37,32,44,58,56,48,9,54,41,72,65,57,52,40,68,62,38,43,52,47,50,52,56,39,32,75,71,58,48,30,44,78,41,87,44,89,78,77,57,83,51,20,34,27,46,66,52,78,41,81,38,73,60,86,57,72,90,42,43,70,40,51,50,42,28,48,51,32,52,53,50,49,52,50,51,49,49,52,43,28,66,75,36,45,88,76,47,60,66,62,53,57,68,26,39,39,79,49,74,46,35,21,35,40,36,48,68,53,39,34,50,50,50,50,49,48,48,65,70,49,58,74,35,26,29,68,72,42,83,78,60,58,87,81,34,33,28,26,41,35,36,39,38,34,39,66,34,39,27,64,80,62,42,73,46,107,124,88,71,77,81,72,56,46,73,49,81,46,64,67,60,32,50,55,41,34,34,55,67,50,36,50,49,50,50,48,24,26,25,54,38,68,37,33,44,58,55,49,10,54,40,72,63,56,52,40,67,62,38,43,52,46,50,52,56,38,32,76,71,58,48,31,43,79,42,86,43,89,79,77,58,81,50,21,34,28,47,66,53,78,41,81,40,73,62,85,56,71,91,43,43,69,41,50,50,42,27,49,51,31,50,54,52,50,51,51,51,48,49,52,42,28,66,74,36,44,87,76,47,59,66,61,54,58,68,26,39,41,78,49,76,48,35,22,35,39,34,50,68,54,39,33,50,50,49,51,50,49,47,64,70,48,57,73,36,26,29,67,73,42,84,80,62,59,88,79,34,33,27,26,40,36,36,38,38,34,38,67,34,39,29,64,81,61,42,71,45,104

Sequence (384 aa):
MAGLPPRKRIEDAELMRALAHPLRSALLDHLMAVGPRTASDCATAVGSSASNISWHLRQLAQHGLVERVEAEDGRERPWRACQVGLEFGDDPSLRGAQLAVLGTTLARERELTERYLDAADRLEQEWQDSSGINTYSLRVTAAELDKLVEGIDALVRPYVGAIRKDAPEEARPVHLGFRAFLRIDAEGKPSRMAGLPPRKRIEDAELMRALAHPLRSALLDHLMAVGPRTASDCATAVGSSASNISWHLRQLAQHGLVERVEAEDGRERPWRACQVGLEFGDDPSLRGAQLAVLGTTLARERELTERYLDAADRLEQEWQDSSGINTYSLRVTAAELDKLVEGIDALVRPYVGAIRKDAPEEARPVHLGFRAFLRIDAEGKPSR

Foldseek 3Di:
DPDQDDFDEDEDLVVLQLLLDLLLVQLLVVQQQAPWDFLCVSCVVSVHDSVVSVVSLVVCVVVPQKDWDDDPPPPGTTIHGPGLHYDYDDPPVNVVSVVSNVVSVVVSVVVVVVVCVVCLVVDDPVVNVPDDDDDDDDDDDPVVLVVVVVVVCVVCSCVRRNRPDDDDPPDHGDDDDDDDDFDADPVRHGDD/DPDQDDFDEDEDLVVLQLLLDLLLVQLLVVQQQAPWDFLCVSCVVSVHDSVVSVVSLVVCVVVPQKDWDDDPPPPGTTIHGPGLHYDYDDPPVNVVSVVSNVVSVVVSVVVVVVVCVVCLVVDDPVVNVPDDDDDDDDDDDPVVLVVVVVVVCVVCSCVRRNRPDDDDPPDHGDDDDDDDDFDADPVRHGDD

Radius of gyration: 21.84 Å; Cα contacts (8 Å, |Δi|>4): 664; chains: 2; bounding box: 49×75×55 Å